Protein AF-0000000083550996 (afdb_homodimer)

pLDDT: mean 91.79, std 8.31, range [41.84, 98.69]

Solvent-accessible surface area (backbone atoms only — not comparable to full-atom values): 37589 Å² total; per-residue (Å²): 113,71,64,60,50,50,50,51,51,51,53,50,39,55,71,69,55,68,52,68,67,57,49,48,56,50,52,52,52,30,59,72,67,60,43,72,68,34,52,50,53,40,48,49,52,24,62,52,56,48,90,68,44,89,67,39,62,72,51,22,46,58,30,53,54,53,29,31,43,56,29,66,62,22,51,52,47,52,52,48,43,26,71,75,46,70,42,68,66,44,41,23,45,48,49,43,49,23,17,18,30,38,53,52,46,60,85,55,56,68,84,57,88,82,40,56,65,58,52,50,50,22,49,74,60,36,33,50,34,70,66,33,15,52,49,23,44,53,50,39,31,51,52,56,61,63,51,83,49,64,57,57,50,34,41,31,47,16,55,30,29,45,52,30,41,74,20,94,70,23,58,54,20,48,50,46,43,50,52,28,50,42,27,53,71,20,48,51,11,55,52,50,52,50,49,52,52,50,43,52,72,75,44,24,79,44,43,68,60,53,52,54,49,41,67,77,42,51,44,63,81,35,54,42,44,46,35,33,27,62,45,31,26,57,75,64,88,41,57,52,52,28,41,34,35,31,74,88,50,48,33,36,38,34,31,71,58,30,46,68,44,62,46,52,37,98,89,48,40,73,21,73,63,45,52,51,43,49,49,50,41,51,49,50,53,51,49,43,66,74,38,43,75,66,41,31,74,76,37,73,68,63,56,91,52,34,31,39,33,36,36,2,45,58,86,76,47,52,74,68,32,48,51,38,52,51,50,53,37,67,72,40,80,57,40,41,77,40,19,54,54,50,45,50,52,50,49,53,42,32,39,44,37,32,52,35,86,70,59,42,73,44,83,56,71,48,119,112,71,63,62,50,49,50,51,49,50,52,52,38,55,71,68,55,68,52,69,65,58,48,47,54,50,51,50,52,30,58,70,66,61,45,73,66,34,54,50,52,40,47,50,53,25,62,51,58,46,90,68,45,88,67,38,62,71,52,22,47,56,29,52,54,54,30,32,42,56,28,66,63,21,50,52,47,54,52,48,42,26,71,76,46,69,42,67,68,44,41,22,47,49,48,43,50,23,16,18,31,38,54,54,46,59,85,56,57,67,82,58,86,80,39,57,65,58,51,49,50,23,48,73,60,34,34,51,34,72,67,31,13,53,48,22,43,52,50,39,30,50,54,55,61,63,51,83,48,64,58,56,49,35,40,31,48,15,54,31,28,46,51,29,41,74,22,93,69,22,57,54,21,48,50,46,44,50,51,29,50,41,28,53,69,19,48,52,12,55,53,50,51,50,51,49,52,48,43,52,72,74,43,25,78,42,42,69,60,54,52,52,48,40,66,75,40,51,44,63,80,35,54,43,43,46,34,33,26,62,46,32,29,58,73,74,86,40,59,51,51,29,40,33,34,31,74,87,50,48,34,35,37,34,31,73,57,29,43,67,44,62,46,52,36,96,89,48,39,72,21,72,64,43,53,51,43,50,50,50,42,50,50,50,52,51,50,44,64,74,38,43,76,67,42,32,74,78,36,72,70,64,56,88,51,36,32,38,34,35,37,3,44,57,87,78,48,52,74,67,31,47,50,38,50,50,51,53,37,67,72,39,82,58,40,42,76,41,19,52,55,48,44,51,51,49,49,51,40,33,40,45,36,32,52,34,85,70,58,41,73,43,82,52,69,48,120

Structure (mmCIF, N/CA/C/O backbone):
data_AF-0000000083550996-model_v1
#
loop_
_entity.id
_entity.type
_entity.pdbx_description
1 polymer 'DUF4263 domain-containing protein'
#
loop_
_atom_site.group_PDB
_atom_site.id
_atom_site.type_symbol
_atom_site.label_atom_id
_atom_site.label_alt_id
_atom_site.label_comp_id
_atom_site.label_asym_id
_atom_site.label_entity_id
_atom_site.label_seq_id
_atom_site.pdbx_PDB_ins_code
_atom_site.Cartn_x
_atom_site.Cartn_y
_atom_site.Cartn_z
_atom_site.occupancy
_atom_site.B_iso_or_equiv
_atom_site.auth_seq_id
_atom_site.auth_comp_id
_atom_site.auth_asym_id
_atom_site.auth_atom_id
_atom_site.pdbx_PDB_model_num
ATOM 1 N N . MET A 1 1 ? 39.781 31.312 -6.371 1 46.5 1 MET A N 1
ATOM 2 C CA . MET A 1 1 ? 39.5 32.656 -5.848 1 46.5 1 MET A CA 1
ATOM 3 C C . MET A 1 1 ? 38 32.844 -5.664 1 46.5 1 MET A C 1
ATOM 5 O O . MET A 1 1 ? 37.562 33.344 -4.629 1 46.5 1 MET A O 1
ATOM 9 N N . ASP A 1 2 ? 37.25 32.219 -6.699 1 65 2 ASP A N 1
ATOM 10 C CA . ASP A 1 2 ? 35.781 32.438 -6.789 1 65 2 ASP A CA 1
ATOM 11 C C . ASP A 1 2 ? 35.062 31.562 -5.766 1 65 2 ASP A C 1
ATOM 13 O O . ASP A 1 2 ? 34.125 32.031 -5.121 1 65 2 ASP A O 1
ATOM 17 N N . ASN A 1 3 ? 35.75 30.531 -5.316 1 73.38 3 ASN A N 1
ATOM 18 C CA . ASN A 1 3 ? 35.094 29.641 -4.352 1 73.38 3 ASN A CA 1
ATOM 19 C C . ASN A 1 3 ? 35.25 30.172 -2.926 1 73.38 3 ASN A C 1
ATOM 21 O O . ASN A 1 3 ? 34.344 30.047 -2.113 1 73.38 3 ASN A O 1
ATOM 25 N N . ARG A 1 4 ? 36.406 30.75 -2.631 1 77 4 ARG A N 1
ATOM 26 C CA . ARG A 1 4 ? 36.625 31.312 -1.301 1 77 4 ARG A CA 1
ATOM 27 C C . ARG A 1 4 ? 35.719 32.531 -1.069 1 77 4 ARG A C 1
ATOM 29 O O . ARG A 1 4 ? 35.219 32.719 0.036 1 77 4 ARG A O 1
ATOM 36 N N . MET A 1 5 ? 35.562 33.25 -2.096 1 86.75 5 MET A N 1
ATOM 37 C CA . MET A 1 5 ? 34.656 34.406 -1.987 1 86.75 5 MET A CA 1
ATOM 38 C C . MET A 1 5 ? 33.219 34 -1.751 1 86.75 5 MET A C 1
ATOM 40 O O . MET A 1 5 ? 32.531 34.562 -0.908 1 86.75 5 MET A O 1
ATOM 44 N N . LEU A 1 6 ? 32.844 33 -2.467 1 91 6 LEU A N 1
ATOM 45 C CA . LEU A 1 6 ? 31.5 32.5 -2.309 1 91 6 LEU A CA 1
ATOM 46 C C . LEU A 1 6 ? 31.266 31.984 -0.895 1 91 6 LEU A C 1
ATOM 48 O O . LEU A 1 6 ? 30.203 32.156 -0.318 1 91 6 LEU A O 1
ATOM 52 N N . GLU A 1 7 ? 32.312 31.312 -0.392 1 92.38 7 GLU A N 1
ATOM 53 C CA . GLU A 1 7 ? 32.25 30.797 0.971 1 92.38 7 GLU A CA 1
ATOM 54 C C . GLU A 1 7 ? 32.031 31.922 1.979 1 92.38 7 GLU A C 1
ATOM 56 O O . GLU A 1 7 ? 31.219 31.797 2.895 1 92.38 7 GLU A O 1
ATOM 61 N N . LEU A 1 8 ? 32.812 32.938 1.787 1 92.19 8 LEU A N 1
ATOM 62 C CA . LEU A 1 8 ? 32.688 34.094 2.684 1 92.19 8 LEU A CA 1
ATOM 63 C C . LEU A 1 8 ? 31.312 34.719 2.57 1 92.19 8 LEU A C 1
ATOM 65 O O . LEU A 1 8 ? 30.75 35.156 3.572 1 92.19 8 LEU A O 1
ATOM 69 N N . GLU A 1 9 ? 30.797 34.875 1.428 1 92.12 9 GLU A N 1
ATOM 70 C CA . GLU A 1 9 ? 29.484 35.469 1.202 1 92.12 9 GLU A CA 1
ATOM 71 C C . GLU A 1 9 ? 28.375 34.625 1.847 1 92.12 9 GLU A C 1
ATOM 73 O O . GLU A 1 9 ? 27.438 35.188 2.414 1 92.12 9 GLU A O 1
ATOM 78 N N . VAL A 1 10 ? 28.484 33.312 1.697 1 94.62 10 VAL A N 1
ATOM 79 C CA . VAL A 1 10 ? 27.5 32.438 2.303 1 94.62 10 VAL A CA 1
ATOM 80 C C . VAL A 1 10 ? 27.547 32.562 3.822 1 94.62 10 VAL A C 1
ATOM 82 O O . VAL A 1 10 ? 26.5 32.688 4.469 1 94.62 10 VAL A O 1
ATOM 85 N N . ARG A 1 11 ? 28.75 32.594 4.387 1 92.94 11 ARG A N 1
ATOM 86 C CA . ARG A 1 11 ? 28.906 32.75 5.828 1 92.94 11 ARG A CA 1
ATOM 87 C C . ARG A 1 11 ? 28.312 34.062 6.305 1 92.94 11 ARG A C 1
ATOM 89 O O . ARG A 1 11 ? 27.672 34.125 7.352 1 92.94 11 ARG A O 1
ATOM 96 N N . GLU A 1 12 ? 28.609 35.094 5.582 1 91.62 12 GLU A N 1
ATOM 97 C CA . GLU A 1 12 ? 28.078 36.406 5.926 1 91.62 12 GLU A CA 1
ATOM 98 C C . GLU A 1 12 ? 26.562 36.438 5.84 1 91.62 12 GLU A C 1
ATOM 100 O O . GLU A 1 12 ? 25.891 37.031 6.676 1 91.62 12 GLU A O 1
ATOM 105 N N . PHE A 1 13 ? 26.047 35.812 4.805 1 93.69 13 PHE A N 1
ATOM 106 C CA . PHE A 1 13 ? 24.594 35.75 4.637 1 93.69 13 PHE A CA 1
ATOM 107 C C . PHE A 1 13 ? 23.938 35.031 5.801 1 93.69 13 PHE A C 1
ATOM 109 O O . PHE A 1 13 ? 22.922 35.469 6.316 1 93.69 13 PHE A O 1
ATOM 116 N N . LEU A 1 14 ? 24.5 33.906 6.27 1 92.31 14 LEU A N 1
ATOM 117 C CA . LEU A 1 14 ? 23.953 33.094 7.359 1 92.31 14 LEU A CA 1
ATOM 118 C C . LEU A 1 14 ? 24.031 33.875 8.68 1 92.31 14 LEU A C 1
ATOM 120 O O . LEU A 1 14 ? 23.141 33.719 9.523 1 92.31 14 LEU A O 1
ATOM 124 N N . ALA A 1 15 ? 25.031 34.656 8.789 1 88.38 15 ALA A N 1
ATOM 125 C CA . ALA A 1 15 ? 25.266 35.375 10.039 1 88.38 15 ALA A CA 1
ATOM 126 C C . ALA A 1 15 ? 24.328 36.562 10.156 1 88.38 15 ALA A C 1
ATOM 128 O O . ALA A 1 15 ? 23.859 36.906 11.25 1 88.38 15 ALA A O 1
ATOM 129 N N . ASN A 1 16 ? 24 37.188 9.172 1 80.06 16 ASN A N 1
ATOM 130 C CA . ASN A 1 16 ? 23.297 38.469 9.258 1 80.06 16 ASN A CA 1
ATOM 131 C C . ASN A 1 16 ? 21.844 38.344 8.812 1 80.06 16 ASN A C 1
ATOM 133 O O . ASN A 1 16 ? 21.062 39.281 8.969 1 80.06 16 ASN A O 1
ATOM 137 N N . GLY A 1 17 ? 21.375 37.188 8.289 1 65.31 17 GLY A N 1
ATOM 138 C CA . GLY A 1 17 ? 19.984 36.906 7.973 1 65.31 17 GLY A CA 1
ATOM 139 C C . GLY A 1 17 ? 19.469 37.75 6.812 1 65.31 17 GLY A C 1
ATOM 140 O O . GLY A 1 17 ? 18.406 38.375 6.91 1 65.31 17 GLY A O 1
ATOM 141 N N . ALA A 1 18 ? 19.984 37.594 5.609 1 73.31 18 ALA A N 1
ATOM 142 C CA . ALA A 1 18 ? 19.781 38.531 4.512 1 73.31 18 ALA A CA 1
ATOM 143 C C . ALA A 1 18 ? 18.391 38.375 3.887 1 73.31 18 ALA A C 1
ATOM 145 O O . ALA A 1 18 ? 17.578 37.594 4.387 1 73.31 18 ALA A O 1
ATOM 146 N N . SER A 1 19 ? 18.031 39.188 2.877 1 85 19 SER A N 1
ATOM 147 C CA . SER A 1 19 ? 16.781 39.375 2.139 1 85 19 SER A CA 1
ATOM 148 C C . SER A 1 19 ? 16.656 38.312 1.032 1 85 19 SER A C 1
ATOM 150 O O . SER A 1 19 ? 17.656 37.75 0.593 1 85 19 SER A O 1
ATOM 152 N N . PRO A 1 20 ? 15.469 37.969 0.622 1 89.06 20 PRO A N 1
ATOM 153 C CA . PRO A 1 20 ? 15.234 37.062 -0.501 1 89.06 20 PRO A CA 1
ATOM 154 C C . PRO A 1 20 ? 16.016 37.469 -1.752 1 89.06 20 PRO A C 1
ATOM 156 O O . PRO A 1 20 ? 16.484 36.594 -2.488 1 89.06 20 PRO A O 1
ATOM 159 N N . GLN A 1 21 ? 16.156 38.75 -1.957 1 89.44 21 GLN A N 1
ATOM 160 C CA . GLN A 1 21 ? 16.906 39.219 -3.119 1 89.44 21 GLN A CA 1
ATOM 161 C C . GLN A 1 21 ? 18.391 38.844 -3.014 1 89.44 21 GLN A C 1
ATOM 163 O O . GLN A 1 21 ? 19 38.406 -3.996 1 89.44 21 GLN A O 1
ATOM 168 N N . GLY A 1 22 ? 18.891 39.125 -1.841 1 91.44 22 GLY A N 1
ATOM 169 C CA . GLY A 1 22 ? 20.266 38.719 -1.606 1 91.44 22 GLY A CA 1
ATOM 170 C C . GLY A 1 22 ? 20.5 37.25 -1.756 1 91.44 22 GLY A C 1
ATOM 171 O O . GLY A 1 22 ? 21.531 36.812 -2.291 1 91.44 22 GLY A O 1
ATOM 172 N N . LEU A 1 23 ? 19.594 36.5 -1.281 1 94 23 LEU A N 1
ATOM 173 C CA . LEU A 1 23 ? 19.688 35.031 -1.414 1 94 23 LEU A CA 1
ATOM 174 C C . LEU A 1 23 ? 19.672 34.625 -2.881 1 94 23 LEU A C 1
ATOM 176 O O . LEU A 1 23 ? 20.453 33.781 -3.305 1 94 23 LEU A O 1
ATOM 180 N N . ASN A 1 24 ? 18.719 35.188 -3.67 1 94.62 24 ASN A N 1
ATOM 181 C CA . ASN A 1 24 ? 18.609 34.844 -5.082 1 94.62 24 ASN A CA 1
ATOM 182 C C . ASN A 1 24 ? 19.922 35.094 -5.824 1 94.62 24 ASN A C 1
ATOM 184 O O . ASN A 1 24 ? 20.359 34.281 -6.617 1 94.62 24 ASN A O 1
ATOM 188 N N . SER A 1 25 ? 20.484 36.25 -5.598 1 93.56 25 SER A N 1
ATOM 189 C CA . SER A 1 25 ? 21.766 36.594 -6.211 1 93.56 25 SER A CA 1
ATOM 190 C C . SER A 1 25 ? 22.844 35.562 -5.836 1 93.56 25 SER A C 1
ATOM 192 O O . SER A 1 25 ? 23.672 35.188 -6.672 1 93.56 25 SER A O 1
ATOM 194 N N . LEU A 1 26 ? 22.859 35.25 -4.582 1 94.5 26 LEU A N 1
ATOM 195 C CA . LEU A 1 26 ? 23.844 34.281 -4.078 1 94.5 26 LEU A CA 1
ATOM 196 C C . LEU A 1 26 ? 23.625 32.906 -4.711 1 94.5 26 LEU A C 1
ATOM 198 O O . LEU A 1 26 ? 24.594 32.25 -5.098 1 94.5 26 LEU A O 1
ATOM 202 N N . LEU A 1 27 ? 22.438 32.438 -4.793 1 96.5 27 LEU A N 1
ATOM 203 C CA . LEU A 1 27 ? 22.125 31.156 -5.406 1 96.5 27 LEU A CA 1
ATOM 204 C C . LEU A 1 27 ? 22.531 31.141 -6.875 1 96.5 27 LEU A C 1
ATOM 206 O O . LEU A 1 27 ? 23.078 30.141 -7.359 1 96.5 27 LEU A O 1
ATOM 210 N N . GLN A 1 28 ? 22.234 32.312 -7.602 1 95.69 28 GLN A N 1
ATOM 211 C CA . GLN A 1 28 ? 22.625 32.406 -9 1 95.69 28 GLN A CA 1
ATOM 212 C C . GLN A 1 28 ? 24.141 32.25 -9.148 1 95.69 28 GLN A C 1
ATOM 214 O O . GLN A 1 28 ? 24.609 31.562 -10.047 1 95.69 28 GLN A O 1
ATOM 219 N N . ARG A 1 29 ? 24.844 32.844 -8.328 1 95.31 29 ARG A N 1
ATOM 220 C CA . ARG A 1 29 ? 26.312 32.75 -8.383 1 95.31 29 ARG A CA 1
ATOM 221 C C . ARG A 1 29 ? 26.781 31.344 -8.07 1 95.31 29 ARG A C 1
ATOM 223 O O . ARG A 1 29 ? 27.734 30.859 -8.688 1 95.31 29 ARG A O 1
ATOM 230 N N . CYS A 1 30 ? 26.172 30.734 -7.098 1 96.5 30 CYS A N 1
ATOM 231 C CA . CYS A 1 30 ? 26.516 29.344 -6.805 1 96.5 30 CYS A CA 1
ATOM 232 C C . CYS A 1 30 ? 26.266 28.453 -8.016 1 96.5 30 CYS A C 1
ATOM 234 O O . CYS A 1 30 ? 27.109 27.625 -8.367 1 96.5 30 CYS A O 1
ATOM 236 N N . MET A 1 31 ? 25.172 28.609 -8.656 1 96.25 31 MET A N 1
ATOM 237 C CA . MET A 1 31 ? 24.828 27.797 -9.812 1 96.25 31 MET A CA 1
ATOM 238 C C . MET A 1 31 ? 25.75 28.078 -10.992 1 96.25 31 MET A C 1
ATOM 240 O O . MET A 1 31 ? 26.047 27.188 -11.781 1 96.25 31 MET A O 1
ATOM 244 N N . ASN A 1 32 ? 26.172 29.359 -11.133 1 95.31 32 ASN A N 1
ATOM 245 C CA . ASN A 1 32 ? 27.172 29.688 -12.148 1 95.31 32 ASN A CA 1
ATOM 246 C C . ASN A 1 32 ? 28.469 28.906 -11.93 1 95.31 32 ASN A C 1
ATOM 248 O O . ASN A 1 32 ? 29.094 28.469 -12.891 1 95.31 32 ASN A O 1
ATOM 252 N N . ASP A 1 33 ? 28.875 28.797 -10.656 1 93.19 33 ASP A N 1
ATOM 253 C CA . ASP A 1 33 ? 30.047 28 -10.328 1 93.19 33 ASP A CA 1
ATOM 254 C C . ASP A 1 33 ? 29.812 26.531 -10.633 1 93.19 33 ASP A C 1
ATOM 256 O O . ASP A 1 33 ? 30.641 25.875 -11.273 1 93.19 33 ASP A O 1
ATOM 260 N N . GLY A 1 34 ? 28.703 25.953 -10.18 1 92.12 34 GLY A N 1
ATOM 261 C CA . GLY A 1 34 ? 28.172 24.656 -10.586 1 92.12 34 GLY A CA 1
ATOM 262 C C . GLY A 1 34 ? 28.922 23.5 -9.961 1 92.12 34 GLY A C 1
ATOM 263 O O . GLY A 1 34 ? 28.484 22.344 -10.047 1 92.12 34 GLY A O 1
ATOM 264 N N . GLY A 1 35 ? 30.016 23.734 -9.273 1 92.69 35 GLY A N 1
ATOM 265 C CA . GLY A 1 35 ? 30.859 22.656 -8.758 1 92.69 35 GLY A CA 1
ATOM 266 C C . GLY A 1 35 ? 30.359 22.109 -7.438 1 92.69 35 GLY A C 1
ATOM 267 O O . GLY A 1 35 ? 29.312 22.5 -6.941 1 92.69 35 GLY A O 1
ATOM 268 N N . ALA A 1 36 ? 31.062 21.156 -6.855 1 94.69 36 ALA A N 1
ATOM 269 C CA . ALA A 1 36 ? 30.703 20.453 -5.621 1 94.69 36 ALA A CA 1
ATOM 270 C C . ALA A 1 36 ? 30.703 21.406 -4.43 1 94.69 36 ALA A C 1
ATOM 272 O O . ALA A 1 36 ? 29.906 21.266 -3.51 1 94.69 36 ALA A O 1
ATOM 273 N N . GLU A 1 37 ? 31.656 22.312 -4.465 1 94.75 37 GLU A N 1
ATOM 274 C CA . GLU A 1 37 ? 31.719 23.281 -3.369 1 94.75 37 GLU A CA 1
ATOM 275 C C . GLU A 1 37 ? 30.5 24.203 -3.363 1 94.75 37 GLU A C 1
ATOM 277 O O . GLU A 1 37 ? 29.969 24.531 -2.299 1 94.75 37 GLU A O 1
ATOM 282 N N . ALA A 1 38 ? 30.078 24.672 -4.547 1 96.38 38 ALA A N 1
ATOM 283 C CA . ALA A 1 38 ? 28.875 25.484 -4.664 1 96.38 38 ALA A CA 1
ATOM 284 C C . ALA A 1 38 ? 27.656 24.734 -4.16 1 96.38 38 ALA A C 1
ATOM 286 O O . ALA A 1 38 ? 26.812 25.312 -3.467 1 96.38 38 ALA A O 1
ATOM 287 N N . LEU A 1 39 ? 27.562 23.484 -4.523 1 97.31 39 LEU A N 1
ATOM 288 C CA . LEU A 1 39 ? 26.5 22.625 -4.039 1 97.31 39 LEU A CA 1
ATOM 289 C C . LEU A 1 39 ? 26.469 22.594 -2.514 1 97.31 39 LEU A C 1
ATOM 291 O O . LEU A 1 39 ? 25.406 22.672 -1.899 1 97.31 39 LEU A O 1
ATOM 295 N N . ARG A 1 40 ? 27.625 22.5 -1.907 1 96.12 40 ARG A N 1
ATOM 296 C CA . ARG A 1 40 ? 27.734 22.469 -0.452 1 96.12 40 ARG A CA 1
ATOM 297 C C . ARG A 1 40 ? 27.281 23.797 0.155 1 96.12 40 ARG A C 1
ATOM 299 O O . ARG A 1 40 ? 26.641 23.812 1.215 1 96.12 40 ARG A O 1
ATOM 306 N N . HIS A 1 41 ? 27.625 24.875 -0.49 1 96.56 41 HIS A N 1
ATOM 307 C CA . HIS A 1 41 ? 27.219 26.188 -0.006 1 96.56 41 HIS A CA 1
ATOM 308 C C . HIS A 1 41 ? 25.703 26.312 -0.009 1 96.56 41 HIS A C 1
ATOM 310 O O . HIS A 1 41 ? 25.109 26.812 0.954 1 96.56 41 HIS A O 1
ATOM 316 N N . VAL A 1 42 ? 25.094 25.891 -1.082 1 97.44 42 VAL A N 1
ATOM 317 C CA . VAL A 1 42 ? 23.641 25.953 -1.186 1 97.44 42 VAL A CA 1
ATOM 318 C C . VAL A 1 42 ? 23 25.062 -0.128 1 97.44 42 VAL A C 1
ATOM 320 O O . VAL A 1 42 ? 21.984 25.422 0.474 1 97.44 42 VAL A O 1
ATOM 323 N N . SER A 1 43 ? 23.594 23.891 0.165 1 97.38 43 SER A N 1
ATOM 324 C CA . SER A 1 43 ? 23.125 23 1.21 1 97.38 43 SER A CA 1
ATOM 325 C C . SER A 1 43 ? 23.156 23.672 2.576 1 97.38 43 SER A C 1
ATOM 327 O O . SER A 1 43 ? 22.25 23.484 3.389 1 97.38 43 SER A O 1
ATOM 329 N N . CYS A 1 44 ? 24.172 24.438 2.779 1 96.19 44 CYS A N 1
ATOM 330 C CA . CYS A 1 44 ? 24.297 25.141 4.047 1 96.19 44 CYS A CA 1
ATOM 331 C C . CYS A 1 44 ? 23.188 26.188 4.191 1 96.19 44 CYS A C 1
ATOM 333 O O . CYS A 1 44 ? 22.641 26.359 5.281 1 96.19 44 CYS A O 1
ATOM 335 N N . LEU A 1 45 ? 22.875 26.828 3.098 1 95.81 45 LEU A N 1
ATOM 336 C CA . LEU A 1 45 ? 21.828 27.844 3.102 1 95.81 45 LEU A CA 1
ATOM 337 C C . LEU A 1 45 ? 20.469 27.203 3.389 1 95.81 45 LEU A C 1
ATOM 339 O O . LEU A 1 45 ? 19.609 27.812 4.027 1 95.81 45 LEU A O 1
ATOM 343 N N . PHE A 1 46 ? 20.266 26.016 2.969 1 97.25 46 PHE A N 1
ATOM 344 C CA . PHE A 1 46 ? 19.031 25.281 3.232 1 97.25 46 PHE A CA 1
ATOM 345 C C . PHE A 1 46 ? 18.984 24.812 4.68 1 97.25 46 PHE A C 1
ATOM 347 O O . PHE A 1 46 ? 17.969 25 5.367 1 97.25 46 PHE A O 1
ATOM 354 N N . GLU A 1 47 ? 20.016 24.234 5.113 1 96.19 47 GLU A N 1
ATOM 355 C CA . GLU A 1 47 ? 20.031 23.516 6.391 1 96.19 47 GLU A CA 1
ATOM 356 C C . GLU A 1 47 ? 20.016 24.5 7.562 1 96.19 47 GLU A C 1
ATOM 358 O O . GLU A 1 47 ? 19.5 24.172 8.633 1 96.19 47 GLU A O 1
ATOM 363 N N . ASP A 1 48 ? 20.5 25.672 7.426 1 93.12 48 ASP A N 1
ATOM 364 C CA . ASP A 1 48 ? 20.656 26.641 8.5 1 93.12 48 ASP A CA 1
ATOM 365 C C . ASP A 1 48 ? 19.297 27.094 9.039 1 93.12 48 ASP A C 1
ATOM 367 O O . ASP A 1 48 ? 18.312 27.109 8.305 1 93.12 48 ASP A O 1
ATOM 371 N N . ASP A 1 49 ? 19.328 27.531 10.312 1 91.62 49 ASP A N 1
ATOM 372 C CA . ASP A 1 49 ? 18.094 27.953 10.961 1 91.62 49 ASP A CA 1
ATOM 373 C C . ASP A 1 49 ? 17.984 29.469 11.031 1 91.62 49 ASP A C 1
ATOM 375 O O . ASP A 1 49 ? 17.016 30.016 11.57 1 91.62 49 ASP A O 1
ATOM 379 N N . TYR A 1 50 ? 19.047 30.125 10.492 1 91.06 50 TYR A N 1
ATOM 380 C CA . TYR A 1 50 ? 19.094 31.578 10.414 1 91.06 50 TYR A CA 1
ATOM 381 C C . TYR A 1 50 ? 18.812 32.219 11.773 1 91.06 50 TYR A C 1
ATOM 383 O O . TYR A 1 50 ? 17.953 33.094 11.891 1 91.06 50 TYR A O 1
ATOM 391 N N . ASN A 1 51 ? 19.375 31.656 12.82 1 86.81 51 ASN A N 1
ATOM 392 C CA . ASN A 1 51 ? 19.281 32.125 14.195 1 86.81 51 ASN A CA 1
ATOM 393 C C . ASN A 1 51 ? 17.828 32.125 14.68 1 86.81 51 ASN A C 1
ATOM 395 O O . ASN A 1 51 ? 17.438 32.969 15.5 1 86.81 51 ASN A O 1
ATOM 399 N N . GLY A 1 52 ? 16.969 31.328 14.07 1 83.88 52 GLY A N 1
ATOM 400 C CA . GLY A 1 52 ? 15.594 31.125 14.523 1 83.88 52 GLY A CA 1
ATOM 401 C C . GLY A 1 52 ? 14.648 32.219 14.102 1 83.88 52 GLY A C 1
ATOM 402 O O . GLY A 1 52 ? 13.57 32.375 14.688 1 83.88 52 GLY A O 1
ATOM 403 N N . MET A 1 53 ? 15.016 32.938 13.078 1 84.38 53 MET A N 1
ATOM 404 C CA . MET A 1 53 ? 14.148 34.031 12.641 1 84.38 53 MET A CA 1
ATOM 405 C C . MET A 1 53 ? 12.812 33.5 12.125 1 84.38 53 MET A C 1
ATOM 407 O O . MET A 1 53 ? 12.758 32.406 11.562 1 84.38 53 MET A O 1
ATOM 411 N N . THR A 1 54 ? 11.773 34.25 12.242 1 81.88 54 THR A N 1
ATOM 412 C CA . THR A 1 54 ? 10.398 33.844 11.984 1 81.88 54 THR A CA 1
ATOM 413 C C . THR A 1 54 ? 10.195 33.531 10.5 1 81.88 54 THR A C 1
ATOM 415 O O . THR A 1 54 ? 9.43 32.625 10.148 1 81.88 54 THR A O 1
ATOM 418 N N . TYR A 1 55 ? 10.836 34.281 9.547 1 85 55 TYR A N 1
ATOM 419 C CA . TYR A 1 55 ? 10.594 34.094 8.117 1 85 55 TYR A CA 1
ATOM 420 C C . TYR A 1 55 ? 11.641 33.156 7.508 1 85 55 TYR A C 1
ATOM 422 O O . TYR A 1 55 ? 11.891 33.219 6.301 1 85 55 TYR A O 1
ATOM 430 N N . LYS A 1 56 ? 12.273 32.375 8.328 1 87.38 56 LYS A N 1
ATOM 431 C CA . LYS A 1 56 ? 13.352 31.5 7.871 1 87.38 56 LYS A CA 1
ATOM 432 C C . LYS A 1 56 ? 12.875 30.562 6.766 1 87.38 56 LYS A C 1
ATOM 434 O O . LYS A 1 56 ? 13.656 30.156 5.906 1 87.38 56 LYS A O 1
ATOM 439 N N . TRP A 1 57 ? 11.664 30.203 6.723 1 88.25 57 TRP A N 1
ATOM 440 C CA . TRP A 1 57 ? 11.125 29.281 5.719 1 88.25 57 TRP A CA 1
ATOM 441 C C . TRP A 1 57 ? 11.25 29.875 4.32 1 88.25 57 TRP A C 1
ATOM 443 O O . TRP A 1 57 ? 11.484 29.156 3.35 1 88.25 57 TRP A O 1
ATOM 453 N N . GLU A 1 58 ? 11.117 31.172 4.195 1 88.69 58 GLU A N 1
ATOM 454 C CA . GLU A 1 58 ? 11.195 31.875 2.92 1 88.69 58 GLU A CA 1
ATOM 455 C C . GLU A 1 58 ? 12.617 31.875 2.379 1 88.69 58 GLU A C 1
ATOM 457 O O . GLU A 1 58 ? 12.836 32.125 1.192 1 88.69 58 GLU A O 1
ATOM 462 N N . LEU A 1 59 ? 13.523 31.641 3.312 1 92.25 59 LEU A N 1
ATOM 463 C CA . LEU A 1 59 ? 14.914 31.578 2.885 1 92.25 59 LEU A CA 1
ATOM 464 C C . LEU A 1 59 ? 15.344 30.141 2.623 1 92.25 59 LEU A C 1
ATOM 466 O O . LEU A 1 59 ? 16.094 29.875 1.687 1 92.25 59 LEU A O 1
ATOM 470 N N . LYS A 1 60 ? 14.836 29.219 3.398 1 94.69 60 LYS A N 1
ATOM 471 C CA . LYS A 1 60 ? 15.203 27.812 3.295 1 94.69 60 LYS A CA 1
ATOM 472 C C . LYS A 1 60 ? 14.633 27.188 2.027 1 94.69 60 LYS A C 1
ATOM 474 O O . LYS A 1 60 ? 15.312 26.422 1.344 1 94.69 60 LYS A O 1
ATOM 479 N N . GLU A 1 61 ? 13.414 27.5 1.686 1 94.75 61 GLU A N 1
ATOM 480 C CA . GLU A 1 61 ? 12.719 26.844 0.575 1 94.75 61 GLU A CA 1
ATOM 481 C C . GLU A 1 61 ? 13.43 27.109 -0.749 1 94.75 61 GLU A C 1
ATOM 483 O O . GLU A 1 61 ? 13.688 26.188 -1.516 1 94.75 61 GLU A O 1
ATOM 488 N N . PRO A 1 62 ? 13.766 28.422 -1.087 1 95.12 62 PRO A N 1
ATOM 489 C CA . PRO A 1 62 ? 14.469 28.641 -2.348 1 95.12 62 PRO A CA 1
ATOM 490 C C . PRO A 1 62 ? 15.828 27.953 -2.393 1 95.12 62 PRO A C 1
ATOM 492 O O . PRO A 1 62 ? 16.266 27.5 -3.457 1 95.12 62 PRO A O 1
ATOM 495 N N . ALA A 1 63 ? 16.484 27.906 -1.254 1 96.38 63 ALA A N 1
ATOM 496 C CA . ALA A 1 63 ? 17.766 27.219 -1.213 1 96.38 63 ALA A CA 1
ATOM 497 C C . ALA A 1 63 ? 17.594 25.719 -1.484 1 96.38 63 ALA A C 1
ATOM 499 O O . ALA A 1 63 ? 18.344 25.125 -2.256 1 96.38 63 ALA A O 1
ATOM 500 N N . ALA A 1 64 ? 16.641 25.094 -0.865 1 97.19 64 ALA A N 1
ATOM 501 C CA . ALA A 1 64 ? 16.328 23.688 -1.105 1 97.19 64 ALA A CA 1
ATOM 502 C C . ALA A 1 64 ? 15.961 23.453 -2.568 1 97.19 64 ALA A C 1
ATOM 504 O O . ALA A 1 64 ? 16.406 22.469 -3.172 1 97.19 64 ALA A O 1
ATOM 505 N N . PHE A 1 65 ? 15.148 24.344 -3.082 1 96.62 65 PHE A N 1
ATOM 506 C CA . PHE A 1 65 ? 14.727 24.266 -4.477 1 96.62 65 PHE A CA 1
ATOM 507 C C . PHE A 1 65 ? 15.922 24.344 -5.41 1 96.62 65 PHE A C 1
ATOM 509 O O . PHE A 1 65 ? 16 23.609 -6.398 1 96.62 65 PHE A O 1
ATOM 516 N N . ALA A 1 66 ? 16.828 25.203 -5.121 1 97.19 66 ALA A N 1
ATOM 517 C CA . ALA A 1 66 ? 18 25.422 -5.965 1 97.19 66 ALA A CA 1
ATOM 518 C C . ALA A 1 66 ? 18.859 24.172 -6.07 1 97.19 66 ALA A C 1
ATOM 520 O O . ALA A 1 66 ? 19.562 23.969 -7.059 1 97.19 66 ALA A O 1
ATOM 521 N N . LEU A 1 67 ? 18.781 23.312 -5.09 1 97.62 67 LEU A N 1
ATOM 522 C CA . LEU A 1 67 ? 19.547 22.078 -5.113 1 97.62 67 LEU A CA 1
ATOM 523 C C . LEU A 1 67 ? 19.141 21.203 -6.293 1 97.62 67 LEU A C 1
ATOM 525 O O . LEU A 1 67 ? 19.922 20.391 -6.773 1 97.62 67 LEU A O 1
ATOM 529 N N . LEU A 1 68 ? 17.938 21.391 -6.797 1 96.5 68 LEU A N 1
ATOM 530 C CA . LEU A 1 68 ? 17.453 20.625 -7.938 1 96.5 68 LEU A CA 1
ATOM 531 C C . LEU A 1 68 ? 18.266 20.922 -9.195 1 96.5 68 LEU A C 1
ATOM 533 O O . LEU A 1 68 ? 18.234 20.172 -10.156 1 96.5 68 LEU A O 1
ATOM 537 N N . TYR A 1 69 ? 18.922 22.109 -9.164 1 97.06 69 TYR A N 1
ATOM 538 C CA . TYR A 1 69 ? 19.797 22.469 -10.273 1 97.06 69 TYR A CA 1
ATOM 539 C C . TYR A 1 69 ? 20.828 21.375 -10.539 1 97.06 69 TYR A C 1
ATOM 541 O O . TYR A 1 69 ? 21.188 21.125 -11.688 1 97.06 69 TYR A O 1
ATOM 549 N N . TRP A 1 70 ? 21.297 20.688 -9.516 1 97.38 70 TRP A N 1
ATOM 550 C CA . TRP A 1 70 ? 22.312 19.656 -9.633 1 97.38 70 TRP A CA 1
ATOM 551 C C . TRP A 1 70 ? 21.672 18.266 -9.742 1 97.38 70 TRP A C 1
ATOM 553 O O . TRP A 1 70 ? 22.344 17.25 -9.562 1 97.38 70 TRP A O 1
ATOM 563 N N . GLN A 1 71 ? 20.328 18.156 -9.891 1 96.31 71 GLN A N 1
ATOM 564 C CA . GLN A 1 71 ? 19.578 16.938 -10.164 1 96.31 71 GLN A CA 1
ATOM 565 C C . GLN A 1 71 ? 19.875 15.867 -9.109 1 96.31 71 GLN A C 1
ATOM 567 O O . GLN A 1 71 ? 19.75 16.125 -7.914 1 96.31 71 GLN A O 1
ATOM 572 N N . LYS A 1 72 ? 20.391 14.773 -9.477 1 96.62 72 LYS A N 1
ATOM 573 C CA . LYS A 1 72 ? 20.594 13.648 -8.562 1 96.62 72 LYS A CA 1
ATOM 574 C C . LYS A 1 72 ? 21.453 14.062 -7.375 1 96.62 72 LYS A C 1
ATOM 576 O O . LYS A 1 72 ? 21.125 13.773 -6.227 1 96.62 72 LYS A O 1
ATOM 581 N N . ALA A 1 73 ? 22.547 14.75 -7.641 1 97.19 73 ALA A N 1
ATOM 582 C CA . ALA A 1 73 ? 23.453 15.164 -6.574 1 97.19 73 ALA A CA 1
ATOM 583 C C . ALA A 1 73 ? 22.766 16.125 -5.609 1 97.19 73 ALA A C 1
ATOM 585 O O . ALA A 1 73 ? 23 16.078 -4.402 1 97.19 73 ALA A O 1
ATOM 586 N N . GLY A 1 74 ? 22.016 17.031 -6.164 1 97.75 74 GLY A N 1
ATOM 587 C CA . GLY A 1 74 ? 21.266 17.953 -5.336 1 97.75 74 GLY A CA 1
ATOM 588 C C . GLY A 1 74 ? 20.25 17.266 -4.438 1 97.75 74 GLY A C 1
ATOM 589 O O . GLY A 1 74 ? 20.109 17.625 -3.266 1 97.75 74 GLY A O 1
ATOM 590 N N . LEU A 1 75 ? 19.562 16.25 -5.004 1 97.62 75 LEU A N 1
ATOM 591 C CA . LEU A 1 75 ? 18.562 15.5 -4.25 1 97.62 75 LEU A CA 1
ATOM 592 C C . LEU A 1 75 ? 19.219 14.703 -3.125 1 97.62 75 LEU A C 1
ATOM 594 O O . LEU A 1 75 ? 18.672 14.617 -2.021 1 97.62 75 LEU A O 1
ATOM 598 N N . GLU A 1 76 ? 20.312 14.18 -3.385 1 96.56 76 GLU A N 1
ATOM 599 C CA . GLU A 1 76 ? 21.047 13.453 -2.363 1 96.56 76 GLU A CA 1
ATOM 600 C C . GLU A 1 76 ? 21.469 14.375 -1.226 1 96.56 76 GLU A C 1
ATOM 602 O O . GLU A 1 76 ? 21.422 13.992 -0.055 1 96.56 76 GLU A O 1
ATOM 607 N N . GLN A 1 77 ? 21.922 15.547 -1.606 1 96.56 77 GLN A N 1
ATOM 608 C CA . GLN A 1 77 ? 22.328 16.516 -0.597 1 96.56 77 GLN A CA 1
ATOM 609 C C . GLN A 1 77 ? 21.125 16.953 0.245 1 96.56 77 GLN A C 1
ATOM 611 O O . GLN A 1 77 ? 21.266 17.188 1.448 1 96.56 77 GLN A O 1
ATOM 616 N N . LEU A 1 78 ? 20.031 17.172 -0.405 1 96.94 78 LEU A N 1
ATOM 617 C CA . LEU A 1 78 ? 18.797 17.5 0.309 1 96.94 78 LEU A CA 1
ATOM 618 C C . LEU A 1 78 ? 18.5 16.469 1.392 1 96.94 78 LEU A C 1
ATOM 620 O O . LEU A 1 78 ? 18.234 16.828 2.541 1 96.94 78 LEU A O 1
ATOM 624 N N . ALA A 1 79 ? 18.562 15.203 1.046 1 96.5 79 ALA A N 1
ATOM 625 C CA . ALA A 1 79 ? 18.312 14.117 1.984 1 96.5 79 ALA A CA 1
ATOM 626 C C . ALA A 1 79 ? 19.344 14.102 3.102 1 96.5 79 ALA A C 1
ATOM 628 O O . ALA A 1 79 ? 19.016 13.859 4.266 1 96.5 79 ALA A O 1
ATOM 629 N N . ARG A 1 80 ? 20.547 14.383 2.775 1 96.38 80 ARG A N 1
ATOM 630 C CA . ARG A 1 80 ? 21.609 14.398 3.766 1 96.38 80 ARG A CA 1
ATOM 631 C C . ARG A 1 80 ? 21.406 15.508 4.785 1 96.38 80 ARG A C 1
ATOM 633 O O . ARG A 1 80 ? 21.656 15.32 5.98 1 96.38 80 ARG A O 1
ATOM 640 N N . CYS A 1 81 ? 21.047 16.641 4.301 1 97 81 CYS A N 1
ATOM 641 C CA . CYS A 1 81 ? 20.781 17.766 5.191 1 97 81 CYS A CA 1
ATOM 642 C C . CYS A 1 81 ? 19.703 17.406 6.207 1 97 81 CYS A C 1
ATOM 644 O O . CYS A 1 81 ? 19.844 17.703 7.398 1 97 81 CYS A O 1
ATOM 646 N N . VAL A 1 82 ? 18.609 16.766 5.723 1 96.75 82 VAL A N 1
ATOM 647 C CA . VAL A 1 82 ? 17.5 16.406 6.598 1 96.75 82 VAL A CA 1
ATOM 648 C C . VAL A 1 82 ? 17.953 15.359 7.602 1 96.75 82 VAL A C 1
ATOM 650 O O . VAL A 1 82 ? 17.578 15.398 8.773 1 96.75 82 VAL A O 1
ATOM 653 N N . ALA A 1 83 ? 18.734 14.422 7.164 1 95.12 83 ALA A N 1
ATOM 654 C CA . ALA A 1 83 ? 19.25 13.391 8.055 1 95.12 83 ALA A CA 1
ATOM 655 C C . ALA A 1 83 ? 20.141 13.992 9.148 1 95.12 83 ALA A C 1
ATOM 657 O O . ALA A 1 83 ? 20.109 13.547 10.297 1 95.12 83 ALA A O 1
ATOM 658 N N . HIS A 1 84 ? 20.922 14.93 8.781 1 94.81 84 HIS A N 1
ATOM 659 C CA . HIS A 1 84 ? 21.844 15.578 9.711 1 94.81 84 HIS A CA 1
ATOM 660 C C . HIS A 1 84 ? 21.094 16.469 10.703 1 94.81 84 HIS A C 1
ATOM 662 O O . HIS A 1 84 ? 21.469 16.547 11.875 1 94.81 84 HIS A O 1
ATOM 668 N N . ASN A 1 85 ? 20.125 17.188 10.203 1 93.94 85 ASN A N 1
ATOM 669 C CA . ASN A 1 85 ? 19.328 18.109 11.016 1 93.94 85 ASN A CA 1
ATOM 670 C C . ASN A 1 85 ? 17.844 18 10.695 1 93.94 85 ASN A C 1
ATOM 672 O O . ASN A 1 85 ? 17.281 18.859 10.023 1 93.94 85 ASN A O 1
ATOM 676 N N . PRO A 1 86 ? 17.203 17.016 11.383 1 92.38 86 PRO A N 1
ATOM 677 C CA . PRO A 1 86 ? 15.797 16.75 11.031 1 92.38 86 PRO A CA 1
ATOM 678 C C . PRO A 1 86 ? 14.828 17.703 11.734 1 92.38 86 PRO A C 1
ATOM 680 O O . PRO A 1 86 ? 13.828 17.266 12.297 1 92.38 86 PRO A O 1
ATOM 683 N N . ARG A 1 87 ? 15.117 18.984 11.625 1 92.38 87 ARG A N 1
ATOM 684 C CA . ARG A 1 87 ? 14.156 19.969 12.102 1 92.38 87 ARG A CA 1
ATOM 685 C C . ARG A 1 87 ? 12.891 19.969 11.25 1 92.38 87 ARG A C 1
ATOM 687 O O . ARG A 1 87 ? 12.93 19.609 10.07 1 92.38 87 ARG A O 1
ATOM 694 N N . SER A 1 88 ? 11.797 20.375 11.812 1 92.31 88 SER A N 1
ATOM 695 C CA . SER A 1 88 ? 10.516 20.344 11.117 1 92.31 88 SER A CA 1
ATOM 696 C C . SER A 1 88 ? 10.555 21.156 9.836 1 92.31 88 SER A C 1
ATOM 698 O O . SER A 1 88 ? 9.953 20.766 8.828 1 92.31 88 SER A O 1
ATOM 700 N N . SER A 1 89 ? 11.273 22.297 9.93 1 94.12 89 SER A N 1
ATOM 701 C CA . SER A 1 89 ? 11.367 23.141 8.734 1 94.12 89 SER A CA 1
ATOM 702 C C . SER A 1 89 ? 12.125 22.422 7.621 1 94.12 89 SER A C 1
ATOM 704 O O . SER A 1 89 ? 11.656 22.359 6.484 1 94.12 89 SER A O 1
ATOM 706 N N . ASN A 1 90 ? 13.32 21.812 7.941 1 96.62 90 ASN A N 1
ATOM 707 C CA . ASN A 1 90 ? 14.117 21.109 6.945 1 96.62 90 ASN A CA 1
ATOM 708 C C . ASN A 1 90 ? 13.367 19.922 6.352 1 96.62 90 ASN A C 1
ATOM 710 O O . ASN A 1 90 ? 13.336 19.75 5.133 1 96.62 90 ASN A O 1
ATOM 714 N N . SER A 1 91 ? 12.727 19.156 7.227 1 97.06 91 SER A N 1
ATOM 715 C CA . SER A 1 91 ? 12.055 17.938 6.801 1 97.06 91 SER A CA 1
ATOM 716 C C . SER A 1 91 ? 10.828 18.25 5.949 1 97.06 91 SER A C 1
ATOM 718 O O . SER A 1 91 ? 10.625 17.641 4.895 1 97.06 91 SER A O 1
ATOM 720 N N . SER A 1 92 ? 9.992 19.188 6.387 1 96 92 SER A N 1
ATOM 721 C CA . SER A 1 92 ? 8.773 19.516 5.648 1 96 92 SER A CA 1
ATOM 722 C C . SER A 1 92 ? 9.094 20.156 4.305 1 96 92 SER A C 1
ATOM 724 O O . SER A 1 92 ? 8.445 19.844 3.299 1 96 92 SER A O 1
ATOM 726 N N . ILE A 1 93 ? 10.094 21.031 4.246 1 95.94 93 ILE A N 1
ATOM 727 C CA . ILE A 1 93 ? 10.469 21.672 2.996 1 95.94 93 ILE A CA 1
ATOM 728 C C . ILE A 1 93 ? 11.023 20.641 2.021 1 95.94 93 ILE A C 1
ATOM 730 O O . ILE A 1 93 ? 10.688 20.656 0.833 1 95.94 93 ILE A O 1
ATOM 734 N N . ALA A 1 94 ? 11.852 19.75 2.578 1 97.69 94 ALA A N 1
ATOM 735 C CA . ALA A 1 94 ? 12.406 18.703 1.725 1 97.69 94 ALA A CA 1
ATOM 736 C C . ALA A 1 94 ? 11.305 17.828 1.142 1 97.69 94 ALA A C 1
ATOM 738 O O . ALA A 1 94 ? 11.32 17.516 -0.05 1 97.69 94 ALA A O 1
ATOM 739 N N . LEU A 1 95 ? 10.359 17.406 1.96 1 97.19 95 LEU A N 1
ATOM 740 C CA . LEU A 1 95 ? 9.25 16.578 1.498 1 97.19 95 LEU A CA 1
ATOM 741 C C . LEU A 1 95 ? 8.422 17.312 0.443 1 97.19 95 LEU A C 1
ATOM 743 O O . LEU A 1 95 ? 7.965 16.703 -0.522 1 97.19 95 LEU A O 1
ATOM 747 N N . ASP A 1 96 ? 8.227 18.594 0.654 1 95.25 96 ASP A N 1
ATOM 748 C CA . ASP A 1 96 ? 7.48 19.422 -0.294 1 95.25 96 ASP A CA 1
ATOM 749 C C . ASP A 1 96 ? 8.195 19.484 -1.644 1 95.25 96 ASP A C 1
ATOM 751 O O . ASP A 1 96 ? 7.578 19.25 -2.688 1 95.25 96 ASP A O 1
ATOM 755 N N . ILE A 1 97 ? 9.516 19.734 -1.625 1 95.44 97 ILE A N 1
ATOM 756 C CA . ILE A 1 97 ? 10.32 19.859 -2.836 1 95.44 97 ILE A CA 1
ATOM 757 C C . ILE A 1 97 ? 10.352 18.516 -3.561 1 95.44 97 ILE A C 1
ATOM 759 O O . ILE A 1 97 ? 10.156 18.453 -4.777 1 95.44 97 ILE A O 1
ATOM 763 N N . LEU A 1 98 ? 10.57 17.484 -2.783 1 96.5 98 LEU A N 1
ATOM 764 C CA . LEU A 1 98 ? 10.719 16.156 -3.371 1 96.5 98 LEU A CA 1
ATOM 765 C C . LEU A 1 98 ? 9.406 15.68 -3.984 1 96.5 98 LEU A C 1
ATOM 767 O O . LEU A 1 98 ? 9.398 15.117 -5.082 1 96.5 98 LEU A O 1
ATOM 771 N N . SER A 1 99 ? 8.273 15.836 -3.291 1 95.88 99 SER A N 1
ATOM 772 C CA . SER A 1 99 ? 6.98 15.406 -3.82 1 95.88 99 SER A CA 1
ATOM 773 C C . SER A 1 99 ? 6.617 16.172 -5.086 1 95.88 99 SER A C 1
ATOM 775 O O . SER A 1 99 ? 6.055 15.609 -6.023 1 95.88 99 SER A O 1
ATOM 777 N N . SER A 1 100 ? 6.957 17.484 -5.156 1 93.38 100 SER A N 1
ATOM 778 C CA . SER A 1 100 ? 6.711 18.297 -6.344 1 93.38 100 SER A CA 1
ATOM 779 C C . SER A 1 100 ? 7.609 17.875 -7.5 1 93.38 100 SER A C 1
ATOM 781 O O . SER A 1 100 ? 7.137 17.719 -8.633 1 93.38 100 SER A O 1
ATOM 783 N N . ALA A 1 101 ? 8.906 17.703 -7.176 1 94.25 101 ALA A N 1
ATOM 784 C CA . ALA A 1 101 ? 9.836 17.281 -8.211 1 94.25 101 ALA A CA 1
ATOM 785 C C . ALA A 1 101 ? 9.43 15.922 -8.781 1 94.25 101 ALA A C 1
ATOM 787 O O . ALA A 1 101 ? 9.547 15.688 -9.984 1 94.25 101 ALA A O 1
ATOM 788 N N . ALA A 1 102 ? 8.977 15.062 -7.941 1 94.06 102 ALA A N 1
ATOM 789 C CA . ALA A 1 102 ? 8.547 13.727 -8.359 1 94.06 102 ALA A CA 1
ATOM 790 C C . ALA A 1 102 ? 7.355 13.805 -9.312 1 94.06 102 ALA A C 1
ATOM 792 O O . ALA A 1 102 ? 7.16 12.922 -10.148 1 94.06 102 ALA A O 1
ATOM 793 N N . SER A 1 103 ? 6.574 14.883 -9.219 1 91.69 103 SER A N 1
ATOM 794 C CA . SER A 1 103 ? 5.383 15.039 -10.039 1 91.69 103 SER A CA 1
ATOM 795 C C . SER A 1 103 ? 5.715 15.719 -11.367 1 91.69 103 SER A C 1
ATOM 797 O O . SER A 1 103 ? 4.863 15.805 -12.258 1 91.69 103 SER A O 1
ATOM 799 N N . GLY A 1 104 ? 6.898 16.219 -11.484 1 89.31 104 GLY A N 1
ATOM 800 C CA . GLY A 1 104 ? 7.316 16.906 -12.695 1 89.31 104 GLY A CA 1
ATOM 801 C C . GLY A 1 104 ? 6.766 18.312 -12.805 1 89.31 104 GLY A C 1
ATOM 802 O O . GLY A 1 104 ? 6.641 18.859 -13.906 1 89.31 104 GLY A O 1
ATOM 803 N N . GLU A 1 105 ? 6.297 18.797 -11.711 1 86.06 105 GLU A N 1
ATOM 804 C CA . GLU A 1 105 ? 5.758 20.156 -11.703 1 86.06 105 GLU A CA 1
ATOM 805 C C . GLU A 1 105 ? 6.156 20.906 -10.438 1 86.06 105 GLU A C 1
ATOM 807 O O . GLU A 1 105 ? 6.184 20.328 -9.352 1 86.06 105 GLU A O 1
ATOM 812 N N . PHE A 1 106 ? 6.656 22.062 -10.602 1 80.5 106 PHE A N 1
ATOM 813 C CA . PHE A 1 106 ? 6.855 22.859 -9.398 1 80.5 106 PHE A CA 1
ATOM 814 C C . PHE A 1 106 ? 6.367 24.281 -9.602 1 80.5 106 PHE A C 1
ATOM 816 O O . PHE A 1 106 ? 6.93 25.234 -9.039 1 80.5 106 PHE A O 1
ATOM 823 N N . SER A 1 107 ? 5.348 24.406 -10.422 1 65.56 107 SER A N 1
ATOM 824 C CA . SER A 1 107 ? 4.793 25.703 -10.758 1 65.56 107 SER A CA 1
ATOM 825 C C . SER A 1 107 ? 4.398 26.484 -9.5 1 65.56 107 SER A C 1
ATOM 827 O O . SER A 1 107 ? 4.473 27.703 -9.469 1 65.56 107 SER A O 1
ATOM 829 N N . THR A 1 108 ? 4.113 25.734 -8.555 1 64.25 108 THR A N 1
ATOM 830 C CA . THR A 1 108 ? 3.547 26.438 -7.398 1 64.25 108 THR A CA 1
ATOM 831 C C . THR A 1 108 ? 4.605 26.641 -6.32 1 64.25 108 THR A C 1
ATOM 833 O O . THR A 1 108 ? 4.336 27.266 -5.293 1 64.25 108 THR A O 1
ATOM 836 N N . LEU A 1 109 ? 5.746 26.109 -6.551 1 76.44 109 LEU A N 1
ATOM 837 C CA . LEU A 1 109 ? 6.793 26.359 -5.566 1 76.44 109 LEU A CA 1
ATOM 838 C C . LEU A 1 109 ? 7.402 27.75 -5.758 1 76.44 109 LEU A C 1
ATOM 840 O O . LEU A 1 109 ? 7.5 28.234 -6.883 1 76.44 109 LEU A O 1
ATOM 844 N N . LEU A 1 110 ? 7.863 28.344 -4.559 1 83 110 LEU A N 1
ATOM 845 C CA . LEU A 1 110 ? 8.539 29.641 -4.59 1 83 110 LEU A CA 1
ATOM 846 C C . LEU A 1 110 ? 7.598 30.734 -5.082 1 83 110 LEU A C 1
ATOM 848 O O . LEU A 1 110 ? 7.84 31.344 -6.125 1 83 110 LEU A O 1
ATOM 852 N N . SER A 1 111 ? 6.621 30.906 -4.145 1 72.56 111 SER A N 1
ATOM 853 C CA . SER A 1 111 ? 5.645 31.938 -4.465 1 72.56 111 SER A CA 1
ATOM 854 C C . SER A 1 111 ? 6.254 33.344 -4.34 1 72.56 111 SER A C 1
ATOM 856 O O . SER A 1 111 ? 7.148 33.562 -3.52 1 72.56 111 SER A O 1
ATOM 858 N N . GLY A 1 112 ? 6.324 34.094 -5.445 1 73.38 112 GLY A N 1
ATOM 859 C CA . GLY A 1 112 ? 6.809 35.469 -5.367 1 73.38 112 GLY A CA 1
ATOM 860 C C . GLY A 1 112 ? 7.516 35.938 -6.625 1 73.38 112 GLY A C 1
ATOM 861 O O . GLY A 1 112 ? 7.953 35.125 -7.434 1 73.38 112 GLY A O 1
ATOM 862 N N . PRO A 1 113 ? 7.633 37.125 -6.621 1 77.25 113 PRO A N 1
ATOM 863 C CA . PRO A 1 113 ? 8.141 37.719 -7.863 1 77.25 113 PRO A CA 1
ATOM 864 C C . PRO A 1 113 ? 9.648 37.531 -8.023 1 77.25 113 PRO A C 1
ATOM 866 O O . PRO A 1 113 ? 10.172 37.625 -9.133 1 77.25 113 PRO A O 1
ATOM 869 N N . TYR A 1 114 ? 10.406 37.156 -6.992 1 81.31 114 TYR A N 1
ATOM 870 C CA . TYR A 1 114 ? 11.859 37.156 -7.016 1 81.31 114 TYR A CA 1
ATOM 871 C C . TYR A 1 114 ? 12.391 35.844 -7.551 1 81.31 114 TYR A C 1
ATOM 873 O O . TYR A 1 114 ? 13.586 35.719 -7.832 1 81.31 114 TYR A O 1
ATOM 881 N N . TRP A 1 115 ? 11.547 34.875 -7.719 1 91.5 115 TRP A N 1
ATOM 882 C CA . TRP A 1 115 ? 12.094 33.531 -7.879 1 91.5 115 TRP A CA 1
ATOM 883 C C . TRP A 1 115 ? 11.891 33.031 -9.305 1 91.5 115 TRP A C 1
ATOM 885 O O . TRP A 1 115 ? 12.172 31.875 -9.602 1 91.5 115 TRP A O 1
ATOM 895 N N . GLY A 1 116 ? 11.359 33.906 -10.18 1 89.12 116 GLY A N 1
ATOM 896 C CA . GLY A 1 116 ? 11.109 33.469 -11.547 1 89.12 116 GLY A CA 1
ATOM 897 C C . GLY A 1 116 ? 12.344 32.969 -12.258 1 89.12 116 GLY A C 1
ATOM 898 O O . GLY A 1 116 ? 12.305 31.922 -12.914 1 89.12 116 GLY A O 1
ATOM 899 N N . ASP A 1 117 ? 13.438 33.688 -12.109 1 92 117 ASP A N 1
ATOM 900 C CA . ASP A 1 117 ? 14.68 33.312 -12.773 1 92 117 ASP A CA 1
ATOM 901 C C . ASP A 1 117 ? 15.234 32 -12.195 1 92 117 ASP A C 1
ATOM 903 O O . ASP A 1 117 ? 15.812 31.203 -12.93 1 92 117 ASP A O 1
ATOM 907 N N . LEU A 1 118 ? 15.125 31.875 -10.898 1 94.88 118 LEU A N 1
ATOM 908 C CA . LEU A 1 118 ? 15.594 30.656 -10.258 1 94.88 118 LEU A CA 1
ATOM 909 C C . LEU A 1 118 ? 14.852 29.438 -10.805 1 94.88 118 LEU A C 1
ATOM 911 O O . LEU A 1 118 ? 15.469 28.422 -11.117 1 94.88 118 LEU A O 1
ATOM 915 N N . LYS A 1 119 ? 13.562 29.516 -10.984 1 93.19 119 LYS A N 1
ATOM 916 C CA . LYS A 1 119 ? 12.742 28.438 -11.523 1 93.19 119 LYS A CA 1
ATOM 917 C C . LYS A 1 119 ? 13.156 28.094 -12.953 1 93.19 119 LYS A C 1
ATOM 919 O O . LYS A 1 119 ? 13.258 26.922 -13.312 1 93.19 119 LYS A O 1
ATOM 924 N N . GLU A 1 120 ? 13.328 29.125 -13.648 1 92.81 120 GLU A N 1
ATOM 925 C CA . GLU A 1 120 ? 13.711 28.938 -15.039 1 92.81 120 GLU A CA 1
ATOM 926 C C . GLU A 1 120 ? 15.055 28.219 -15.148 1 92.81 120 GLU A C 1
ATOM 928 O O . GLU A 1 120 ? 15.211 27.297 -15.953 1 92.81 120 GLU A O 1
ATOM 933 N N . ARG A 1 121 ? 15.938 28.594 -14.383 1 95 121 ARG A N 1
ATOM 934 C CA . ARG A 1 121 ? 17.281 28.016 -14.43 1 95 121 ARG A CA 1
ATOM 935 C C . ARG A 1 121 ? 17.25 26.547 -14.016 1 95 121 ARG A C 1
ATOM 937 O O . ARG A 1 121 ? 17.906 25.703 -14.633 1 95 121 ARG A O 1
ATOM 944 N N . VAL A 1 122 ? 16.578 26.297 -12.938 1 95.88 122 VAL A N 1
ATOM 945 C CA . VAL A 1 122 ? 16.469 24.922 -12.469 1 95.88 122 VAL A CA 1
ATOM 946 C C . VAL A 1 122 ? 15.773 24.078 -13.523 1 95.88 122 VAL A C 1
ATOM 948 O O . VAL A 1 122 ? 16.188 22.953 -13.797 1 95.88 122 VAL A O 1
ATOM 951 N N . THR A 1 123 ? 14.734 24.594 -14.133 1 93.81 123 THR A N 1
ATOM 952 C CA . THR A 1 123 ? 14 23.891 -15.18 1 93.81 123 THR A CA 1
ATOM 953 C C . THR A 1 123 ? 14.914 23.609 -16.375 1 93.81 123 THR A C 1
ATOM 955 O O . THR A 1 123 ? 14.938 22.484 -16.891 1 93.81 123 THR A O 1
ATOM 958 N N . ASN A 1 124 ? 15.656 24.625 -16.766 1 94.88 124 ASN A N 1
ATOM 959 C CA . ASN A 1 124 ? 16.531 24.484 -17.906 1 94.88 124 ASN A CA 1
ATOM 960 C C . ASN A 1 124 ? 17.672 23.5 -17.641 1 94.88 124 ASN A C 1
ATOM 962 O O . ASN A 1 124 ? 18.172 22.859 -18.578 1 94.88 124 ASN A O 1
ATOM 966 N N . ALA A 1 125 ? 18.047 23.328 -16.406 1 95.56 125 ALA A N 1
ATOM 967 C CA . ALA A 1 125 ? 19.141 22.438 -16.047 1 95.56 125 ALA A CA 1
ATOM 968 C C . ALA A 1 125 ? 18.656 20.984 -15.969 1 95.56 125 ALA A C 1
ATOM 970 O O . ALA A 1 125 ? 19.469 20.078 -15.82 1 95.56 125 ALA A O 1
ATOM 971 N N . GLY A 1 126 ? 17.312 20.781 -16.016 1 94 126 GLY A N 1
ATOM 972 C CA . GLY A 1 126 ? 16.781 19.422 -15.969 1 94 126 GLY A CA 1
ATOM 973 C C . GLY A 1 126 ? 16.094 19.094 -14.656 1 94 126 GLY A C 1
ATOM 974 O O . GLY A 1 126 ? 15.938 17.922 -14.297 1 94 126 GLY A O 1
ATOM 975 N N . GLY A 1 127 ? 15.742 20.141 -13.945 1 92.81 127 GLY A N 1
ATOM 976 C CA . GLY A 1 127 ? 15.07 19.953 -12.672 1 92.81 127 GLY A CA 1
ATOM 977 C C . GLY A 1 127 ? 13.75 19.219 -12.797 1 92.81 127 GLY A C 1
ATOM 978 O O . GLY A 1 127 ? 13.25 18.656 -11.82 1 92.81 127 GLY A O 1
ATOM 979 N N . LEU A 1 128 ? 13.203 19.094 -14.023 1 91.31 128 LEU A N 1
ATOM 980 C CA . LEU A 1 128 ? 11.922 18.438 -14.25 1 91.31 128 LEU A CA 1
ATOM 981 C C . LEU A 1 128 ? 12.086 17.234 -15.18 1 91.31 128 LEU A C 1
ATOM 983 O O . LEU A 1 128 ? 11.094 16.672 -15.641 1 91.31 128 LEU A O 1
ATOM 987 N N . ALA A 1 129 ? 13.297 16.891 -15.438 1 94.5 129 ALA A N 1
ATOM 988 C CA . ALA A 1 129 ? 13.547 15.75 -16.312 1 94.5 129 ALA A CA 1
ATOM 989 C C . ALA A 1 129 ? 13.023 14.453 -15.688 1 94.5 129 ALA A C 1
ATOM 991 O O . ALA A 1 129 ? 12.898 14.359 -14.461 1 94.5 129 ALA A O 1
ATOM 992 N N . ALA A 1 130 ? 12.688 13.453 -16.5 1 92.62 130 ALA A N 1
ATOM 993 C CA . ALA A 1 130 ? 12.148 12.164 -16.047 1 92.62 130 ALA A CA 1
ATOM 994 C C . ALA A 1 130 ? 13.086 11.5 -15.047 1 92.62 130 ALA A C 1
ATOM 996 O O . ALA A 1 130 ? 12.633 10.891 -14.07 1 92.62 130 ALA A O 1
ATOM 997 N N . GLU A 1 131 ? 14.32 11.617 -15.32 1 94.56 131 GLU A N 1
ATOM 998 C CA . GLU A 1 131 ? 15.305 11.016 -14.422 1 94.56 131 GLU A CA 1
ATOM 999 C C . GLU A 1 131 ? 15.266 11.68 -13.047 1 94.56 131 GLU A C 1
ATOM 1001 O O . GLU A 1 131 ? 15.383 11 -12.023 1 94.56 131 GLU A O 1
ATOM 1006 N N . THR A 1 132 ? 15.188 12.992 -13.062 1 96.12 132 THR A N 1
ATOM 1007 C CA . THR A 1 132 ? 15.109 13.727 -11.797 1 96.12 132 THR A CA 1
ATOM 1008 C C . THR A 1 132 ? 13.828 13.359 -11.047 1 96.12 132 THR A C 1
ATOM 1010 O O . THR A 1 132 ? 13.844 13.234 -9.82 1 96.12 132 THR A O 1
ATOM 1013 N N . GLN A 1 133 ? 12.742 13.203 -11.789 1 95.31 133 GLN A N 1
ATOM 1014 C CA . GLN A 1 133 ? 11.492 12.781 -11.164 1 95.31 133 GLN A CA 1
ATOM 1015 C C . GLN A 1 133 ? 11.648 11.438 -10.461 1 95.31 133 GLN A C 1
ATOM 1017 O O . GLN A 1 133 ? 11.203 11.273 -9.328 1 95.31 133 GLN A O 1
ATOM 1022 N N . HIS A 1 134 ? 12.289 10.586 -11.117 1 93.31 134 HIS A N 1
ATOM 1023 C CA . HIS A 1 134 ? 12.5 9.242 -10.578 1 93.31 134 HIS A CA 1
ATOM 1024 C C . HIS A 1 134 ? 13.352 9.281 -9.312 1 93.31 134 HIS A C 1
ATOM 1026 O O . HIS A 1 134 ? 13.008 8.648 -8.312 1 93.31 134 HIS A O 1
ATOM 1032 N N . TYR A 1 135 ? 14.414 10.023 -9.352 1 96 135 TYR A N 1
ATOM 1033 C CA . TYR A 1 135 ? 15.289 10.125 -8.188 1 96 135 TYR A CA 1
ATOM 1034 C C . TY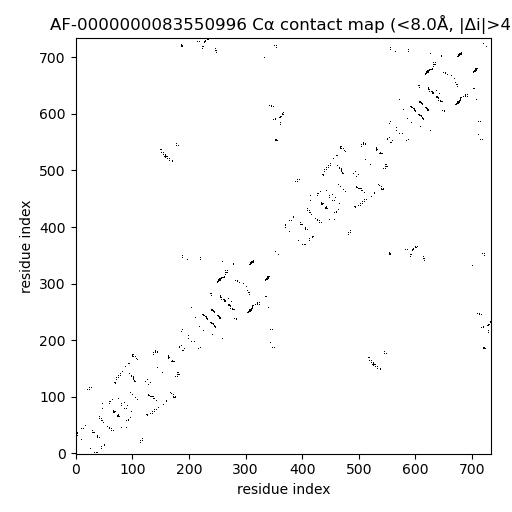R A 1 135 ? 14.594 10.836 -7.039 1 96 135 TYR A C 1
ATOM 1036 O O . TYR A 1 135 ? 14.82 10.516 -5.871 1 96 135 TYR A O 1
ATOM 1044 N N . ALA A 1 136 ? 13.797 11.836 -7.418 1 97.25 136 ALA A N 1
ATOM 1045 C CA . ALA A 1 136 ? 13.039 12.547 -6.395 1 97.25 136 ALA A CA 1
ATOM 1046 C C . ALA A 1 136 ? 12.078 11.609 -5.668 1 97.25 136 ALA A C 1
ATOM 1048 O O . ALA A 1 136 ? 11.945 11.68 -4.445 1 97.25 136 ALA A O 1
ATOM 1049 N N . ARG A 1 137 ? 11.461 10.742 -6.395 1 94.94 137 ARG A N 1
ATOM 1050 C CA . ARG A 1 137 ? 10.555 9.781 -5.789 1 94.94 137 ARG A CA 1
ATOM 1051 C C . ARG A 1 137 ? 11.289 8.859 -4.824 1 94.94 137 ARG A C 1
ATOM 1053 O O . ARG A 1 137 ? 10.812 8.594 -3.719 1 94.94 137 ARG A O 1
ATOM 1060 N N . ARG A 1 138 ? 12.359 8.414 -5.297 1 94.19 138 ARG A N 1
ATOM 1061 C CA . ARG A 1 138 ? 13.148 7.508 -4.465 1 94.19 138 ARG A CA 1
ATOM 1062 C C . ARG A 1 138 ? 13.609 8.203 -3.188 1 94.19 138 ARG A C 1
ATOM 1064 O O . ARG A 1 138 ? 13.523 7.629 -2.1 1 94.19 138 ARG A O 1
ATOM 1071 N N . THR A 1 139 ? 14.109 9.391 -3.32 1 97.31 139 THR A N 1
ATOM 1072 C CA . THR A 1 139 ? 14.602 10.148 -2.176 1 97.31 139 THR A CA 1
ATOM 1073 C C . THR A 1 139 ? 13.453 10.477 -1.22 1 97.31 139 THR A C 1
ATOM 1075 O O . THR A 1 139 ? 13.641 10.5 -0.001 1 97.31 139 THR A O 1
ATOM 1078 N N . LEU A 1 140 ? 12.305 10.789 -1.795 1 97.19 140 LEU A N 1
ATOM 1079 C CA . LEU A 1 140 ? 11.109 11.047 -1.003 1 97.19 140 LEU A CA 1
ATOM 1080 C C . LEU A 1 140 ? 10.781 9.852 -0.108 1 97.19 140 LEU A C 1
ATOM 1082 O O . LEU A 1 140 ? 10.547 10.016 1.092 1 97.19 140 LEU A O 1
ATOM 1086 N N . VAL A 1 141 ? 10.789 8.695 -0.654 1 95.62 141 VAL A N 1
ATOM 1087 C CA . VAL A 1 141 ? 10.5 7.473 0.084 1 95.62 141 VAL A CA 1
ATOM 1088 C C . VAL A 1 141 ? 11.562 7.258 1.163 1 95.62 141 VAL A C 1
ATOM 1090 O O . VAL A 1 141 ? 11.234 6.914 2.301 1 95.62 141 VAL A O 1
ATOM 1093 N N . GLU A 1 142 ? 12.766 7.492 0.787 1 95.19 142 GLU A N 1
ATOM 1094 C CA . GLU A 1 142 ? 13.859 7.332 1.738 1 95.19 142 GLU A CA 1
ATOM 1095 C C . GLU A 1 142 ? 13.672 8.234 2.953 1 95.19 142 GLU A C 1
ATOM 1097 O O . GLU A 1 142 ? 13.891 7.812 4.09 1 95.19 142 GLU A O 1
ATOM 1102 N N . LEU A 1 143 ? 13.336 9.422 2.734 1 96.56 143 LEU A N 1
ATOM 1103 C CA . LEU A 1 143 ? 13.156 10.367 3.826 1 96.56 143 LEU A CA 1
ATOM 1104 C C . LEU A 1 143 ? 11.992 9.961 4.719 1 96.56 143 LEU A C 1
ATOM 1106 O O . LEU A 1 143 ? 12.07 10.062 5.941 1 96.56 143 LEU A O 1
ATOM 1110 N N . VAL A 1 144 ? 10.938 9.57 4.125 1 96.5 144 VAL A N 1
ATOM 1111 C CA . VAL A 1 144 ? 9.758 9.141 4.879 1 96.5 144 VAL A CA 1
ATOM 1112 C C . VAL A 1 144 ? 10.117 7.941 5.75 1 96.5 144 VAL A C 1
ATOM 1114 O O . VAL A 1 144 ? 9.727 7.879 6.922 1 96.5 144 VAL A O 1
ATOM 1117 N N . LEU A 1 145 ? 10.875 7.031 5.211 1 94.62 145 LEU A N 1
ATOM 1118 C CA . LEU A 1 145 ? 11.273 5.832 5.938 1 94.62 145 LEU A CA 1
ATOM 1119 C C . LEU A 1 145 ? 12.234 6.176 7.074 1 94.62 145 LEU A C 1
ATOM 1121 O O . LEU A 1 145 ? 12.234 5.508 8.109 1 94.62 145 LEU A O 1
ATOM 1125 N N . ALA A 1 146 ? 12.969 7.203 6.906 1 93.75 146 ALA A N 1
ATOM 1126 C CA . ALA A 1 146 ? 14.016 7.559 7.852 1 93.75 146 ALA A CA 1
ATOM 1127 C C . ALA A 1 146 ? 13.445 8.289 9.062 1 93.75 146 ALA A C 1
ATOM 1129 O O . ALA A 1 146 ? 14.109 8.422 10.094 1 93.75 146 ALA A O 1
ATOM 1130 N N . ALA A 1 147 ? 12.234 8.758 8.961 1 93.25 147 ALA A N 1
ATOM 1131 C CA . ALA A 1 147 ? 11.625 9.453 10.094 1 93.25 147 ALA A CA 1
ATOM 1132 C C . ALA A 1 147 ? 11.578 8.555 11.328 1 93.25 147 ALA A C 1
ATOM 1134 O O . ALA A 1 147 ? 10.984 7.477 11.297 1 93.25 147 ALA A O 1
ATOM 1135 N N . LYS A 1 148 ? 12.133 8.891 12.391 1 89.56 148 LYS A N 1
ATOM 1136 C CA . LYS A 1 148 ? 12.234 8.07 13.594 1 89.56 148 LYS A CA 1
ATOM 1137 C C . LYS A 1 148 ? 10.945 8.125 14.406 1 89.56 148 LYS A C 1
ATOM 1139 O O . LYS A 1 148 ? 10.469 7.094 14.891 1 89.56 148 LYS A O 1
ATOM 1144 N N . ASP A 1 149 ? 10.414 9.32 14.539 1 91 149 ASP A N 1
ATOM 1145 C CA . ASP A 1 149 ? 9.211 9.547 15.336 1 91 149 ASP A CA 1
ATOM 1146 C C . ASP A 1 149 ? 7.984 9.695 14.438 1 91 149 ASP A C 1
ATOM 1148 O O . ASP A 1 149 ? 7.93 10.586 13.594 1 91 149 ASP A O 1
ATOM 1152 N N . GLU A 1 150 ? 6.988 8.898 14.727 1 90.94 150 GLU A N 1
ATOM 1153 C CA . GLU A 1 150 ? 5.758 8.93 13.938 1 90.94 150 GLU A CA 1
ATOM 1154 C C . GLU A 1 150 ? 5.043 10.273 14.086 1 90.94 150 GLU A C 1
ATOM 1156 O O . GLU A 1 150 ? 4.418 10.758 13.141 1 90.94 150 GLU A O 1
ATOM 1161 N N . ASP A 1 151 ? 5.09 10.836 15.227 1 90.38 151 ASP A N 1
ATOM 1162 C CA . ASP A 1 151 ? 4.434 12.117 15.461 1 90.38 151 ASP A CA 1
ATOM 1163 C C . ASP A 1 151 ? 5.07 13.219 14.617 1 90.38 151 ASP A C 1
ATOM 1165 O O . ASP A 1 151 ? 4.375 14.102 14.109 1 90.38 151 ASP A O 1
ATOM 1169 N N . ASP A 1 152 ? 6.379 13.148 14.484 1 92.44 152 ASP A N 1
ATOM 1170 C CA . ASP A 1 152 ? 7.07 14.125 13.648 1 92.44 152 ASP A CA 1
ATOM 1171 C C . ASP A 1 152 ? 6.645 13.992 12.188 1 92.44 152 ASP A C 1
ATOM 1173 O O . ASP A 1 152 ? 6.414 14.992 11.508 1 92.44 152 ASP A O 1
ATOM 1177 N N . LEU A 1 153 ? 6.598 12.75 11.75 1 94.56 153 LEU A N 1
ATOM 1178 C CA . LEU A 1 153 ? 6.188 12.523 10.367 1 94.56 153 LEU A CA 1
ATOM 1179 C C . LEU A 1 153 ? 4.789 13.078 10.117 1 94.56 153 LEU A C 1
ATOM 1181 O O . LEU A 1 153 ? 4.543 13.703 9.086 1 94.56 153 LEU A O 1
ATOM 1185 N N . ILE A 1 154 ? 3.896 12.859 11.047 1 95 154 ILE A N 1
ATOM 1186 C CA . ILE A 1 154 ? 2.521 13.328 10.922 1 95 154 ILE A CA 1
ATOM 1187 C C . ILE A 1 154 ? 2.508 14.859 10.852 1 95 154 ILE A C 1
ATOM 1189 O O . ILE A 1 154 ? 1.771 15.438 10.055 1 95 154 ILE A O 1
ATOM 1193 N N . LEU A 1 155 ? 3.291 15.469 11.695 1 94.19 155 LEU A N 1
ATOM 1194 C CA . LEU A 1 155 ? 3.41 16.922 11.656 1 94.19 155 LEU A CA 1
ATOM 1195 C C . LEU A 1 155 ? 3.898 17.391 10.289 1 94.19 155 LEU A C 1
ATOM 1197 O O . LEU A 1 155 ? 3.361 18.359 9.727 1 94.19 155 LEU A O 1
ATOM 1201 N N . TRP A 1 156 ? 4.965 16.75 9.812 1 95.69 156 TRP A N 1
ATOM 1202 C CA . TRP A 1 156 ? 5.504 17.125 8.516 1 95.69 156 TRP A CA 1
ATOM 1203 C C . TRP A 1 156 ? 4.441 17 7.426 1 95.69 156 TRP A C 1
ATOM 1205 O O . TRP A 1 156 ? 4.336 17.859 6.547 1 95.69 156 TRP A O 1
ATOM 1215 N N . LEU A 1 157 ? 3.703 15.93 7.496 1 95.62 157 LEU A N 1
ATOM 1216 C CA . LEU A 1 157 ? 2.656 15.711 6.504 1 95.62 157 LEU A CA 1
ATOM 1217 C C . LEU A 1 157 ? 1.625 16.828 6.551 1 95.62 157 LEU A C 1
ATOM 1219 O O . LEU A 1 157 ? 1.205 17.344 5.508 1 95.62 157 LEU A O 1
ATOM 1223 N N . ALA A 1 158 ? 1.207 17.219 7.742 1 95 158 ALA A N 1
ATOM 1224 C CA . ALA A 1 158 ? 0.256 18.312 7.895 1 95 158 ALA A CA 1
ATOM 1225 C C . ALA A 1 158 ? 0.779 19.594 7.234 1 95 158 ALA A C 1
ATOM 1227 O O . ALA A 1 158 ? 0.046 20.266 6.512 1 95 158 ALA A O 1
ATOM 1228 N N . LEU A 1 159 ? 2.02 19.875 7.434 1 94 159 LEU A N 1
ATOM 1229 C CA . LEU A 1 159 ? 2.637 21.078 6.902 1 94 159 LEU A CA 1
ATOM 1230 C C . LEU A 1 159 ? 2.732 21.016 5.379 1 94 159 LEU A C 1
ATOM 1232 O O . LEU A 1 159 ? 2.447 22 4.695 1 94 159 LEU A O 1
ATOM 1236 N N . VAL A 1 160 ? 3.094 19.906 4.871 1 95.44 160 VAL A N 1
ATOM 1237 C CA . VAL A 1 160 ? 3.307 19.75 3.436 1 95.44 160 VAL A CA 1
ATOM 1238 C C . VAL A 1 160 ? 1.967 19.812 2.707 1 95.44 160 VAL A C 1
ATOM 1240 O O . VAL A 1 160 ? 1.851 20.453 1.659 1 95.44 160 VAL A O 1
ATOM 1243 N N . PHE A 1 161 ? 0.972 19.172 3.229 1 94.81 161 PHE A N 1
ATOM 1244 C CA . PHE A 1 161 ? -0.338 19.219 2.592 1 94.81 161 PHE A CA 1
ATOM 1245 C C . PHE A 1 161 ? -0.876 20.641 2.586 1 94.81 161 PHE A C 1
ATOM 1247 O O . PHE A 1 161 ? -1.554 21.062 1.641 1 94.81 161 PHE A O 1
ATOM 1254 N N . GLN A 1 162 ? -0.652 21.359 3.633 1 91.62 162 GLN A N 1
ATOM 1255 C CA . GLN A 1 162 ? -1.052 22.766 3.66 1 91.62 162 GLN A CA 1
ATOM 1256 C C . GLN A 1 162 ? -0.384 23.547 2.533 1 91.62 162 GLN A C 1
ATOM 1258 O O . GLN A 1 162 ? -1.021 24.391 1.889 1 91.62 162 GLN A O 1
ATOM 1263 N N . ARG A 1 163 ? 0.791 23.219 2.344 1 89.19 163 ARG A N 1
ATOM 1264 C CA . ARG A 1 163 ? 1.525 23.906 1.279 1 89.19 163 ARG A CA 1
ATOM 1265 C C . ARG A 1 163 ? 1.004 23.484 -0.093 1 89.19 163 ARG A C 1
ATOM 1267 O O . ARG A 1 163 ? 0.924 24.312 -1.007 1 89.19 163 ARG A O 1
ATOM 1274 N N . HIS A 1 164 ? 0.756 22.219 -0.227 1 89.44 164 HIS A N 1
ATOM 1275 C CA . HIS A 1 164 ? 0.208 21.734 -1.486 1 89.44 164 HIS A CA 1
ATOM 1276 C C . HIS A 1 164 ? -1.135 22.391 -1.794 1 89.44 164 HIS A C 1
ATOM 1278 O O . HIS A 1 164 ? -1.447 22.656 -2.957 1 89.44 164 HIS A O 1
ATOM 1284 N N . TYR A 1 165 ? -1.925 22.562 -0.791 1 87.12 165 TYR A N 1
ATOM 1285 C CA . TYR A 1 165 ? -3.215 23.219 -0.967 1 87.12 165 TYR A CA 1
ATOM 1286 C C . TYR A 1 165 ? -3.035 24.641 -1.458 1 87.12 165 TYR A C 1
ATOM 1288 O O . TYR A 1 165 ? -3.797 25.125 -2.305 1 87.12 165 TYR A O 1
ATOM 1296 N N . ALA A 1 166 ? -2.072 25.25 -0.984 1 80.94 166 ALA A N 1
ATOM 1297 C CA . ALA A 1 166 ? -1.835 26.656 -1.327 1 80.94 166 ALA A CA 1
ATOM 1298 C C . ALA A 1 166 ? -1.337 26.781 -2.764 1 80.94 166 ALA A C 1
ATOM 1300 O O . ALA A 1 166 ? -1.403 27.875 -3.35 1 80.94 166 ALA A O 1
ATOM 1301 N N . LYS A 1 167 ? -1.094 25.641 -3.303 1 76.44 167 LYS A N 1
ATOM 1302 C CA . LYS A 1 167 ? -0.56 25.656 -4.66 1 76.44 167 LYS A CA 1
ATOM 1303 C C . LYS A 1 167 ? -1.646 25.312 -5.68 1 76.44 167 LYS A C 1
ATOM 1305 O O . LYS A 1 167 ? -2.576 24.562 -5.379 1 76.44 167 LYS A O 1
ATOM 1310 N N . ARG A 1 168 ? -1.797 25.875 -6.891 1 67.19 168 ARG A N 1
ATOM 1311 C CA . ARG A 1 168 ? -2.816 25.641 -7.91 1 67.19 168 ARG A CA 1
ATOM 1312 C C . ARG A 1 168 ? -2.766 24.203 -8.422 1 67.19 168 ARG A C 1
ATOM 1314 O O . ARG A 1 168 ? -3.805 23.609 -8.688 1 67.19 168 ARG A O 1
ATOM 1321 N N . ASP A 1 169 ? -1.883 23.453 -8.312 1 74.62 169 ASP A N 1
ATOM 1322 C CA . ASP A 1 169 ? -1.747 22.109 -8.836 1 74.62 169 ASP A CA 1
ATOM 1323 C C . ASP A 1 169 ? -0.967 21.219 -7.875 1 74.62 169 ASP A C 1
ATOM 1325 O O . ASP A 1 169 ? -0.079 20.469 -8.289 1 74.62 169 ASP A O 1
ATOM 1329 N N . GLY A 1 170 ? -1.49 21.266 -6.73 1 86.06 170 GLY A N 1
ATOM 1330 C CA . GLY A 1 170 ? -0.756 20.547 -5.707 1 86.06 170 GLY A CA 1
ATOM 1331 C C . GLY A 1 170 ? -1.164 19.078 -5.602 1 86.06 170 GLY A C 1
ATOM 1332 O O . GLY A 1 170 ? -0.548 18.312 -4.863 1 86.06 170 GLY A O 1
ATOM 1333 N N . ALA A 1 171 ? -2.154 18.672 -6.457 1 87.38 171 ALA A N 1
ATOM 1334 C CA . ALA A 1 171 ? -2.723 17.328 -6.328 1 87.38 171 ALA A CA 1
ATOM 1335 C C . ALA A 1 171 ? -1.703 16.266 -6.715 1 87.38 171 ALA A C 1
ATOM 1337 O O . ALA A 1 171 ? -1.62 15.219 -6.074 1 87.38 171 ALA A O 1
ATOM 1338 N N . ASN A 1 172 ? -0.977 16.516 -7.762 1 89.81 172 ASN A N 1
ATOM 1339 C CA . ASN A 1 172 ? -0.004 15.523 -8.195 1 89.81 172 ASN A CA 1
ATOM 1340 C C . ASN A 1 172 ? 1.121 15.352 -7.18 1 89.81 172 ASN A C 1
ATOM 1342 O O . ASN A 1 172 ? 1.585 14.234 -6.941 1 89.81 172 ASN A O 1
ATOM 1346 N N . ALA A 1 173 ? 1.592 16.469 -6.66 1 93.31 173 ALA A N 1
ATOM 1347 C CA . ALA A 1 173 ? 2.6 16.391 -5.605 1 93.31 173 ALA A CA 1
ATOM 1348 C C . ALA A 1 173 ? 2.062 15.641 -4.387 1 93.31 173 ALA A C 1
ATOM 1350 O O . ALA A 1 173 ? 2.773 14.836 -3.781 1 93.31 173 ALA A O 1
ATOM 1351 N N . ALA A 1 174 ? 0.81 15.945 -4.082 1 94.69 174 ALA A N 1
ATOM 1352 C CA . ALA A 1 174 ? 0.175 15.281 -2.949 1 94.69 174 ALA A CA 1
ATOM 1353 C C . ALA A 1 174 ? 0.096 13.773 -3.17 1 94.69 174 ALA A C 1
ATOM 1355 O O . ALA A 1 174 ? 0.294 12.992 -2.236 1 94.69 174 ALA A O 1
ATOM 1356 N N . LYS A 1 175 ? -0.208 13.398 -4.359 1 92.75 175 LYS A N 1
ATOM 1357 C CA . LYS A 1 175 ? -0.276 11.984 -4.699 1 92.75 175 LYS A CA 1
ATOM 1358 C C . LYS A 1 175 ? 1.067 11.297 -4.465 1 92.75 175 LYS A C 1
ATOM 1360 O O . LYS A 1 175 ? 1.12 10.188 -3.93 1 92.75 175 LYS A O 1
ATOM 1365 N N . ASN A 1 176 ? 2.117 11.93 -4.891 1 94.5 176 ASN A N 1
ATOM 1366 C CA . ASN A 1 176 ? 3.447 11.367 -4.68 1 94.5 176 ASN A CA 1
ATOM 1367 C C . ASN A 1 176 ? 3.781 11.266 -3.195 1 94.5 176 ASN A C 1
ATOM 1369 O O . ASN A 1 176 ? 4.445 10.32 -2.77 1 94.5 176 ASN A O 1
ATOM 1373 N N . LEU A 1 177 ? 3.404 12.242 -2.439 1 96.56 177 LEU A N 1
ATOM 1374 C CA . LEU A 1 177 ? 3.639 12.211 -1 1 96.56 177 LEU A CA 1
ATOM 1375 C C . LEU A 1 177 ? 2.889 11.055 -0.352 1 96.56 177 LEU A C 1
ATOM 1377 O O . LEU A 1 177 ? 3.449 10.328 0.474 1 96.56 177 LEU A O 1
ATOM 1381 N N . VAL A 1 178 ? 1.629 10.883 -0.725 1 96.19 178 VAL A N 1
ATOM 1382 C CA . VAL A 1 178 ? 0.817 9.797 -0.184 1 96.19 178 VAL A CA 1
ATOM 1383 C C . VAL A 1 178 ? 1.438 8.453 -0.554 1 96.19 178 VAL A C 1
ATOM 1385 O O . VAL A 1 178 ? 1.482 7.535 0.268 1 96.19 178 VAL A O 1
ATOM 1388 N N . GLN A 1 179 ? 1.89 8.352 -1.755 1 94.12 179 GLN A N 1
ATOM 1389 C CA . GLN A 1 179 ? 2.529 7.113 -2.18 1 94.12 179 GLN A CA 1
ATOM 1390 C C . GLN A 1 179 ? 3.752 6.805 -1.321 1 94.12 179 GLN A C 1
ATOM 1392 O O . GLN A 1 179 ? 3.977 5.652 -0.944 1 94.12 179 GLN A O 1
ATOM 1397 N N . ALA A 1 180 ? 4.539 7.812 -1.084 1 95.75 180 ALA A N 1
ATOM 1398 C CA . ALA A 1 180 ? 5.734 7.609 -0.269 1 95.75 180 ALA A CA 1
ATOM 1399 C C . ALA A 1 180 ? 5.367 7.184 1.149 1 95.75 180 ALA A C 1
ATOM 1401 O O . ALA A 1 180 ? 5.984 6.277 1.711 1 95.75 180 ALA A O 1
ATOM 1402 N N . VAL A 1 181 ? 4.406 7.828 1.714 1 96.31 181 VAL A N 1
ATOM 1403 C CA . VAL A 1 181 ? 3.982 7.52 3.076 1 96.31 181 VAL A CA 1
ATOM 1404 C C . VAL A 1 181 ? 3.365 6.125 3.123 1 96.31 181 VAL A C 1
ATOM 1406 O O . VAL A 1 181 ? 3.582 5.375 4.078 1 96.31 181 VAL A O 1
ATOM 1409 N N . ALA A 1 182 ? 2.592 5.793 2.121 1 93.75 182 ALA A N 1
ATOM 1410 C CA . ALA A 1 182 ? 2.021 4.453 2.016 1 93.75 182 ALA A CA 1
ATOM 1411 C C . ALA A 1 182 ? 3.115 3.389 2.004 1 93.75 182 ALA A C 1
ATOM 1413 O O . ALA A 1 182 ? 2.953 2.314 2.588 1 93.75 182 ALA A O 1
ATOM 1414 N N . SER A 1 183 ? 4.176 3.656 1.336 1 91.75 183 SER A N 1
ATOM 1415 C CA . SER A 1 183 ? 5.289 2.715 1.264 1 91.75 183 SER A CA 1
ATOM 1416 C C . SER A 1 183 ? 5.828 2.389 2.652 1 91.75 183 SER A C 1
ATOM 1418 O O . SER A 1 183 ? 6.359 1.301 2.877 1 91.75 183 SER A O 1
ATOM 1420 N N . ARG A 1 184 ? 5.738 3.287 3.553 1 93.56 184 ARG A N 1
ATOM 1421 C CA . ARG A 1 184 ? 6.184 3.086 4.93 1 93.56 184 ARG A CA 1
ATOM 1422 C C . ARG A 1 184 ? 5.172 2.27 5.723 1 93.56 184 ARG A C 1
ATOM 1424 O O . ARG A 1 184 ? 5.547 1.396 6.504 1 93.56 184 ARG A O 1
ATOM 1431 N N . TRP A 1 185 ? 3.93 2.508 5.512 1 94.06 185 TRP A N 1
ATOM 1432 C CA . TRP A 1 185 ? 2.908 2.057 6.449 1 94.06 185 TRP A CA 1
ATOM 1433 C C . TRP A 1 185 ? 2.199 0.812 5.926 1 94.06 185 TRP A C 1
ATOM 1435 O O . TRP A 1 185 ? 1.583 0.071 6.695 1 94.06 185 TRP A O 1
ATOM 1445 N N . PHE A 1 186 ? 2.191 0.461 4.672 1 94.56 186 PHE A N 1
ATOM 1446 C CA . PHE A 1 186 ? 1.427 -0.636 4.086 1 94.56 186 PHE A CA 1
ATOM 1447 C C . PHE A 1 186 ? 2.113 -1.972 4.348 1 94.56 186 PHE A C 1
ATOM 1449 O O . PHE A 1 186 ? 3.318 -2.016 4.602 1 94.56 186 PHE A O 1
ATOM 1456 N N . ALA A 1 187 ? 1.301 -2.998 4.281 1 94.81 187 ALA A N 1
ATOM 1457 C CA . ALA A 1 187 ? 1.78 -4.348 4.57 1 94.81 187 ALA A CA 1
ATOM 1458 C C . ALA A 1 187 ? 2.885 -4.758 3.604 1 94.81 187 ALA A C 1
ATOM 1460 O O . ALA A 1 187 ? 3.906 -5.312 4.016 1 94.81 187 ALA A O 1
ATOM 1461 N N . ILE A 1 188 ? 2.639 -4.57 2.34 1 95.31 188 ILE A N 1
ATOM 1462 C CA . ILE A 1 188 ? 3.691 -4.754 1.348 1 95.31 188 ILE A CA 1
ATOM 1463 C C . ILE A 1 188 ? 4.254 -3.395 0.933 1 95.31 188 ILE A C 1
ATOM 1465 O O . ILE A 1 188 ? 4.035 -2.943 -0.194 1 95.31 188 ILE A O 1
ATOM 1469 N N . GLY A 1 189 ? 4.953 -2.777 1.818 1 94 189 GLY A N 1
ATOM 1470 C CA . GLY A 1 189 ? 5.645 -1.514 1.616 1 94 189 GLY A CA 1
ATOM 1471 C C . GLY A 1 189 ? 7.152 -1.641 1.698 1 94 189 GLY A C 1
ATOM 1472 O O . GLY A 1 189 ? 7.676 -2.721 1.98 1 94 189 GLY A O 1
ATOM 1473 N N . ASP A 1 190 ? 7.828 -0.542 1.479 1 93.69 190 ASP A N 1
ATOM 1474 C CA . ASP A 1 190 ? 9.289 -0.54 1.423 1 93.69 190 ASP A CA 1
ATOM 1475 C C . ASP A 1 190 ? 9.891 -0.958 2.764 1 93.69 190 ASP A C 1
ATOM 1477 O O . ASP A 1 190 ? 10.945 -1.587 2.805 1 93.69 190 ASP A O 1
ATOM 1481 N N . ARG A 1 191 ? 9.242 -0.617 3.824 1 92.88 191 ARG A N 1
ATOM 1482 C CA . ARG A 1 191 ? 9.758 -1.04 5.121 1 92.88 191 ARG A CA 1
ATOM 1483 C C . ARG A 1 191 ? 9.797 -2.561 5.227 1 92.88 191 ARG A C 1
ATOM 1485 O O . ARG A 1 191 ? 10.789 -3.135 5.668 1 92.88 191 ARG A O 1
ATOM 1492 N N . THR A 1 192 ? 8.688 -3.223 4.895 1 95.75 192 THR A N 1
ATOM 1493 C CA . THR A 1 192 ? 8.602 -4.68 4.922 1 95.75 192 THR A CA 1
ATOM 1494 C C . THR A 1 192 ? 9.586 -5.301 3.936 1 95.75 192 THR A C 1
ATOM 1496 O O . THR A 1 192 ? 10.281 -6.262 4.266 1 95.75 192 THR A O 1
ATOM 1499 N N . LEU A 1 193 ? 9.695 -4.75 2.756 1 97.19 193 LEU A N 1
ATOM 1500 C CA . LEU A 1 193 ? 10.531 -5.316 1.703 1 97.19 193 LEU A CA 1
ATOM 1501 C C . LEU A 1 193 ? 12.008 -5.148 2.031 1 97.19 193 LEU A C 1
ATOM 1503 O O . LEU A 1 193 ? 12.82 -6.027 1.733 1 97.19 193 LEU A O 1
ATOM 1507 N N . GLN A 1 194 ? 12.359 -3.98 2.633 1 96 194 GLN A N 1
ATOM 1508 C CA . GLN A 1 194 ? 13.742 -3.773 3.072 1 96 194 GLN A CA 1
ATOM 1509 C C . GLN A 1 194 ? 14.109 -4.73 4.199 1 96 194 GLN A C 1
ATOM 1511 O O . GLN A 1 194 ? 15.234 -5.234 4.254 1 96 194 GLN A O 1
ATOM 1516 N N . ALA A 1 195 ? 13.164 -4.949 5.098 1 96.38 195 ALA A N 1
ATOM 1517 C CA . ALA A 1 195 ? 13.406 -5.922 6.16 1 96.38 195 ALA A CA 1
ATOM 1518 C C . ALA A 1 195 ? 13.633 -7.316 5.59 1 96.38 195 ALA A C 1
ATOM 1520 O O . ALA A 1 195 ? 14.508 -8.047 6.059 1 96.38 195 ALA A O 1
ATOM 1521 N N . TYR A 1 196 ? 12.82 -7.691 4.68 1 98.12 196 TYR A N 1
ATOM 1522 C CA . TYR A 1 196 ? 12.969 -8.984 4.027 1 98.12 196 TYR A CA 1
ATOM 1523 C C . TYR A 1 196 ? 14.32 -9.094 3.332 1 98.12 196 TYR A C 1
ATOM 1525 O O . TYR A 1 196 ? 15.016 -10.102 3.467 1 98.12 196 TYR A O 1
ATOM 1533 N N . GLN A 1 197 ? 14.68 -8.094 2.529 1 97.88 197 GLN A N 1
ATOM 1534 C CA . GLN A 1 197 ? 15.977 -8.062 1.865 1 97.88 197 GLN A CA 1
ATOM 1535 C C . GLN A 1 197 ? 17.125 -8.172 2.875 1 97.88 197 GLN A C 1
ATOM 1537 O O . GLN A 1 197 ? 18.094 -8.898 2.65 1 97.88 197 GLN A O 1
ATOM 1542 N N . GLY A 1 198 ? 17 -7.367 3.965 1 97.88 198 GLY A N 1
ATOM 1543 C CA . GLY A 1 198 ? 17.984 -7.453 5.023 1 97.88 198 GLY A CA 1
ATOM 1544 C C . GLY A 1 198 ? 18.109 -8.844 5.617 1 97.88 198 GLY A C 1
ATOM 1545 O O . GLY A 1 198 ? 19.219 -9.297 5.926 1 97.88 198 GLY A O 1
ATOM 1546 N N . LEU A 1 199 ? 16.969 -9.539 5.785 1 98.06 199 LEU A N 1
ATOM 1547 C CA . LEU A 1 199 ? 16.953 -10.898 6.297 1 98.06 199 LEU A CA 1
ATOM 1548 C C . LEU A 1 199 ? 17.719 -11.836 5.367 1 98.06 199 LEU A C 1
ATOM 1550 O O . LEU A 1 199 ? 18.5 -12.672 5.824 1 98.06 199 LEU A O 1
ATOM 1554 N N . ILE A 1 200 ? 17.5 -11.703 4.047 1 98.19 200 ILE A N 1
ATOM 1555 C CA . ILE A 1 200 ? 18.156 -12.516 3.037 1 98.19 200 ILE A CA 1
ATOM 1556 C C . ILE A 1 200 ? 19.656 -12.312 3.105 1 98.19 200 ILE A C 1
ATOM 1558 O O . ILE A 1 200 ? 20.438 -13.273 3.023 1 98.19 200 ILE A O 1
ATOM 1562 N N . GLU A 1 201 ? 20.094 -11.156 3.305 1 97.62 201 GLU A N 1
ATOM 1563 C CA . GLU A 1 201 ? 21.516 -10.797 3.26 1 97.62 201 GLU A CA 1
ATOM 1564 C C . GLU A 1 201 ? 22.219 -11.195 4.551 1 97.62 201 GLU A C 1
ATOM 1566 O O . GLU A 1 201 ? 23.359 -11.688 4.52 1 97.62 201 GLU A O 1
ATOM 1571 N N . ALA A 1 202 ? 21.578 -11.062 5.664 1 97.81 202 ALA A N 1
ATOM 1572 C CA . ALA A 1 202 ? 22.25 -11.203 6.953 1 97.81 202 ALA A CA 1
ATOM 1573 C C . ALA A 1 202 ? 22.047 -12.602 7.527 1 97.81 202 ALA A C 1
ATOM 1575 O O . ALA A 1 202 ? 22.875 -13.086 8.305 1 97.81 202 ALA A O 1
ATOM 1576 N N . PHE A 1 203 ? 20.984 -13.273 7.168 1 97.88 203 PHE A N 1
ATOM 1577 C CA . PHE A 1 203 ? 20.625 -14.516 7.84 1 97.88 203 PHE A CA 1
ATOM 1578 C C . PHE A 1 203 ? 20.281 -15.602 6.828 1 97.88 203 PHE A C 1
ATOM 1580 O O . PHE A 1 203 ? 19.297 -16.328 6.992 1 97.88 203 PHE A O 1
ATOM 1587 N N . ALA A 1 204 ? 21.031 -15.75 5.832 1 97.25 204 ALA A N 1
ATOM 1588 C CA . ALA A 1 204 ? 20.734 -16.578 4.664 1 97.25 204 ALA A CA 1
ATOM 1589 C C . ALA A 1 204 ? 20.609 -18.047 5.055 1 97.25 204 ALA A C 1
ATOM 1591 O O . ALA A 1 204 ? 19.984 -18.828 4.332 1 97.25 204 ALA A O 1
ATOM 1592 N N . ASP A 1 205 ? 21.094 -18.5 6.23 1 96.94 205 ASP A N 1
ATOM 1593 C CA . ASP A 1 205 ? 21.062 -19.906 6.609 1 96.94 205 ASP A CA 1
ATOM 1594 C C . ASP A 1 205 ? 20.062 -20.156 7.734 1 96.94 205 ASP A C 1
ATOM 1596 O O . ASP A 1 205 ? 19.953 -21.281 8.234 1 96.94 205 ASP A O 1
ATOM 1600 N N . ASP A 1 206 ? 19.359 -19.188 8.133 1 97.12 206 ASP A N 1
ATOM 1601 C CA . ASP A 1 206 ? 18.484 -19.281 9.297 1 97.12 206 ASP A CA 1
ATOM 1602 C C . ASP A 1 206 ? 17.031 -19.547 8.875 1 97.12 206 ASP A C 1
ATOM 1604 O O . ASP A 1 206 ? 16.219 -18.625 8.867 1 97.12 206 ASP A O 1
ATOM 1608 N N . GLU A 1 207 ? 16.703 -20.719 8.633 1 95.31 207 GLU A N 1
ATOM 1609 C CA . GLU A 1 207 ?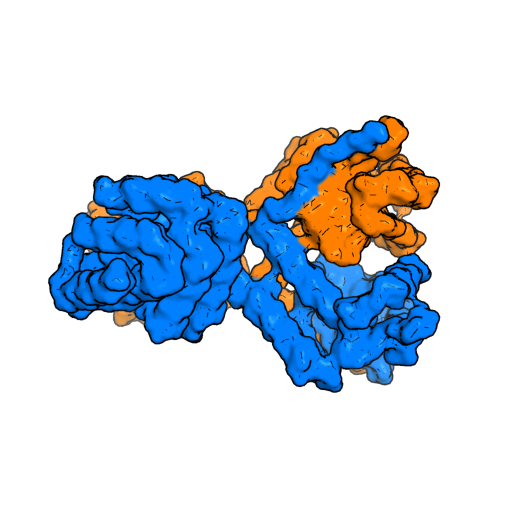 15.383 -21.078 8.133 1 95.31 207 GLU A CA 1
ATOM 1610 C C . GLU A 1 207 ? 14.289 -20.672 9.117 1 95.31 207 GLU A C 1
ATOM 1612 O O . GLU A 1 207 ? 13.266 -20.109 8.719 1 95.31 207 GLU A O 1
ATOM 1617 N N . PRO A 1 208 ? 14.453 -20.844 10.445 1 95.94 208 PRO A N 1
ATOM 1618 C CA . PRO A 1 208 ? 13.422 -20.438 11.398 1 95.94 208 PRO A CA 1
ATOM 1619 C C . PRO A 1 208 ? 13.117 -18.953 11.344 1 95.94 208 PRO A C 1
ATOM 1621 O O . PRO A 1 208 ? 11.969 -18.531 11.555 1 95.94 208 PRO A O 1
ATOM 1624 N N . ARG A 1 209 ? 14.109 -18.172 11.094 1 97.19 209 ARG A N 1
ATOM 1625 C CA . ARG A 1 209 ? 13.898 -16.734 11.008 1 97.19 209 ARG A CA 1
ATOM 1626 C C . ARG A 1 209 ? 13.008 -16.375 9.82 1 97.19 209 ARG A C 1
ATOM 1628 O O . ARG A 1 209 ? 12.18 -15.477 9.906 1 97.19 209 ARG A O 1
ATOM 1635 N N . PHE A 1 210 ? 13.227 -17.078 8.719 1 97.81 210 PHE A N 1
ATOM 1636 C CA . PHE A 1 210 ? 12.383 -16.859 7.551 1 97.81 210 PHE A CA 1
ATOM 1637 C C . PHE A 1 210 ? 10.969 -17.359 7.805 1 97.81 210 PHE A C 1
ATOM 1639 O O . PHE A 1 210 ? 10 -16.734 7.367 1 97.81 210 PHE A O 1
ATOM 1646 N N . GLN A 1 211 ? 10.828 -18.469 8.492 1 96.06 211 GLN A N 1
ATOM 1647 C CA . GLN A 1 211 ? 9.516 -18.969 8.883 1 96.06 211 GLN A CA 1
ATOM 1648 C C . GLN A 1 211 ? 8.734 -17.922 9.672 1 96.06 211 GLN A C 1
ATOM 1650 O O . GLN A 1 211 ? 7.574 -17.641 9.359 1 96.06 211 GLN A O 1
ATOM 1655 N N . ARG A 1 212 ? 9.352 -17.344 10.672 1 96.62 212 ARG A N 1
ATOM 1656 C CA . ARG A 1 212 ? 8.719 -16.328 11.516 1 96.62 212 ARG A CA 1
ATOM 1657 C C . ARG A 1 212 ? 8.367 -15.086 10.703 1 96.62 212 ARG A C 1
ATOM 1659 O O . ARG A 1 212 ? 7.316 -14.477 10.922 1 96.62 212 ARG A O 1
ATOM 1666 N N . PHE A 1 213 ? 9.234 -14.727 9.82 1 97.56 213 PHE A N 1
ATOM 1667 C CA . PHE A 1 213 ? 9.008 -13.547 9.008 1 97.56 213 PHE A CA 1
ATOM 1668 C C . PHE A 1 213 ? 7.762 -13.711 8.141 1 97.56 213 PHE A C 1
ATOM 1670 O O . PHE A 1 213 ? 6.938 -12.805 8.047 1 97.56 213 PHE A O 1
ATOM 1677 N N . PHE A 1 214 ? 7.613 -14.93 7.492 1 97.31 214 PHE A N 1
ATOM 1678 C CA . PHE A 1 214 ? 6.469 -15.188 6.625 1 97.31 214 PHE A CA 1
ATOM 1679 C C . PHE A 1 214 ? 5.191 -15.32 7.445 1 97.31 214 PHE A C 1
ATOM 1681 O O . PHE A 1 214 ? 4.105 -14.977 6.969 1 97.31 214 PHE A O 1
ATOM 1688 N N . GLU A 1 215 ? 5.316 -15.75 8.688 1 96.06 215 GLU A N 1
ATOM 1689 C CA . GLU A 1 215 ? 4.16 -15.781 9.578 1 96.06 215 GLU A CA 1
ATOM 1690 C C . GLU A 1 215 ? 3.666 -14.367 9.891 1 96.06 215 GLU A C 1
ATOM 1692 O O . GLU A 1 215 ? 2.459 -14.141 9.984 1 96.06 215 GLU A O 1
ATOM 1697 N N . ALA A 1 216 ? 4.586 -13.492 10.023 1 95.5 216 ALA A N 1
ATOM 1698 C CA . ALA A 1 216 ? 4.25 -12.102 10.336 1 95.5 216 ALA A CA 1
ATOM 1699 C C . ALA A 1 216 ? 3.814 -11.352 9.086 1 95.5 216 ALA A C 1
ATOM 1701 O O . ALA A 1 216 ? 3.109 -10.344 9.172 1 95.5 216 ALA A O 1
ATOM 1702 N N . ASN A 1 217 ? 4.273 -11.805 7.879 1 96.62 217 ASN A N 1
ATOM 1703 C CA . ASN A 1 217 ? 3.963 -11.172 6.602 1 96.62 217 ASN A CA 1
ATOM 1704 C C . ASN A 1 217 ? 3.473 -12.195 5.578 1 96.62 217 ASN A C 1
ATOM 1706 O O . ASN A 1 217 ? 4.062 -12.336 4.508 1 96.62 217 ASN A O 1
ATOM 1710 N N . PRO A 1 218 ? 2.307 -12.852 5.859 1 96.5 218 PRO A N 1
ATOM 1711 C CA . PRO A 1 218 ? 1.864 -13.977 5.043 1 96.5 218 PRO A CA 1
ATOM 1712 C C . PRO A 1 218 ? 1.506 -13.57 3.613 1 96.5 218 PRO A C 1
ATOM 1714 O O . PRO A 1 218 ? 1.55 -14.406 2.701 1 96.5 218 PRO A O 1
ATOM 1717 N N . GLN A 1 219 ? 1.199 -12.305 3.398 1 95.62 219 GLN A N 1
ATOM 1718 C CA . GLN A 1 219 ? 0.823 -11.828 2.072 1 95.62 219 GLN A CA 1
ATOM 1719 C C . GLN A 1 219 ? 2.004 -11.906 1.106 1 95.62 219 GLN A C 1
ATOM 1721 O O . GLN A 1 219 ? 1.822 -11.82 -0.11 1 95.62 219 GLN A O 1
ATOM 1726 N N . LEU A 1 220 ? 3.201 -12.039 1.604 1 96.94 220 LEU A N 1
ATOM 1727 C CA . LEU A 1 220 ? 4.371 -12.188 0.748 1 96.94 220 LEU A CA 1
ATOM 1728 C C . LEU A 1 220 ? 4.395 -13.562 0.094 1 96.94 220 LEU A C 1
ATOM 1730 O O . LEU A 1 220 ? 4.969 -13.734 -0.985 1 96.94 220 LEU A O 1
ATOM 1734 N N . LEU A 1 221 ? 3.783 -14.562 0.805 1 96.88 221 LEU A N 1
ATOM 1735 C CA . LEU A 1 221 ? 3.723 -15.906 0.246 1 96.88 221 LEU A CA 1
ATOM 1736 C C . LEU A 1 221 ? 2.801 -15.945 -0.967 1 96.88 221 LEU A C 1
ATOM 1738 O O . LEU A 1 221 ? 3.109 -16.609 -1.963 1 96.88 221 LEU A O 1
ATOM 1742 N N . ASP A 1 222 ? 1.722 -15.273 -0.83 1 95.94 222 ASP A N 1
ATOM 1743 C CA . ASP A 1 222 ? 0.757 -15.148 -1.919 1 95.94 222 ASP A CA 1
ATOM 1744 C C . ASP A 1 222 ? -0.072 -13.875 -1.774 1 95.94 222 ASP A C 1
ATOM 1746 O O . ASP A 1 222 ? -0.757 -13.688 -0.767 1 95.94 222 ASP A O 1
ATOM 1750 N N . PRO A 1 223 ? -0.058 -13.023 -2.805 1 93.69 223 PRO A N 1
ATOM 1751 C CA . PRO A 1 223 ? -0.757 -11.742 -2.697 1 93.69 223 PRO A CA 1
ATOM 1752 C C . PRO A 1 223 ? -2.271 -11.906 -2.596 1 93.69 223 PRO A C 1
ATOM 1754 O O . PRO A 1 223 ? -2.977 -10.953 -2.254 1 93.69 223 PRO A O 1
ATOM 1757 N N . MET A 1 224 ? -2.861 -13.086 -2.828 1 94.62 224 MET A N 1
ATOM 1758 C CA . MET A 1 224 ? -4.301 -13.328 -2.756 1 94.62 224 MET A CA 1
ATOM 1759 C C . MET A 1 224 ? -4.66 -14.086 -1.48 1 94.62 224 MET A C 1
ATOM 1761 O O . MET A 1 224 ? -5.797 -14.539 -1.322 1 94.62 224 MET A O 1
ATOM 1765 N N . ALA A 1 225 ? -3.754 -14.211 -0.597 1 96.44 225 ALA A N 1
ATOM 1766 C CA . ALA A 1 225 ? -3.973 -14.984 0.622 1 96.44 225 ALA A CA 1
ATOM 1767 C C . ALA A 1 225 ? -5.094 -14.375 1.463 1 96.44 225 ALA A C 1
ATOM 1769 O O . ALA A 1 225 ? -5.168 -13.156 1.62 1 96.44 225 ALA A O 1
ATOM 1770 N N . VAL A 1 226 ? -5.973 -15.203 1.9 1 95.06 226 VAL A N 1
ATOM 1771 C CA . VAL A 1 226 ? -7.004 -14.797 2.844 1 95.06 226 VAL A CA 1
ATOM 1772 C C . VAL A 1 226 ? -6.711 -15.383 4.223 1 95.06 226 VAL A C 1
ATOM 1774 O O . VAL A 1 226 ? -6.977 -14.75 5.246 1 95.06 226 VAL A O 1
ATOM 1777 N N . GLU A 1 227 ? -6.195 -16.562 4.207 1 94.94 227 GLU A N 1
ATOM 1778 C CA . GLU A 1 227 ? -5.844 -17.281 5.43 1 94.94 227 GLU A CA 1
ATOM 1779 C C . GLU A 1 227 ? -4.613 -18.156 5.219 1 94.94 227 GLU A C 1
ATOM 1781 O O . GLU A 1 227 ? -4.438 -18.734 4.145 1 94.94 227 GLU A O 1
ATOM 1786 N N . VAL A 1 228 ? -3.771 -18.219 6.199 1 96 228 VAL A N 1
ATOM 1787 C CA . VAL A 1 228 ? -2.539 -19 6.125 1 96 228 VAL A CA 1
ATOM 1788 C C . VAL A 1 228 ? -2.383 -19.844 7.387 1 96 228 VAL A C 1
ATOM 1790 O O . VAL A 1 228 ? -2.658 -19.359 8.492 1 96 228 VAL A O 1
ATOM 1793 N N . TRP A 1 229 ? -2.035 -21.047 7.23 1 94.56 229 TRP A N 1
ATOM 1794 C CA . TRP A 1 229 ? -1.713 -21.953 8.328 1 94.56 229 TRP A CA 1
ATOM 1795 C C . TRP A 1 229 ? -0.222 -22.281 8.352 1 94.56 229 TRP A C 1
ATOM 1797 O O . TRP A 1 229 ? 0.27 -23.031 7.512 1 94.56 229 TRP A O 1
ATOM 1807 N N . PRO A 1 230 ? 0.46 -21.703 9.328 1 94.38 230 PRO A N 1
ATOM 1808 C CA . PRO A 1 230 ? 1.865 -22.094 9.477 1 94.38 230 PRO A CA 1
ATOM 1809 C C . PRO A 1 230 ? 2.035 -23.453 10.156 1 94.38 230 PRO A C 1
ATOM 1811 O O . PRO A 1 230 ? 1.512 -23.672 11.25 1 94.38 230 PRO A O 1
ATOM 1814 N N . GLN A 1 231 ? 2.672 -24.375 9.438 1 91 231 GLN A N 1
ATOM 1815 C CA . GLN A 1 231 ? 3.023 -25.688 9.953 1 91 231 GLN A CA 1
ATOM 1816 C C . GLN A 1 231 ? 1.802 -26.391 10.531 1 91 231 GLN A C 1
ATOM 1818 O O . GLN A 1 231 ? 1.828 -26.859 11.672 1 91 231 GLN A O 1
ATOM 1823 N N . PRO A 1 232 ? 0.801 -26.438 9.695 1 88.12 232 PRO A N 1
ATOM 1824 C CA . PRO A 1 232 ? -0.367 -27.172 10.195 1 88.12 232 PRO A CA 1
ATOM 1825 C C . PRO A 1 232 ? -0.086 -28.656 10.43 1 88.12 232 PRO A C 1
ATOM 1827 O O . PRO A 1 232 ? 0.696 -29.266 9.688 1 88.12 232 PRO A O 1
ATOM 1830 N N . ASN A 1 233 ? -0.484 -29.203 11.484 1 79.69 233 ASN A N 1
ATOM 1831 C CA . ASN A 1 233 ? -0.359 -30.625 11.727 1 79.69 233 ASN A CA 1
ATOM 1832 C C . ASN A 1 233 ? -1.342 -31.438 10.883 1 79.69 233 ASN A C 1
ATOM 1834 O O . ASN A 1 233 ? -2.547 -31.422 11.141 1 79.69 233 ASN A O 1
ATOM 1838 N N . LEU A 1 234 ? -0.897 -31.969 9.82 1 79.38 234 LEU A N 1
ATOM 1839 C CA . LEU A 1 234 ? -1.705 -32.844 8.977 1 79.38 234 LEU A CA 1
ATOM 1840 C C . LEU A 1 234 ? -1.664 -34.281 9.492 1 79.38 234 LEU A C 1
ATOM 1842 O O . LEU A 1 234 ? -0.968 -35.125 8.93 1 79.38 234 LEU A O 1
ATOM 1846 N N . PHE A 1 235 ? -2.537 -34.562 10.484 1 64.56 235 PHE A N 1
ATOM 1847 C CA . PHE A 1 235 ? -2.777 -35.875 11.086 1 64.56 235 PHE A CA 1
ATOM 1848 C C . PHE A 1 235 ? -1.471 -36.5 11.539 1 64.56 235 PHE A C 1
ATOM 1850 O O . PHE A 1 235 ? -1.229 -37.688 11.289 1 64.56 235 PHE A O 1
ATOM 1857 N N . GLY A 1 236 ? -0.585 -35.844 12.094 1 63.75 236 GLY A N 1
ATOM 1858 C CA . GLY A 1 236 ? 0.596 -36.406 12.719 1 63.75 236 GLY A CA 1
ATOM 1859 C C . GLY A 1 236 ? 1.893 -35.812 12.195 1 63.75 236 GLY A C 1
ATOM 1860 O O . GLY A 1 236 ? 2.213 -34.656 12.477 1 63.75 236 GLY A O 1
ATOM 1861 N N . SER A 1 237 ? 2.465 -36.562 11.234 1 59.75 237 SER A N 1
ATOM 1862 C CA . SER A 1 237 ? 3.885 -36.375 10.953 1 59.75 237 SER A CA 1
ATOM 1863 C C . SER A 1 237 ? 4.09 -35.438 9.766 1 59.75 237 SER A C 1
ATOM 1865 O O . SER A 1 237 ? 5.223 -35.062 9.461 1 59.75 237 SER A O 1
ATOM 1867 N N . ARG A 1 238 ? 3.068 -34.938 9.266 1 67.81 238 ARG A N 1
ATOM 1868 C CA . ARG A 1 238 ? 3.307 -34.094 8.086 1 67.81 238 ARG A CA 1
ATOM 1869 C C . ARG A 1 238 ? 2.938 -32.656 8.352 1 67.81 238 ARG A C 1
ATOM 1871 O O . ARG A 1 238 ? 1.793 -32.344 8.695 1 67.81 238 ARG A O 1
ATOM 1878 N N . LYS A 1 239 ? 4.051 -31.891 8.195 1 84.69 239 LYS A N 1
ATOM 1879 C CA . LYS A 1 239 ? 3.875 -30.484 8.547 1 84.69 239 LYS A CA 1
ATOM 1880 C C . LYS A 1 239 ? 4.453 -29.578 7.461 1 84.69 239 LYS A C 1
ATOM 1882 O O . LYS A 1 239 ? 5.594 -29.125 7.566 1 84.69 239 LYS A O 1
ATOM 1887 N N . PRO A 1 240 ? 3.549 -29.422 6.438 1 91.94 240 PRO A N 1
ATOM 1888 C CA . PRO A 1 240 ? 4.051 -28.406 5.516 1 91.94 240 PRO A CA 1
ATOM 1889 C C . PRO A 1 240 ? 4.383 -27.078 6.219 1 91.94 240 PRO A C 1
ATOM 1891 O O . PRO A 1 240 ? 3.812 -26.781 7.27 1 91.94 240 PRO A O 1
ATOM 1894 N N . ASP A 1 241 ? 5.289 -26.359 5.648 1 95.44 241 ASP A N 1
ATOM 1895 C CA . ASP A 1 241 ? 5.664 -25.094 6.27 1 95.44 241 ASP A CA 1
ATOM 1896 C C . ASP A 1 241 ? 4.488 -24.125 6.293 1 95.44 241 ASP A C 1
ATOM 1898 O O . ASP A 1 241 ? 4.238 -23.469 7.305 1 95.44 241 ASP A O 1
ATOM 1902 N N . PHE A 1 242 ? 3.732 -24.047 5.148 1 96.44 242 PHE A N 1
ATOM 1903 C CA . PHE A 1 242 ? 2.537 -23.203 5.109 1 96.44 242 PHE A CA 1
ATOM 1904 C C . PHE A 1 242 ? 1.469 -23.828 4.223 1 96.44 242 PHE A C 1
ATOM 1906 O O . PHE A 1 242 ? 1.783 -24.438 3.197 1 96.44 242 PHE A O 1
ATOM 1913 N N . VAL A 1 243 ? 0.29 -23.703 4.578 1 95.19 243 VAL A N 1
ATOM 1914 C CA . VAL A 1 243 ? -0.865 -23.859 3.701 1 95.19 243 VAL A CA 1
ATOM 1915 C C . VAL A 1 243 ? -1.588 -22.516 3.562 1 95.19 243 VAL A C 1
ATOM 1917 O O . VAL A 1 243 ? -1.88 -21.859 4.559 1 95.19 243 VAL A O 1
ATOM 1920 N N . VAL A 1 244 ? -1.818 -22.094 2.344 1 96.69 244 VAL A N 1
ATOM 1921 C CA . VAL A 1 244 ? -2.402 -20.797 2.062 1 96.69 244 VAL A CA 1
ATOM 1922 C C . VAL A 1 244 ? -3.756 -20.969 1.379 1 96.69 244 VAL A C 1
ATOM 1924 O O . VAL A 1 244 ? -3.871 -21.703 0.395 1 96.69 244 VAL A O 1
ATOM 1927 N N . LYS A 1 245 ? -4.77 -20.375 1.878 1 95.81 245 LYS A N 1
ATOM 1928 C CA . LYS A 1 245 ? -6.047 -20.234 1.182 1 95.81 245 LYS A CA 1
ATOM 1929 C C . LYS A 1 245 ? -6.129 -18.906 0.441 1 95.81 245 LYS A C 1
ATOM 1931 O O . LYS A 1 245 ? -5.898 -17.844 1.029 1 95.81 245 LYS A O 1
ATOM 1936 N N . ARG A 1 246 ? -6.414 -18.969 -0.837 1 95.12 246 ARG A N 1
ATOM 1937 C CA . ARG A 1 246 ? -6.531 -17.781 -1.662 1 95.12 246 ARG A CA 1
ATOM 1938 C C . ARG A 1 246 ? -7.969 -17.281 -1.701 1 95.12 246 ARG A C 1
ATOM 1940 O O . ARG A 1 246 ? -8.891 -18 -1.326 1 95.12 246 ARG A O 1
ATOM 1947 N N . SER A 1 247 ? -8.141 -16.078 -2.16 1 91.94 247 SER A N 1
ATOM 1948 C CA . SER A 1 247 ? -9.445 -15.422 -2.172 1 91.94 247 SER A CA 1
ATOM 1949 C C . SER A 1 247 ? -10.406 -16.125 -3.125 1 91.94 247 SER A C 1
ATOM 1951 O O . SER A 1 247 ? -11.625 -16.047 -2.957 1 91.94 247 SER A O 1
ATOM 1953 N N . ASP A 1 248 ? -9.875 -16.828 -4.148 1 88.25 248 ASP A N 1
ATOM 1954 C CA . ASP A 1 248 ? -10.758 -17.516 -5.082 1 88.25 248 ASP A CA 1
ATOM 1955 C C . ASP A 1 248 ? -11.086 -18.922 -4.586 1 88.25 248 ASP A C 1
ATOM 1957 O O . ASP A 1 248 ? -11.719 -19.719 -5.301 1 88.25 248 ASP A O 1
ATOM 1961 N N . GLY A 1 249 ? -10.609 -19.234 -3.412 1 89.31 249 GLY A N 1
ATOM 1962 C CA . GLY A 1 249 ? -10.938 -20.5 -2.795 1 89.31 249 GLY A CA 1
ATOM 1963 C C . GLY A 1 249 ? -9.891 -21.578 -3.037 1 89.31 249 GLY A C 1
ATOM 1964 O O . GLY A 1 249 ? -9.906 -22.625 -2.396 1 89.31 249 GLY A O 1
ATOM 1965 N N . SER A 1 250 ? -8.953 -21.328 -3.939 1 91.62 250 SER A N 1
ATOM 1966 C CA . SER A 1 250 ? -7.898 -22.297 -4.195 1 91.62 250 SER A CA 1
ATOM 1967 C C . SER A 1 250 ? -6.871 -22.297 -3.068 1 91.62 250 SER A C 1
ATOM 1969 O O . SER A 1 250 ? -6.859 -21.406 -2.225 1 91.62 250 SER A O 1
ATOM 1971 N N . TYR A 1 251 ? -6.039 -23.344 -3.023 1 94.19 251 TYR A N 1
ATOM 1972 C CA . TYR A 1 251 ? -5.074 -23.516 -1.943 1 94.19 251 TYR A CA 1
ATOM 1973 C C . TYR A 1 251 ? -3.656 -23.641 -2.492 1 94.19 251 TYR A C 1
ATOM 1975 O O . TYR A 1 251 ? -3.463 -24 -3.656 1 94.19 251 TYR A O 1
ATOM 1983 N N . LEU A 1 252 ? -2.707 -23.297 -1.704 1 96.56 252 LEU A N 1
ATOM 1984 C CA . LEU A 1 252 ? -1.278 -23.375 -1.996 1 96.56 252 LEU A CA 1
ATOM 1985 C C . LEU A 1 252 ? -0.516 -23.984 -0.829 1 96.56 252 LEU A C 1
ATOM 1987 O O . LEU A 1 252 ? -0.658 -23.547 0.314 1 96.56 252 LEU A O 1
ATOM 1991 N N . VAL A 1 253 ? 0.188 -25.062 -1.131 1 96.25 253 VAL A N 1
ATOM 1992 C CA . VAL A 1 253 ? 1.108 -25.641 -0.16 1 96.25 253 VAL A CA 1
ATOM 1993 C C . VAL A 1 253 ? 2.518 -25.094 -0.396 1 96.25 253 VAL A C 1
ATOM 1995 O O . VAL A 1 253 ? 3.039 -25.172 -1.512 1 96.25 253 VAL A O 1
ATOM 1998 N N . VAL A 1 254 ? 3.15 -24.562 0.675 1 97.44 254 VAL A N 1
ATOM 1999 C CA . VAL A 1 254 ? 4.445 -23.906 0.519 1 97.44 254 VAL A CA 1
ATOM 2000 C C . VAL A 1 254 ? 5.496 -24.656 1.347 1 97.44 254 VAL A C 1
ATOM 2002 O O . VAL A 1 254 ? 5.281 -24.938 2.527 1 97.44 254 VAL A O 1
ATOM 2005 N N . GLU A 1 255 ? 6.559 -25 0.721 1 97.44 255 GLU A N 1
ATOM 2006 C CA . GLU A 1 255 ? 7.758 -25.5 1.383 1 97.44 255 GLU A CA 1
ATOM 2007 C C . GLU A 1 255 ? 8.914 -24.516 1.243 1 97.44 255 GLU A C 1
ATOM 2009 O O . GLU A 1 255 ? 9.172 -24 0.153 1 97.44 255 GLU A O 1
ATOM 2014 N N . ILE A 1 256 ? 9.539 -24.188 2.361 1 97.38 256 ILE A N 1
ATOM 2015 C CA . ILE A 1 256 ? 10.641 -23.234 2.293 1 97.38 256 ILE A CA 1
ATOM 2016 C C . ILE A 1 256 ? 11.922 -23.891 2.795 1 97.38 256 ILE A C 1
ATOM 2018 O O . ILE A 1 256 ? 11.891 -24.703 3.711 1 97.38 256 ILE A O 1
ATOM 2022 N N . GLU A 1 257 ? 12.992 -23.562 2.156 1 97.06 257 GLU A N 1
ATOM 2023 C CA . GLU A 1 257 ? 14.344 -23.844 2.621 1 97.06 257 GLU A CA 1
ATOM 2024 C C . GLU A 1 257 ? 15.062 -22.562 3.053 1 97.06 257 GLU A C 1
ATOM 2026 O O . GLU A 1 257 ? 14.477 -21.719 3.74 1 97.06 257 GLU A O 1
ATOM 2031 N N . CYS A 1 258 ? 16.312 -22.344 2.582 1 97.19 258 CYS A N 1
ATOM 2032 C CA . CYS A 1 258 ? 17.062 -21.156 2.938 1 97.19 258 CYS A CA 1
ATOM 2033 C C . CYS A 1 258 ? 17.641 -20.484 1.696 1 97.19 258 CYS A C 1
ATOM 2035 O O . CYS A 1 258 ? 17.891 -21.156 0.688 1 97.19 258 CYS A O 1
ATOM 2037 N N . PRO A 1 259 ? 17.875 -19.141 1.832 1 98 259 PRO A N 1
ATOM 2038 C CA . PRO A 1 259 ? 18.469 -18.422 0.708 1 98 259 PRO A CA 1
ATOM 2039 C C . PRO A 1 259 ? 19.875 -18.922 0.361 1 98 259 PRO A C 1
ATOM 2041 O O . PRO A 1 259 ? 20.312 -18.797 -0.787 1 98 259 PRO A O 1
ATOM 2044 N N . SER A 1 260 ? 20.547 -19.594 1.218 1 97.69 260 SER A N 1
ATOM 2045 C CA . SER A 1 260 ? 21.938 -19.984 1.012 1 97.69 260 SER A CA 1
ATOM 2046 C C . SER A 1 260 ? 22.031 -21.25 0.173 1 97.69 260 SER A C 1
ATOM 2048 O O . SER A 1 260 ? 23.109 -21.594 -0.318 1 97.69 260 SER A O 1
ATOM 2050 N N . LYS A 1 261 ? 20.969 -21.969 0.045 1 97.94 261 LYS A N 1
ATOM 2051 C CA . LYS A 1 261 ? 20.969 -23.234 -0.681 1 97.94 261 LYS A CA 1
ATOM 2052 C C . LYS A 1 261 ? 21.078 -23 -2.186 1 97.94 261 LYS A C 1
ATOM 2054 O O . LYS A 1 261 ? 20.75 -21.922 -2.68 1 97.94 261 LYS A O 1
ATOM 2059 N N . VAL A 1 262 ? 21.547 -24 -2.836 1 97.44 262 VAL A N 1
ATOM 2060 C CA . VAL A 1 262 ? 21.688 -23.969 -4.289 1 97.44 262 VAL A CA 1
ATOM 2061 C C . VAL A 1 262 ? 20.391 -24.438 -4.941 1 97.44 262 VAL A C 1
ATOM 2063 O O . VAL A 1 262 ? 19.781 -25.422 -4.504 1 97.44 262 VAL A O 1
ATOM 2066 N N . ILE A 1 263 ? 19.984 -23.75 -5.965 1 98.38 263 ILE A N 1
ATOM 2067 C CA . ILE A 1 263 ? 18.766 -24.125 -6.672 1 98.38 263 ILE A CA 1
ATOM 2068 C C . ILE A 1 263 ? 19.109 -25.141 -7.766 1 98.38 263 ILE A C 1
ATOM 2070 O O . ILE A 1 263 ? 18.641 -26.281 -7.723 1 98.38 263 ILE A O 1
ATOM 2074 N N . ILE A 1 264 ? 19.953 -24.734 -8.711 1 98.5 264 ILE A N 1
ATOM 2075 C CA . ILE A 1 264 ? 20.391 -25.531 -9.844 1 98.5 264 ILE A CA 1
ATOM 2076 C C . ILE A 1 264 ? 21.906 -25.734 -9.773 1 98.5 264 ILE A C 1
ATOM 2078 O O . ILE A 1 264 ? 22.672 -24.781 -9.625 1 98.5 264 ILE A O 1
ATOM 2082 N N . THR A 1 265 ? 22.297 -26.969 -9.898 1 98.06 265 THR A N 1
ATOM 2083 C CA . THR A 1 265 ? 23.719 -27.312 -9.844 1 98.06 265 THR A CA 1
ATOM 2084 C C . THR A 1 265 ? 24.438 -26.797 -11.078 1 98.06 265 THR A C 1
ATOM 2086 O O . THR A 1 265 ? 23.812 -26.375 -12.055 1 98.06 265 THR A O 1
ATOM 2089 N N . LYS A 1 266 ? 25.781 -26.781 -11.039 1 96.12 266 LYS A N 1
ATOM 2090 C CA . LYS A 1 266 ? 26.609 -26.359 -12.164 1 96.12 266 LYS A CA 1
ATOM 2091 C C . LYS A 1 266 ? 26.328 -27.203 -13.398 1 96.12 266 LYS A C 1
ATOM 2093 O O . LYS A 1 266 ? 26.453 -26.719 -14.531 1 96.12 266 LYS A O 1
ATOM 2098 N N . ALA A 1 267 ? 25.844 -28.453 -13.172 1 95.81 267 ALA A N 1
ATOM 2099 C CA . ALA A 1 267 ? 25.547 -29.375 -14.266 1 95.81 267 ALA A CA 1
ATOM 2100 C C . ALA A 1 267 ? 24.156 -29.125 -14.836 1 95.81 267 ALA A C 1
ATOM 2102 O O . ALA A 1 267 ? 23.734 -29.797 -15.789 1 95.81 267 ALA A O 1
ATOM 2103 N N . GLY A 1 268 ? 23.406 -28.156 -14.203 1 95.62 268 GLY A N 1
ATOM 2104 C CA . GLY A 1 268 ? 22.125 -27.766 -14.758 1 95.62 268 GLY A CA 1
ATOM 2105 C C . GLY A 1 268 ? 20.969 -28.578 -14.227 1 95.62 268 GLY A C 1
ATOM 2106 O O . GLY A 1 268 ? 19.891 -28.625 -14.844 1 95.62 268 GLY A O 1
ATOM 2107 N N . HIS A 1 269 ? 21.188 -29.281 -13.094 1 96.56 269 HIS A N 1
ATOM 2108 C CA . HIS A 1 269 ? 20.156 -30.094 -12.484 1 96.56 269 HIS A CA 1
ATOM 2109 C C . HIS A 1 269 ? 19.672 -29.484 -11.172 1 96.56 269 HIS A C 1
ATOM 2111 O O . HIS A 1 269 ? 20.406 -28.734 -10.523 1 96.56 269 HIS A O 1
ATOM 2117 N N . PRO A 1 270 ? 18.422 -29.766 -10.844 1 97.44 270 PRO A N 1
ATOM 2118 C CA . PRO A 1 270 ? 18 -29.328 -9.508 1 97.44 270 PRO A CA 1
ATOM 2119 C C . PRO A 1 270 ? 18.906 -29.875 -8.398 1 97.44 270 PRO A C 1
ATOM 2121 O O . PRO A 1 270 ? 19.359 -31.031 -8.469 1 97.44 270 PRO A O 1
ATOM 2124 N N . SER A 1 271 ? 19.188 -29.094 -7.457 1 98.06 271 SER A N 1
ATOM 2125 C CA . SER A 1 271 ? 20.016 -29.531 -6.332 1 98.06 271 SER A CA 1
ATOM 2126 C C . SER A 1 271 ? 19.281 -30.562 -5.484 1 98.06 271 SER A C 1
ATOM 2128 O O . SER A 1 271 ? 18.078 -30.781 -5.652 1 98.06 271 SER A O 1
ATOM 2130 N N . ALA A 1 272 ? 20.016 -31.203 -4.57 1 97.25 272 ALA A N 1
ATOM 2131 C CA . ALA A 1 272 ? 19.422 -32.156 -3.645 1 97.25 272 ALA A CA 1
ATOM 2132 C C . ALA A 1 272 ? 18.375 -31.5 -2.758 1 97.25 272 ALA A C 1
ATOM 2134 O O . ALA A 1 272 ? 17.359 -32.094 -2.434 1 97.25 272 ALA A O 1
ATOM 2135 N N . ASP A 1 273 ? 18.656 -30.281 -2.387 1 96.75 273 ASP A N 1
ATOM 2136 C CA . ASP A 1 273 ? 17.719 -29.547 -1.548 1 96.75 273 ASP A CA 1
ATOM 2137 C C . ASP A 1 273 ? 16.406 -29.297 -2.285 1 96.75 273 ASP A C 1
ATOM 2139 O O . ASP A 1 273 ? 15.32 -29.422 -1.701 1 96.75 273 ASP A O 1
ATOM 2143 N N . VAL A 1 274 ? 16.484 -28.875 -3.527 1 97.69 274 VAL A N 1
ATOM 2144 C CA . VAL A 1 274 ? 15.305 -28.641 -4.344 1 97.69 274 VAL A CA 1
ATOM 2145 C C . VAL A 1 274 ? 14.508 -29.938 -4.496 1 97.69 274 VAL A C 1
ATOM 2147 O O . VAL A 1 274 ? 13.289 -29.953 -4.316 1 97.69 274 VAL A O 1
ATOM 2150 N N . THR A 1 275 ? 15.211 -31 -4.824 1 97 275 THR A N 1
ATOM 2151 C CA . THR A 1 275 ? 14.562 -32.281 -5.012 1 97 275 THR A CA 1
ATOM 2152 C C . THR A 1 275 ? 13.844 -32.719 -3.74 1 97 275 THR A C 1
ATOM 2154 O O . THR A 1 275 ? 12.711 -33.219 -3.795 1 97 275 THR A O 1
ATOM 2157 N N . HIS A 1 276 ? 14.477 -32.594 -2.691 1 96.5 276 HIS A N 1
ATOM 2158 C CA . HIS A 1 276 ? 13.898 -32.938 -1.405 1 96.5 276 HIS A CA 1
ATOM 2159 C C . HIS A 1 276 ? 12.656 -32.125 -1.104 1 96.5 276 HIS A C 1
ATOM 2161 O O . HIS A 1 276 ? 11.617 -32.656 -0.713 1 96.5 276 HIS A O 1
ATOM 2167 N N . ALA A 1 277 ? 12.758 -30.812 -1.245 1 96.25 277 ALA A N 1
ATOM 2168 C CA . ALA A 1 277 ? 11.641 -29.906 -0.964 1 96.25 277 ALA A CA 1
ATOM 2169 C C . ALA A 1 277 ? 10.469 -30.188 -1.897 1 96.25 277 ALA A C 1
ATOM 2171 O O . ALA A 1 277 ? 9.305 -30.094 -1.485 1 96.25 277 ALA A O 1
ATOM 2172 N N . GLU A 1 278 ? 10.75 -30.438 -3.158 1 96.19 278 GLU A N 1
ATOM 2173 C CA . GLU A 1 278 ? 9.703 -30.797 -4.109 1 96.19 278 GLU A CA 1
ATOM 2174 C C . GLU A 1 278 ? 8.977 -32.062 -3.662 1 96.19 278 GLU A C 1
ATOM 2176 O O . GLU A 1 278 ? 7.75 -32.156 -3.754 1 96.19 278 GLU A O 1
ATOM 2181 N N . HIS A 1 279 ? 9.766 -33.031 -3.242 1 94.88 279 HIS A N 1
ATOM 2182 C CA . HIS A 1 279 ? 9.188 -34.281 -2.762 1 94.88 279 HIS A CA 1
ATOM 2183 C C . HIS A 1 279 ? 8.273 -34.062 -1.562 1 94.88 279 HIS A C 1
ATOM 2185 O O . HIS A 1 279 ? 7.18 -34.625 -1.485 1 94.88 279 HIS A O 1
ATOM 2191 N N . GLN A 1 280 ? 8.727 -33.25 -0.716 1 93.62 280 GLN A N 1
ATOM 2192 C CA . GLN A 1 280 ? 7.918 -32.938 0.457 1 93.62 280 GLN A CA 1
ATOM 2193 C C . GLN A 1 280 ? 6.609 -32.281 0.059 1 93.62 280 GLN A C 1
ATOM 2195 O O . GLN A 1 280 ? 5.531 -32.688 0.5 1 93.62 280 GLN A O 1
ATOM 2200 N N . ALA A 1 281 ? 6.707 -31.234 -0.759 1 93.75 281 ALA A N 1
ATOM 2201 C CA . ALA A 1 281 ? 5.52 -30.5 -1.182 1 93.75 281 ALA A CA 1
ATOM 2202 C C . ALA A 1 281 ? 4.527 -31.406 -1.888 1 93.75 281 ALA A C 1
ATOM 2204 O O . ALA A 1 281 ? 3.32 -31.344 -1.64 1 93.75 281 ALA A O 1
ATOM 2205 N N . THR A 1 282 ? 5.047 -32.281 -2.73 1 92.56 282 THR A N 1
ATOM 2206 C CA . THR A 1 282 ? 4.188 -33.188 -3.492 1 92.56 282 THR A CA 1
ATOM 2207 C C . THR A 1 282 ? 3.594 -34.25 -2.586 1 92.56 282 THR A C 1
ATOM 2209 O O . THR A 1 282 ? 2.455 -34.688 -2.787 1 92.56 282 THR A O 1
ATOM 2212 N N . ASP A 1 283 ? 4.367 -34.719 -1.636 1 91.56 283 ASP A N 1
ATOM 2213 C CA . ASP A 1 283 ? 3.881 -35.719 -0.672 1 91.56 283 ASP A CA 1
ATOM 2214 C C . ASP A 1 283 ? 2.736 -35.125 0.161 1 91.56 283 ASP A C 1
ATOM 2216 O O . ASP A 1 283 ? 1.743 -35.812 0.415 1 91.56 283 ASP A O 1
ATOM 2220 N N . TYR A 1 284 ? 2.92 -33.938 0.581 1 91 284 TYR A N 1
ATOM 2221 C CA . TYR A 1 284 ? 1.864 -33.281 1.35 1 91 284 TYR A CA 1
ATOM 2222 C C . TYR A 1 284 ? 0.6 -33.125 0.515 1 91 284 TYR A C 1
ATOM 2224 O O . TYR A 1 284 ? -0.506 -33.406 0.996 1 91 284 TYR A O 1
ATOM 2232 N N . ARG A 1 285 ? 0.776 -32.625 -0.693 1 90.44 285 ARG A N 1
ATOM 2233 C CA . ARG A 1 285 ? -0.352 -32.469 -1.606 1 90.44 285 ARG A CA 1
ATOM 2234 C C . ARG A 1 285 ? -1.083 -33.812 -1.785 1 90.44 285 ARG A C 1
ATOM 2236 O O . ARG A 1 285 ? -2.311 -33.844 -1.686 1 90.44 285 ARG A O 1
ATOM 2243 N N . LYS A 1 286 ? -0.359 -34.906 -2.02 1 89.25 286 LYS A N 1
ATOM 2244 C CA . LYS A 1 286 ? -0.935 -36.219 -2.205 1 89.25 286 LYS A CA 1
ATOM 2245 C C . LYS A 1 286 ? -1.681 -36.688 -0.953 1 89.25 286 LYS A C 1
ATOM 2247 O O . LYS A 1 286 ? -2.773 -37.25 -1.046 1 89.25 286 LYS A O 1
ATOM 2252 N N . TYR A 1 287 ? -1.033 -36.438 0.046 1 89.06 287 TYR A N 1
ATOM 2253 C CA . TYR A 1 287 ? -1.642 -36.844 1.314 1 89.06 287 TYR A CA 1
ATOM 2254 C C . TYR A 1 287 ? -2.971 -36.125 1.522 1 89.06 287 TYR A C 1
ATOM 2256 O O . TYR A 1 287 ? -3.971 -36.75 1.885 1 89.06 287 TYR A O 1
ATOM 2264 N N . MET A 1 288 ? -2.996 -34.875 1.372 1 89.25 288 MET A N 1
ATOM 2265 C CA . MET A 1 288 ? -4.195 -34.062 1.573 1 89.25 288 MET A CA 1
ATOM 2266 C C . MET A 1 288 ? -5.309 -34.5 0.628 1 89.25 288 MET A C 1
ATOM 2268 O O . MET A 1 288 ? -6.473 -34.562 1.027 1 89.25 288 MET A O 1
ATOM 2272 N N . LEU A 1 289 ? -4.934 -34.781 -0.625 1 87.94 289 LEU A N 1
ATOM 2273 C CA . LEU A 1 289 ? -5.918 -35.219 -1.608 1 87.94 289 LEU A CA 1
ATOM 2274 C C . LEU A 1 289 ? -6.469 -36.594 -1.254 1 87.94 289 LEU A C 1
ATOM 2276 O O . LEU A 1 289 ? -7.645 -36.875 -1.483 1 87.94 289 LEU A O 1
ATOM 2280 N N . GLY A 1 290 ? -5.625 -37.438 -0.656 1 87.44 290 GLY A N 1
ATOM 2281 C CA . GLY A 1 290 ? -6.039 -38.75 -0.237 1 87.44 290 GLY A CA 1
ATOM 2282 C C . GLY A 1 290 ? -6.934 -38.75 0.989 1 87.44 290 GLY A C 1
ATOM 2283 O O . GLY A 1 290 ? -7.625 -39.719 1.266 1 87.44 290 GLY A O 1
ATOM 2284 N N . HIS A 1 291 ? -6.871 -37.688 1.709 1 86.94 291 HIS A N 1
ATOM 2285 C CA . HIS A 1 291 ? -7.664 -37.531 2.924 1 86.94 291 HIS A CA 1
ATOM 2286 C C . HIS A 1 291 ? -8.57 -36.312 2.855 1 86.94 291 HIS A C 1
ATOM 2288 O O . HIS A 1 291 ? -8.664 -35.531 3.82 1 86.94 291 HIS A O 1
ATOM 2294 N N . ILE A 1 292 ? -9.148 -36.094 1.746 1 85.12 292 ILE A N 1
ATOM 2295 C CA . ILE A 1 292 ? -9.82 -34.844 1.406 1 85.12 292 ILE A CA 1
ATOM 2296 C C . ILE A 1 292 ? -10.961 -34.562 2.393 1 85.12 292 ILE A C 1
ATOM 2298 O O . ILE A 1 292 ? -11.211 -33.438 2.777 1 85.12 292 ILE A O 1
ATOM 2302 N N . ALA A 1 293 ? -11.719 -35.562 2.795 1 83.94 293 ALA A N 1
ATOM 2303 C CA . ALA A 1 293 ? -12.836 -35.375 3.721 1 83.94 293 ALA A CA 1
ATOM 2304 C C . ALA A 1 293 ? -12.359 -34.781 5.047 1 83.94 293 ALA A C 1
ATOM 2306 O O . ALA A 1 293 ? -12.938 -33.844 5.555 1 83.94 293 ALA A O 1
ATOM 2307 N N . ASN A 1 294 ? -11.273 -35.344 5.59 1 83.62 294 ASN A N 1
ATOM 2308 C CA . ASN A 1 294 ? -10.703 -34.875 6.844 1 83.62 294 ASN A CA 1
ATOM 2309 C C . ASN A 1 294 ? -10.062 -33.5 6.672 1 83.62 294 ASN A C 1
ATOM 2311 O O . ASN A 1 294 ? -10.086 -32.656 7.594 1 83.62 294 ASN A O 1
ATOM 2315 N N . VAL A 1 295 ? -9.43 -33.281 5.562 1 86.06 295 VAL A N 1
ATOM 2316 C CA . VAL A 1 295 ? -8.711 -32.062 5.281 1 86.06 295 VAL A CA 1
ATOM 2317 C C . VAL A 1 295 ? -9.695 -30.875 5.211 1 86.06 295 VAL A C 1
ATOM 2319 O O . VAL A 1 295 ? -9.391 -29.781 5.668 1 86.06 295 VAL A O 1
ATOM 2322 N N . LYS A 1 296 ? -10.898 -31.141 4.738 1 86.06 296 LYS A N 1
ATOM 2323 C CA . LYS A 1 296 ? -11.906 -30.094 4.57 1 86.06 296 LYS A CA 1
ATOM 2324 C C . LYS A 1 296 ? -12.422 -29.609 5.922 1 86.06 296 LYS A C 1
ATOM 2326 O O . LYS A 1 296 ? -12.953 -28.5 6.027 1 86.06 296 LYS A O 1
ATOM 2331 N N . ASP A 1 297 ? -12.273 -30.391 6.922 1 84.06 297 ASP A N 1
ATOM 2332 C CA . ASP A 1 297 ? -12.648 -29.969 8.273 1 84.06 297 ASP A CA 1
ATOM 2333 C C . ASP A 1 297 ? -11.742 -28.859 8.781 1 84.06 297 ASP A C 1
ATOM 2335 O O . ASP A 1 297 ? -12.172 -28 9.562 1 84.06 297 ASP A O 1
ATOM 2339 N N . VAL A 1 298 ? -10.531 -28.906 8.312 1 82.5 298 VAL A N 1
ATOM 2340 C CA . VAL A 1 298 ? -9.547 -27.938 8.75 1 82.5 298 VAL A CA 1
ATOM 2341 C C . VAL A 1 298 ? -9.438 -26.812 7.711 1 82.5 298 VAL A C 1
ATOM 2343 O O . VAL A 1 298 ? -9.297 -25.641 8.062 1 82.5 298 VAL A O 1
ATOM 2346 N N . PHE A 1 299 ? -9.477 -27.281 6.484 1 88.06 299 PHE A N 1
ATOM 2347 C CA . PHE A 1 299 ? -9.359 -26.359 5.363 1 88.06 299 PHE A CA 1
ATOM 2348 C C . PHE A 1 299 ? -10.656 -26.297 4.57 1 88.06 299 PHE A C 1
ATOM 2350 O O . PHE A 1 299 ? -10.797 -26.969 3.545 1 88.06 299 PHE A O 1
ATOM 2357 N N . PRO A 1 300 ? -11.484 -25.406 4.965 1 84.06 300 PRO A N 1
ATOM 2358 C CA . PRO A 1 300 ? -12.789 -25.344 4.309 1 84.06 300 PRO A CA 1
ATOM 2359 C C . PRO A 1 300 ? -12.688 -25.109 2.803 1 84.06 300 PRO A C 1
ATOM 2361 O O . PRO A 1 300 ? -11.961 -24.203 2.365 1 84.06 300 PRO A O 1
ATOM 2364 N N . GLY A 1 301 ? -13.359 -25.953 2.062 1 84.88 301 GLY A N 1
ATOM 2365 C CA . GLY A 1 301 ? -13.414 -25.797 0.619 1 84.88 301 GLY A CA 1
ATOM 2366 C C . GLY A 1 301 ? -12.156 -26.266 -0.083 1 84.88 301 GLY A C 1
ATOM 2367 O O . GLY A 1 301 ? -11.938 -25.938 -1.252 1 84.88 301 GLY A O 1
ATOM 2368 N N . PHE A 1 302 ? -11.453 -27.031 0.64 1 86.88 302 PHE A N 1
ATOM 2369 C CA . PHE A 1 302 ? -10.18 -27.484 0.102 1 86.88 302 PHE A CA 1
ATOM 2370 C C . PHE A 1 302 ? -10.375 -28.219 -1.214 1 86.88 302 PHE A C 1
ATOM 2372 O O . PHE A 1 302 ? -11.328 -29 -1.359 1 86.88 302 PHE A O 1
ATOM 2379 N N . SER A 1 303 ? -9.648 -27.875 -2.162 1 83.62 303 SER A N 1
ATOM 2380 C CA . SER A 1 303 ? -9.523 -28.547 -3.447 1 83.62 303 SER A CA 1
ATOM 2381 C C . SER A 1 303 ? -8.055 -28.766 -3.812 1 83.62 303 SER A C 1
ATOM 2383 O O . SER A 1 303 ? -7.16 -28.453 -3.021 1 83.62 303 SER A O 1
ATOM 2385 N N . GLU A 1 304 ? -7.781 -29.312 -4.984 1 86.12 304 GLU A N 1
ATOM 2386 C CA . GLU A 1 304 ? -6.414 -29.609 -5.395 1 86.12 304 GLU A CA 1
ATOM 2387 C C . GLU A 1 304 ? -5.523 -28.375 -5.32 1 86.12 304 GLU A C 1
ATOM 2389 O O . GLU A 1 304 ? -5.707 -27.422 -6.086 1 86.12 304 GLU A O 1
ATOM 2394 N N . PRO A 1 305 ? -4.535 -28.438 -4.43 1 92.69 305 PRO A N 1
ATOM 2395 C CA . PRO A 1 305 ? -3.723 -27.25 -4.195 1 92.69 305 PRO A CA 1
ATOM 2396 C C . PRO A 1 305 ? -2.545 -27.125 -5.156 1 92.69 305 PRO A C 1
ATOM 2398 O O . PRO A 1 305 ? -2.066 -28.141 -5.676 1 92.69 305 PRO A O 1
ATOM 2401 N N . ASP A 1 306 ? -2.104 -25.906 -5.43 1 93.75 306 ASP A N 1
ATOM 2402 C CA . ASP A 1 306 ? -0.789 -25.672 -6.012 1 93.75 306 ASP A CA 1
ATOM 2403 C C . ASP A 1 306 ? 0.317 -25.859 -4.977 1 93.75 306 ASP A C 1
ATOM 2405 O O . ASP A 1 306 ? 0.046 -25.938 -3.777 1 93.75 306 ASP A O 1
ATOM 2409 N N . CYS A 1 307 ? 1.496 -26.078 -5.48 1 96.5 307 CYS A N 1
ATOM 2410 C CA . CYS A 1 307 ? 2.652 -26.203 -4.598 1 96.5 307 CYS A CA 1
ATOM 2411 C C . CYS A 1 307 ? 3.707 -25.156 -4.941 1 96.5 307 CYS A C 1
ATOM 2413 O O . CYS A 1 307 ? 3.92 -24.844 -6.117 1 96.5 307 CYS A O 1
ATOM 2415 N N . LEU A 1 308 ? 4.324 -24.594 -3.936 1 97.75 308 LEU A N 1
ATOM 2416 C CA . LEU A 1 308 ? 5.406 -23.641 -4.086 1 97.75 308 LEU A CA 1
ATOM 2417 C C . LEU A 1 308 ? 6.605 -24.016 -3.227 1 97.75 308 LEU A C 1
ATOM 2419 O O . LEU A 1 308 ? 6.469 -24.234 -2.02 1 97.75 308 LEU A O 1
ATOM 2423 N N . VAL A 1 309 ? 7.719 -24.172 -3.875 1 98.25 309 VAL A N 1
ATOM 2424 C CA . VAL A 1 309 ? 8.977 -24.422 -3.182 1 98.25 309 VAL A CA 1
ATOM 2425 C C . VAL A 1 309 ? 9.867 -23.188 -3.26 1 98.25 309 VAL A C 1
ATOM 2427 O O . VAL A 1 309 ? 10.164 -22.703 -4.352 1 98.25 309 VAL A O 1
ATOM 2430 N N . VAL A 1 310 ? 10.227 -22.656 -2.109 1 98.5 310 VAL A N 1
ATOM 2431 C CA . VAL A 1 310 ? 11.094 -21.484 -2.037 1 98.5 310 VAL A CA 1
ATOM 2432 C C . VAL A 1 310 ? 12.484 -21.906 -1.557 1 98.5 310 VAL A C 1
ATOM 2434 O O . VAL A 1 310 ? 12.641 -22.391 -0.436 1 98.5 310 VAL A O 1
ATOM 2437 N N . VAL A 1 311 ? 13.492 -21.734 -2.434 1 98.44 311 VAL A N 1
ATOM 2438 C CA . VAL A 1 311 ? 14.828 -22.219 -2.121 1 98.44 311 VAL A CA 1
ATOM 2439 C C . VAL A 1 311 ? 15.875 -21.375 -2.834 1 98.44 311 VAL A C 1
ATOM 2441 O O . VAL A 1 311 ? 15.711 -21.031 -4.008 1 98.44 311 VAL A O 1
ATOM 2444 N N . GLY A 1 312 ? 16.891 -20.922 -2.078 1 98.44 312 GLY A N 1
ATOM 2445 C CA . GLY A 1 312 ? 18.031 -20.25 -2.674 1 98.44 312 GLY A CA 1
ATOM 2446 C C . GLY A 1 312 ? 17.688 -18.875 -3.229 1 98.44 312 GLY A C 1
ATOM 2447 O O . GLY A 1 312 ? 16.719 -18.25 -2.787 1 98.44 312 GLY A O 1
ATOM 2448 N N . LEU A 1 313 ? 18.641 -18.359 -4.133 1 98.38 313 LEU A N 1
ATOM 2449 C CA . LEU A 1 313 ? 18.5 -17.062 -4.793 1 98.38 313 LEU A CA 1
ATOM 2450 C C . LEU A 1 313 ? 18.656 -17.203 -6.305 1 98.38 313 LEU A C 1
ATOM 2452 O O . LEU A 1 313 ? 19.688 -17.688 -6.785 1 98.38 313 LEU A O 1
ATOM 2456 N N . GLU A 1 314 ? 17.672 -16.766 -7.023 1 97.62 314 GLU A N 1
ATOM 2457 C CA . GLU A 1 314 ? 17.719 -16.875 -8.477 1 97.62 314 GLU A CA 1
ATOM 2458 C C . GLU A 1 314 ? 18.781 -15.945 -9.062 1 97.62 314 GLU A C 1
ATOM 2460 O O . GLU A 1 314 ? 19.344 -16.234 -10.117 1 97.62 314 GLU A O 1
ATOM 2465 N N . GLY A 1 315 ? 19.078 -14.852 -8.383 1 96.19 315 GLY A N 1
ATOM 2466 C CA . GLY A 1 315 ? 20.062 -13.883 -8.828 1 96.19 315 GLY A CA 1
ATOM 2467 C C . GLY A 1 315 ? 21.469 -14.445 -8.891 1 96.19 315 GLY A C 1
ATOM 2468 O O . GLY A 1 315 ? 22.328 -13.875 -9.555 1 96.19 315 GLY A O 1
ATOM 2469 N N . THR A 1 316 ? 21.734 -15.539 -8.258 1 96.62 316 THR A N 1
ATOM 2470 C CA . THR A 1 316 ? 23.062 -16.141 -8.234 1 96.62 316 THR A CA 1
ATOM 2471 C C . THR A 1 316 ? 23.234 -17.125 -9.398 1 96.62 316 THR A C 1
ATOM 2473 O O . THR A 1 316 ? 24.328 -17.625 -9.633 1 96.62 316 THR A O 1
ATOM 2476 N N . LEU A 1 317 ? 22.203 -17.406 -10.117 1 97.5 317 LEU A N 1
ATOM 2477 C CA . LEU A 1 317 ? 22.234 -18.391 -11.195 1 97.5 317 LEU A CA 1
ATOM 2478 C C . LEU A 1 317 ? 22.844 -17.797 -12.461 1 97.5 317 LEU A C 1
ATOM 2480 O O . LEU A 1 317 ? 22.625 -16.625 -12.773 1 97.5 317 LEU A O 1
ATOM 2484 N N . THR A 1 318 ? 23.609 -18.609 -13.164 1 96.94 318 THR A N 1
ATOM 2485 C CA . THR A 1 318 ? 24.062 -18.25 -14.5 1 96.94 318 THR A CA 1
ATOM 2486 C C . THR A 1 318 ? 22.891 -18.25 -15.492 1 96.94 318 THR A C 1
ATOM 2488 O O . THR A 1 318 ? 21.797 -18.719 -15.164 1 96.94 318 THR A O 1
ATOM 2491 N N . LYS A 1 319 ? 23.156 -17.781 -16.672 1 93.62 319 LYS A N 1
ATOM 2492 C CA . LYS A 1 319 ? 22.141 -17.766 -17.719 1 93.62 319 LYS A CA 1
ATOM 2493 C C . LYS A 1 319 ? 21.641 -19.188 -18.016 1 93.62 319 LYS A C 1
ATOM 2495 O O . LYS A 1 319 ? 20.438 -19.406 -18.156 1 93.62 319 LYS A O 1
ATOM 2500 N N . GLY A 1 320 ? 22.578 -20.094 -18.078 1 94.94 320 GLY A N 1
ATOM 2501 C CA . GLY A 1 320 ? 22.219 -21.469 -18.312 1 94.94 320 GLY A CA 1
ATOM 2502 C C . GLY A 1 320 ? 21.406 -22.094 -17.188 1 94.94 320 GLY A C 1
ATOM 2503 O O . GLY A 1 320 ? 20.453 -22.828 -17.438 1 94.94 320 GLY A O 1
ATOM 2504 N N . GLN A 1 321 ? 21.75 -21.75 -15.984 1 96.94 321 GLN A N 1
ATOM 2505 C CA . GLN A 1 321 ? 21.047 -22.266 -14.82 1 96.94 321 GLN A CA 1
ATOM 2506 C C . GLN A 1 321 ? 19.641 -21.688 -14.742 1 96.94 321 GLN A C 1
ATOM 2508 O O . GLN A 1 321 ? 18.688 -22.375 -14.344 1 96.94 321 GLN A O 1
ATOM 2513 N N . LYS A 1 322 ? 19.531 -20.453 -15.055 1 94.81 322 LYS A N 1
ATOM 2514 C CA . LYS A 1 322 ? 18.203 -19.828 -15.078 1 94.81 322 LYS A CA 1
ATOM 2515 C C . LYS A 1 322 ? 17.297 -20.5 -16.109 1 94.81 322 LYS A C 1
ATOM 2517 O O . LYS A 1 322 ? 16.109 -20.703 -15.867 1 94.81 322 LYS A O 1
ATOM 2522 N N . ALA A 1 323 ? 17.859 -20.812 -17.25 1 91.06 323 ALA A N 1
ATOM 2523 C CA . ALA A 1 323 ? 17.109 -21.516 -18.281 1 91.06 323 ALA A CA 1
ATOM 2524 C C . ALA A 1 323 ? 16.688 -22.891 -17.812 1 91.06 323 ALA A C 1
ATOM 2526 O O . ALA A 1 323 ? 15.57 -23.344 -18.109 1 91.06 323 ALA A O 1
ATOM 2527 N N . ALA A 1 324 ? 17.578 -23.594 -17.078 1 95.19 324 ALA A N 1
ATOM 2528 C CA . ALA A 1 324 ? 17.266 -24.906 -16.531 1 95.19 324 ALA A CA 1
ATOM 2529 C C . ALA A 1 324 ? 16.125 -24.812 -15.516 1 95.19 324 ALA A C 1
ATOM 2531 O O . ALA A 1 324 ? 15.234 -25.672 -15.5 1 95.19 324 ALA A O 1
ATOM 2532 N N . LEU A 1 325 ? 16.172 -23.828 -14.719 1 95.69 325 LEU A N 1
ATOM 2533 C CA . LEU A 1 325 ? 15.117 -23.625 -13.734 1 95.69 325 LEU A CA 1
ATOM 2534 C C . LEU A 1 325 ? 13.781 -23.344 -14.43 1 95.69 325 LEU A C 1
ATOM 2536 O O . LEU A 1 325 ? 12.742 -23.875 -14.023 1 95.69 325 LEU A O 1
ATOM 2540 N N . ALA A 1 326 ? 13.828 -22.453 -15.453 1 90.56 326 ALA A N 1
ATOM 2541 C CA . ALA A 1 326 ? 12.617 -22.141 -16.219 1 90.56 326 ALA A CA 1
ATOM 2542 C C . ALA A 1 326 ? 12.031 -23.406 -16.844 1 90.56 326 ALA A C 1
ATOM 2544 O O . ALA A 1 326 ? 10.812 -23.609 -16.812 1 90.56 326 ALA A O 1
ATOM 2545 N N . SER A 1 327 ? 12.875 -24.219 -17.391 1 90.12 327 SER A N 1
ATOM 2546 C CA . SER A 1 327 ? 12.453 -25.469 -18 1 90.12 327 SER A CA 1
ATOM 2547 C C . SER A 1 327 ? 11.844 -26.422 -16.969 1 90.12 327 SER A C 1
ATOM 2549 O O . SER A 1 327 ? 10.852 -27.094 -17.234 1 90.12 327 SER A O 1
ATOM 2551 N N . LEU A 1 328 ? 12.516 -26.5 -15.875 1 92.06 328 LEU A N 1
ATOM 2552 C CA . LEU A 1 328 ? 12.008 -27.312 -14.766 1 92.06 328 LEU A CA 1
ATOM 2553 C C . LEU A 1 328 ? 10.602 -26.875 -14.383 1 92.06 328 LEU A C 1
ATOM 2555 O O . LEU A 1 328 ? 9.703 -27.719 -14.25 1 92.06 328 LEU A O 1
ATOM 2559 N N . ASN A 1 329 ? 10.352 -25.625 -14.203 1 91.69 329 ASN A N 1
ATOM 2560 C CA . ASN A 1 329 ? 9.062 -25.078 -13.797 1 91.69 329 ASN A CA 1
ATOM 2561 C C . ASN A 1 329 ? 8.016 -25.25 -14.891 1 91.69 329 ASN A C 1
ATOM 2563 O O . ASN A 1 329 ? 6.836 -25.438 -14.602 1 91.69 329 ASN A O 1
ATOM 2567 N N . ASP A 1 330 ? 8.461 -25.125 -16.094 1 84.81 330 ASP A N 1
ATOM 2568 C CA . ASP A 1 330 ? 7.555 -25.312 -17.234 1 84.81 330 ASP A CA 1
ATOM 2569 C C . ASP A 1 330 ? 7.043 -26.75 -17.297 1 84.81 330 ASP A C 1
ATOM 2571 O O . ASP A 1 330 ? 5.906 -26.984 -17.719 1 84.81 330 ASP A O 1
ATOM 2575 N N . ALA A 1 331 ? 7.867 -27.672 -16.922 1 83.62 331 ALA A N 1
ATOM 2576 C CA . ALA A 1 331 ? 7.559 -29.094 -17.047 1 83.62 331 ALA A CA 1
ATOM 2577 C C . ALA A 1 331 ? 6.676 -29.562 -15.891 1 83.62 331 ALA A C 1
ATOM 2579 O O . ALA A 1 331 ? 6.047 -30.625 -15.969 1 83.62 331 ALA A O 1
ATOM 2580 N N . ARG A 1 332 ? 6.594 -28.797 -14.914 1 85.38 332 ARG A N 1
ATOM 2581 C CA . ARG A 1 332 ? 5.875 -29.219 -13.719 1 85.38 332 ARG A CA 1
ATOM 2582 C C . ARG A 1 332 ? 4.449 -28.688 -13.719 1 85.38 332 ARG A C 1
ATOM 2584 O O . ARG A 1 332 ? 4.211 -27.562 -14.148 1 85.38 332 ARG A O 1
ATOM 2591 N N . HIS A 1 333 ? 3.568 -29.625 -13.273 1 83.44 333 HIS A N 1
ATOM 2592 C CA . HIS A 1 333 ? 2.168 -29.234 -13.141 1 83.44 333 HIS A CA 1
ATOM 2593 C C . HIS A 1 333 ? 1.831 -28.891 -11.695 1 83.44 333 HIS A C 1
ATOM 2595 O O . HIS A 1 333 ? 1.982 -29.719 -10.797 1 83.44 333 HIS A O 1
ATOM 2601 N N . ARG A 1 334 ? 1.437 -27.719 -11.398 1 89.19 334 ARG A N 1
ATOM 2602 C CA . ARG A 1 334 ? 0.935 -27.234 -10.117 1 89.19 334 ARG A CA 1
ATOM 2603 C C . ARG A 1 334 ? 2.064 -27.094 -9.102 1 89.19 334 ARG A C 1
ATOM 2605 O O . ARG A 1 334 ? 1.822 -27.109 -7.891 1 89.19 334 ARG A O 1
ATOM 2612 N N . LEU A 1 335 ? 3.283 -27.172 -9.539 1 94.06 335 LEU A N 1
ATOM 2613 C CA . LEU A 1 335 ? 4.445 -27 -8.672 1 94.06 335 LEU A CA 1
ATOM 2614 C C . LEU A 1 335 ? 5.422 -25.984 -9.266 1 94.06 335 LEU A C 1
ATOM 2616 O O . LEU A 1 335 ? 5.703 -26.016 -10.469 1 94.06 335 LEU A O 1
ATOM 2620 N N . LYS A 1 336 ? 5.836 -25.062 -8.469 1 95.31 336 LYS A N 1
ATOM 2621 C CA . LYS A 1 336 ? 6.809 -24.062 -8.898 1 95.31 336 LYS A CA 1
ATOM 2622 C C . LYS A 1 336 ? 7.945 -23.938 -7.883 1 95.31 336 LYS A C 1
ATOM 2624 O O . LYS A 1 336 ? 7.703 -23.906 -6.676 1 95.31 336 LYS A O 1
ATOM 2629 N N . VAL A 1 337 ? 9.148 -23.938 -8.438 1 97.81 337 VAL A N 1
ATOM 2630 C CA . VAL A 1 337 ? 10.344 -23.688 -7.637 1 97.81 337 VAL A CA 1
ATOM 2631 C C . VAL A 1 337 ? 10.844 -22.266 -7.867 1 97.81 337 VAL A C 1
ATOM 2633 O O . VAL A 1 337 ? 11.078 -21.859 -9.008 1 97.81 337 VAL A O 1
ATOM 2636 N N . VAL A 1 338 ? 11.016 -21.547 -6.727 1 97.88 338 VAL A N 1
ATOM 2637 C CA . VAL A 1 338 ? 11.422 -20.156 -6.863 1 97.88 338 VAL A CA 1
ATOM 2638 C C . VAL A 1 338 ? 12.484 -19.828 -5.812 1 97.88 338 VAL A C 1
ATOM 2640 O O . VAL A 1 338 ? 12.672 -20.578 -4.859 1 97.88 338 VAL A O 1
ATOM 2643 N N . GLY A 1 339 ? 13.219 -18.734 -6.062 1 98.38 339 GLY A N 1
ATOM 2644 C CA . GLY A 1 339 ? 14.133 -18.203 -5.066 1 98.38 339 GLY A CA 1
ATOM 2645 C C . GLY A 1 339 ? 13.461 -17.25 -4.094 1 98.38 339 GLY A C 1
ATOM 2646 O O . GLY A 1 339 ? 12.367 -16.75 -4.355 1 98.38 339 GLY A O 1
ATOM 2647 N N . PHE A 1 340 ? 14.172 -17.016 -3.016 1 98.69 340 PHE A N 1
ATOM 2648 C CA . PHE A 1 340 ? 13.695 -16.031 -2.053 1 98.69 340 PHE A CA 1
ATOM 2649 C C . PHE A 1 340 ? 13.648 -14.648 -2.678 1 98.69 340 PHE A C 1
ATOM 2651 O O . PHE A 1 340 ? 12.781 -13.836 -2.346 1 98.69 340 PHE A O 1
ATOM 2658 N N . ASP A 1 341 ? 14.594 -14.359 -3.574 1 98.25 341 ASP A N 1
ATOM 2659 C CA . ASP A 1 341 ? 14.617 -13.062 -4.238 1 98.25 341 ASP A CA 1
ATOM 2660 C C . ASP A 1 341 ? 13.5 -12.953 -5.273 1 98.25 341 ASP A C 1
ATOM 2662 O O . ASP A 1 341 ? 13.102 -11.844 -5.645 1 98.25 341 ASP A O 1
ATOM 2666 N N . TRP A 1 342 ? 12.984 -14.047 -5.738 1 97.5 342 TRP A N 1
ATOM 2667 C CA . TRP A 1 342 ? 11.805 -14.023 -6.594 1 97.5 342 TRP A CA 1
ATOM 2668 C C . TRP A 1 342 ? 10.602 -13.469 -5.844 1 97.5 342 TRP A C 1
ATOM 2670 O O . TRP A 1 342 ? 9.82 -12.68 -6.398 1 97.5 342 TRP A O 1
ATOM 2680 N N . ILE A 1 343 ? 10.422 -13.891 -4.586 1 98 343 ILE A N 1
ATOM 2681 C CA . ILE A 1 343 ? 9.328 -13.398 -3.748 1 98 343 ILE A CA 1
ATOM 2682 C C . ILE A 1 343 ? 9.469 -11.891 -3.564 1 98 343 ILE A C 1
ATOM 2684 O O . ILE A 1 343 ? 8.477 -11.156 -3.629 1 98 343 ILE A O 1
ATOM 2688 N N . LEU A 1 344 ? 10.688 -11.422 -3.318 1 97.88 344 LEU A N 1
ATOM 2689 C CA . LEU A 1 344 ? 10.961 -10.008 -3.131 1 97.88 344 LEU A CA 1
ATOM 2690 C C . LEU A 1 344 ? 10.594 -9.211 -4.379 1 97.88 344 LEU A C 1
ATOM 2692 O O . LEU A 1 344 ? 9.906 -8.188 -4.293 1 97.88 344 LEU A O 1
ATOM 2696 N N . ASP A 1 345 ? 11.07 -9.703 -5.512 1 96.56 345 ASP A N 1
ATOM 2697 C CA . ASP A 1 345 ? 10.82 -9.008 -6.773 1 96.56 345 ASP A CA 1
ATOM 2698 C C . ASP A 1 345 ? 9.328 -8.961 -7.094 1 96.56 345 ASP A C 1
ATOM 2700 O O . ASP A 1 345 ? 8.828 -7.945 -7.586 1 96.56 345 ASP A O 1
ATOM 2704 N N . ARG A 1 346 ? 8.711 -10.055 -6.859 1 96.06 346 ARG A N 1
ATOM 2705 C CA . ARG A 1 346 ? 7.27 -10.125 -7.082 1 96.06 346 ARG A CA 1
ATOM 2706 C C . ARG A 1 346 ? 6.527 -9.125 -6.199 1 96.06 346 ARG A C 1
ATOM 2708 O O . ARG A 1 346 ? 5.648 -8.406 -6.676 1 96.06 346 ARG A O 1
ATOM 2715 N N . ALA A 1 347 ? 6.852 -9.102 -4.922 1 96.81 347 ALA A N 1
ATOM 2716 C CA . ALA A 1 347 ? 6.219 -8.188 -3.973 1 96.81 347 ALA A CA 1
ATOM 2717 C C . ALA A 1 347 ? 6.453 -6.73 -4.375 1 96.81 347 ALA A C 1
ATOM 2719 O O . ALA A 1 347 ? 5.543 -5.902 -4.297 1 96.81 347 ALA A O 1
ATOM 2720 N N . LYS A 1 348 ? 7.691 -6.418 -4.816 1 95.12 348 LYS A N 1
ATOM 2721 C CA . LYS A 1 348 ? 8.023 -5.07 -5.273 1 95.12 348 LYS A CA 1
ATOM 2722 C C . LYS A 1 348 ? 7.156 -4.656 -6.457 1 95.12 348 LYS A C 1
ATOM 2724 O O . LYS A 1 348 ? 6.602 -3.557 -6.477 1 95.12 348 LYS A O 1
ATOM 2729 N N . LYS A 1 349 ? 7.066 -5.543 -7.395 1 95.69 349 LYS A N 1
ATOM 2730 C CA . LYS A 1 349 ? 6.332 -5.211 -8.609 1 95.69 349 LYS A CA 1
ATOM 2731 C C . LYS A 1 349 ? 4.84 -5.055 -8.328 1 95.69 349 LYS A C 1
ATOM 2733 O O . LYS A 1 349 ? 4.195 -4.148 -8.852 1 95.69 349 LYS A O 1
ATOM 2738 N N . ILE A 1 350 ? 4.285 -5.949 -7.523 1 95.75 350 ILE A N 1
ATOM 2739 C CA . ILE A 1 350 ? 2.871 -5.875 -7.184 1 95.75 350 ILE A CA 1
ATOM 2740 C C . ILE A 1 350 ? 2.586 -4.562 -6.453 1 95.75 350 ILE A C 1
ATOM 2742 O O . ILE A 1 350 ? 1.612 -3.871 -6.762 1 95.75 350 ILE A O 1
ATOM 2746 N N . SER A 1 351 ? 3.426 -4.219 -5.473 1 94.69 351 SER A N 1
ATOM 2747 C CA . SER A 1 351 ? 3.279 -2.967 -4.738 1 94.69 351 SER A CA 1
ATOM 2748 C C . SER A 1 351 ? 3.311 -1.768 -5.68 1 94.69 351 SER A C 1
ATOM 2750 O O . SER A 1 351 ? 2.496 -0.851 -5.551 1 94.69 351 SER A O 1
ATOM 2752 N N . GLU A 1 352 ? 4.23 -1.802 -6.609 1 93.31 352 GLU A N 1
ATOM 2753 C CA . GLU A 1 352 ? 4.359 -0.727 -7.59 1 93.31 352 GLU A CA 1
ATOM 2754 C C . GLU A 1 352 ? 3.111 -0.625 -8.461 1 93.31 352 GLU A C 1
ATOM 2756 O O . GLU A 1 352 ? 2.609 0.473 -8.711 1 93.31 352 GLU A O 1
ATOM 2761 N N . ASN A 1 353 ? 2.641 -1.771 -8.93 1 95.31 353 ASN A N 1
ATOM 2762 C CA . ASN A 1 353 ? 1.52 -1.785 -9.867 1 95.31 353 ASN A CA 1
ATOM 2763 C C . ASN A 1 353 ? 0.209 -1.418 -9.172 1 95.31 353 ASN A C 1
ATOM 2765 O O . ASN A 1 353 ? -0.724 -0.937 -9.82 1 95.31 353 ASN A O 1
ATOM 2769 N N . VAL A 1 354 ? 0.135 -1.696 -7.895 1 95.38 354 VAL A N 1
ATOM 2770 C CA . VAL A 1 354 ? -1.038 -1.278 -7.137 1 95.38 354 VAL A CA 1
ATOM 2771 C C . VAL A 1 354 ? -1.014 0.236 -6.938 1 95.38 354 VAL A C 1
ATOM 2773 O O . VAL A 1 354 ? -2.045 0.9 -7.055 1 95.38 354 VAL A O 1
ATOM 2776 N N . ALA A 1 355 ? 0.137 0.795 -6.719 1 92.5 355 ALA A N 1
ATOM 2777 C CA . ALA A 1 355 ? 0.271 2.199 -6.336 1 92.5 355 ALA A CA 1
ATOM 2778 C C . ALA A 1 355 ? 0.341 3.096 -7.57 1 92.5 355 ALA A C 1
ATOM 2780 O O . ALA A 1 355 ? -0.185 4.211 -7.562 1 92.5 355 ALA A O 1
ATOM 2781 N N . GLU A 1 356 ? 1.025 2.57 -8.609 1 88.69 356 GLU A N 1
ATOM 2782 C CA . GLU A 1 356 ? 1.4 3.451 -9.711 1 88.69 356 GLU A CA 1
ATOM 2783 C C . GLU A 1 356 ? 0.813 2.965 -11.031 1 88.69 356 GLU A C 1
ATOM 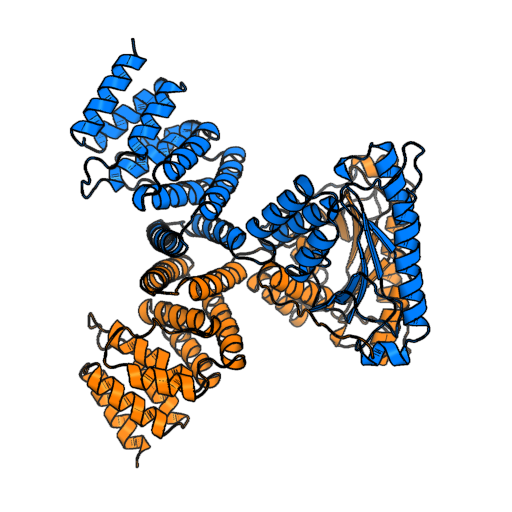2785 O O . GLU A 1 356 ? 0.51 1.779 -11.18 1 88.69 356 GLU A O 1
ATOM 2790 N N . HIS A 1 357 ? 0.655 3.879 -11.945 1 79.94 357 HIS A N 1
ATOM 2791 C CA . HIS A 1 357 ? 0.296 3.566 -13.328 1 79.94 357 HIS A CA 1
ATOM 2792 C C . HIS A 1 357 ? 1.539 3.393 -14.195 1 79.94 357 HIS A C 1
ATOM 2794 O O . HIS A 1 357 ? 1.729 4.121 -15.172 1 79.94 357 HIS A O 1
ATOM 2800 N N . GLY A 1 358 ? 2.336 2.404 -13.805 1 77.75 358 GLY A N 1
ATOM 2801 C CA . GLY A 1 358 ? 3.654 2.354 -14.422 1 77.75 358 GLY A CA 1
ATOM 2802 C C . GLY A 1 358 ? 3.791 1.245 -15.445 1 77.75 358 GLY A C 1
ATOM 2803 O O . GLY A 1 358 ? 4.848 1.095 -16.062 1 77.75 358 GLY A O 1
ATOM 2804 N N . VAL A 1 359 ? 2.684 0.478 -15.711 1 86.94 359 VAL A N 1
ATOM 2805 C CA . VAL A 1 359 ? 2.768 -0.575 -16.719 1 86.94 359 VAL A CA 1
ATOM 2806 C C . VAL A 1 359 ? 2.838 0.047 -18.109 1 86.94 359 VAL A C 1
ATOM 2808 O O . VAL A 1 359 ? 2.004 0.883 -18.469 1 86.94 359 VAL A O 1
ATOM 2811 N N . VAL A 1 360 ? 3.818 -0.344 -18.891 1 90.12 360 VAL A N 1
ATOM 2812 C CA . VAL A 1 360 ? 4 0.196 -20.234 1 90.12 360 VAL A CA 1
ATOM 2813 C C . VAL A 1 360 ? 2.996 -0.447 -21.188 1 90.12 360 VAL A C 1
ATOM 2815 O O . VAL A 1 360 ? 2.875 -1.673 -21.234 1 90.12 360 VAL A O 1
ATOM 2818 N N . VAL A 1 361 ? 2.273 0.304 -21.859 1 91.88 361 VAL A N 1
ATOM 2819 C CA . VAL A 1 361 ? 1.364 -0.171 -22.891 1 91.88 361 VAL A CA 1
ATOM 2820 C C . VAL A 1 361 ? 1.961 0.109 -24.266 1 91.88 361 VAL A C 1
ATOM 2822 O O . VAL A 1 361 ? 2.055 1.265 -24.688 1 91.88 361 VAL A O 1
ATOM 2825 N N . SER A 1 362 ? 2.375 -0.938 -24.906 1 88.38 362 SER A N 1
ATOM 2826 C CA . SER A 1 362 ? 3.08 -0.812 -26.188 1 88.38 362 SER A CA 1
ATOM 2827 C C . SER A 1 362 ? 2.16 -1.134 -27.359 1 88.38 362 SER A C 1
ATOM 2829 O O . SER A 1 362 ? 1.312 -2.023 -27.266 1 88.38 362 SER A O 1
ATOM 2831 N N . VAL A 1 363 ? 2.205 -0.22 -28.266 1 78.25 363 VAL A N 1
ATOM 2832 C CA . VAL A 1 363 ? 1.433 -0.452 -29.484 1 78.25 363 VAL A CA 1
ATOM 2833 C C . VAL A 1 363 ? 2.361 -0.918 -30.609 1 78.25 363 VAL A C 1
ATOM 2835 O O . VAL A 1 363 ? 3.311 -0.218 -30.969 1 78.25 363 VAL A O 1
ATOM 2838 N N . ARG A 1 364 ? 2.727 -2.131 -30.672 1 62.62 364 ARG A N 1
ATOM 2839 C CA . ARG A 1 364 ? 3.555 -2.541 -31.797 1 62.62 364 ARG A CA 1
ATOM 2840 C C . ARG A 1 364 ? 2.76 -3.396 -32.781 1 62.62 364 ARG A C 1
ATOM 2842 O O . ARG A 1 364 ? 1.968 -4.246 -32.375 1 62.62 364 ARG A O 1
ATOM 2849 N N . ARG A 1 365 ? 2.625 -2.887 -34.062 1 53.53 365 ARG A N 1
ATOM 2850 C CA . ARG A 1 365 ? 2.084 -3.699 -35.156 1 53.53 365 ARG A CA 1
ATOM 2851 C C . ARG A 1 365 ? 3.18 -4.527 -3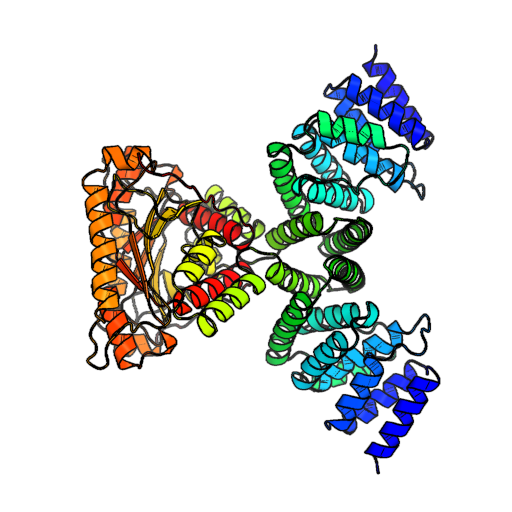5.812 1 53.53 365 ARG A C 1
ATOM 2853 O O . ARG A 1 365 ? 4.25 -4.008 -36.125 1 53.53 365 ARG A O 1
ATOM 2860 N N . MET A 1 366 ? 3.318 -5.836 -35.375 1 48.22 366 MET A N 1
ATOM 2861 C CA . MET A 1 366 ? 4.234 -6.699 -36.094 1 48.22 366 MET A CA 1
ATOM 2862 C C . MET A 1 366 ? 4.066 -6.52 -37.594 1 48.22 366 MET A C 1
ATOM 2864 O O . MET A 1 366 ? 2.943 -6.52 -38.125 1 48.22 366 MET A O 1
ATOM 2868 N N . ILE A 1 367 ? 4.914 -5.723 -38.25 1 41.84 367 ILE A N 1
ATOM 2869 C CA . ILE A 1 367 ? 4.953 -5.684 -39.719 1 41.84 367 ILE A CA 1
ATOM 2870 C C . ILE A 1 367 ? 5.363 -7.051 -40.25 1 41.84 367 ILE A C 1
ATOM 2872 O O . ILE A 1 367 ? 6.242 -7.711 -39.688 1 41.84 367 ILE A O 1
ATOM 2876 N N . MET B 1 1 ? -43.562 13.234 23.922 1 47.06 1 MET B N 1
ATOM 2877 C CA . MET B 1 1 ? -43.375 14.477 24.656 1 47.06 1 MET B CA 1
ATOM 2878 C C . MET B 1 1 ? -41.875 14.836 24.75 1 47.06 1 MET B C 1
ATOM 2880 O O . MET B 1 1 ? -41.5 15.984 24.516 1 47.06 1 MET B O 1
ATOM 2884 N N . ASP B 1 2 ? -41.094 13.68 24.891 1 66.19 2 ASP B N 1
ATOM 2885 C CA . ASP B 1 2 ? -39.656 13.805 25.141 1 66.19 2 ASP B CA 1
ATOM 2886 C C . ASP B 1 2 ? -38.906 14.133 23.859 1 66.19 2 ASP B C 1
ATOM 2888 O O . ASP B 1 2 ? -38 14.977 23.859 1 66.19 2 ASP B O 1
ATOM 2892 N N . ASN B 1 3 ? -39.531 13.812 22.75 1 73.69 3 ASN B N 1
ATOM 2893 C CA . ASN B 1 3 ? -38.875 14.07 21.469 1 73.69 3 ASN B CA 1
ATOM 2894 C C . ASN B 1 3 ? -39.094 15.508 21.016 1 73.69 3 ASN B C 1
ATOM 2896 O O . ASN B 1 3 ? -38.188 16.125 20.438 1 73.69 3 ASN B O 1
ATOM 2900 N N . ARG B 1 4 ? -40.281 16.062 21.219 1 76.31 4 ARG B N 1
ATOM 2901 C CA . ARG B 1 4 ? -40.562 17.438 20.844 1 76.31 4 ARG B CA 1
ATOM 2902 C C . ARG B 1 4 ? -39.75 18.422 21.688 1 76.31 4 ARG B C 1
ATOM 2904 O O . ARG B 1 4 ? -39.281 19.438 21.188 1 76.31 4 ARG B O 1
ATOM 2911 N N . MET B 1 5 ? -39.625 18.062 22.906 1 87.19 5 MET B N 1
ATOM 2912 C CA . MET B 1 5 ? -38.812 18.906 23.781 1 87.19 5 MET B CA 1
ATOM 2913 C C . MET B 1 5 ? -37.344 18.906 23.359 1 87.19 5 MET B C 1
ATOM 2915 O O . MET B 1 5 ? -36.719 19.969 23.312 1 87.19 5 MET B O 1
ATOM 2919 N N . LEU B 1 6 ? -36.906 17.766 23.047 1 91.12 6 LEU B N 1
ATOM 2920 C CA . LEU B 1 6 ? -35.531 17.656 22.594 1 91.12 6 LEU B CA 1
ATOM 2921 C C . LEU B 1 6 ? -35.312 18.453 21.328 1 91.12 6 LEU B C 1
ATOM 2923 O O . LEU B 1 6 ? -34.281 19.094 21.156 1 91.12 6 LEU B O 1
ATOM 2927 N N . GLU B 1 7 ? -36.312 18.391 20.438 1 92.62 7 GLU B N 1
ATOM 2928 C CA . GLU B 1 7 ? -36.25 19.141 19.203 1 92.62 7 GLU B CA 1
ATOM 2929 C C . GLU B 1 7 ? -36.156 20.641 19.469 1 92.62 7 GLU B C 1
ATOM 2931 O O . GLU B 1 7 ? -35.344 21.344 18.844 1 92.62 7 GLU B O 1
ATOM 2936 N N . LEU B 1 8 ? -36.938 21.078 20.375 1 92.56 8 LEU B N 1
ATOM 2937 C CA . LEU B 1 8 ? -36.938 22.484 20.734 1 92.56 8 LEU B CA 1
ATOM 2938 C C . LEU B 1 8 ? -35.594 22.875 21.359 1 92.56 8 LEU B C 1
ATOM 2940 O O . LEU B 1 8 ? -35.094 23.969 21.109 1 92.56 8 LEU B O 1
ATOM 2944 N N . GLU B 1 9 ? -35.062 22.094 22.172 1 92.94 9 GLU B N 1
ATOM 2945 C CA . GLU B 1 9 ? -33.781 22.359 22.828 1 92.94 9 GLU B CA 1
ATOM 2946 C C . GLU B 1 9 ? -32.656 22.422 21.812 1 92.94 9 GLU B C 1
ATOM 2948 O O . GLU B 1 9 ? -31.766 23.266 21.922 1 92.94 9 GLU B O 1
ATOM 2953 N N . VAL B 1 10 ? -32.656 21.484 20.875 1 94.88 10 VAL B N 1
ATOM 2954 C CA . VAL B 1 10 ? -31.656 21.484 19.828 1 94.88 10 VAL B CA 1
ATOM 2955 C C . VAL B 1 10 ? -31.75 22.766 19.016 1 94.88 10 VAL B C 1
ATOM 2957 O O . VAL B 1 10 ? -30.734 23.406 18.734 1 94.88 10 VAL B O 1
ATOM 2960 N N . ARG B 1 11 ? -32.969 23.141 18.625 1 93.44 11 ARG B N 1
ATOM 2961 C CA . ARG B 1 11 ? -33.188 24.375 17.844 1 93.44 11 ARG B CA 1
ATOM 2962 C C . ARG B 1 11 ? -32.688 25.594 18.625 1 93.44 11 ARG B C 1
ATOM 2964 O O . ARG B 1 11 ? -32.062 26.484 18.031 1 93.44 11 ARG B O 1
ATOM 2971 N N . GLU B 1 12 ? -33.031 25.609 19.859 1 92.44 12 GLU B N 1
ATOM 2972 C CA . GLU B 1 12 ? -32.594 26.719 20.703 1 92.44 12 GLU B CA 1
ATOM 2973 C C . GLU B 1 12 ? -31.062 26.75 20.812 1 92.44 12 GLU B C 1
ATOM 2975 O O . GLU B 1 12 ? -30.453 27.828 20.797 1 92.44 12 GLU B O 1
ATOM 2980 N N . PHE B 1 13 ? -30.484 25.609 20.969 1 94.25 13 PHE B N 1
ATOM 2981 C CA . PHE B 1 13 ? -29.031 25.531 21.078 1 94.25 13 PHE B CA 1
ATOM 2982 C C . PHE B 1 13 ? -28.375 26.031 19.797 1 94.25 13 PHE B C 1
ATOM 2984 O O . PHE B 1 13 ? -27.375 26.766 19.859 1 94.25 13 PHE B O 1
ATOM 2991 N N . LEU B 1 14 ? -28.859 25.672 18.641 1 93.19 14 LEU B N 1
ATOM 2992 C CA . LEU B 1 14 ? -28.312 26.062 17.359 1 93.19 14 LEU B CA 1
ATOM 2993 C C . LEU B 1 14 ? -28.469 27.562 17.125 1 93.19 14 LEU B C 1
ATOM 2995 O O . LEU B 1 14 ? -27.594 28.188 16.516 1 93.19 14 LEU B O 1
ATOM 2999 N N . ALA B 1 15 ? -29.5 28.078 17.656 1 89.38 15 ALA B N 1
ATOM 3000 C CA . ALA B 1 15 ? -29.797 29.484 17.453 1 89.38 15 ALA B CA 1
ATOM 3001 C C . ALA B 1 15 ? -28.906 30.375 18.328 1 89.38 15 ALA B C 1
ATOM 3003 O O . ALA B 1 15 ? -28.531 31.469 17.938 1 89.38 15 ALA B O 1
ATOM 3004 N N . ASN B 1 16 ? -28.531 29.922 19.438 1 82.94 16 ASN B N 1
ATOM 3005 C CA . ASN B 1 16 ? -27.891 30.812 20.406 1 82.94 16 ASN B CA 1
ATOM 3006 C C . ASN B 1 16 ? -26.406 30.438 20.609 1 82.94 16 ASN B C 1
ATOM 3008 O O . ASN B 1 16 ? -25.672 31.172 21.266 1 82.94 16 ASN B O 1
ATOM 3012 N N . GLY B 1 17 ? -25.875 29.375 19.984 1 68.31 17 GLY B N 1
ATOM 3013 C CA . GLY B 1 17 ? -24.469 28.984 20.047 1 68.31 17 GLY B CA 1
ATOM 3014 C C . GLY B 1 17 ? -24 28.641 21.453 1 68.31 17 GLY B C 1
ATOM 3015 O O . GLY B 1 17 ? -22.953 29.094 21.891 1 68.31 17 GLY B O 1
ATOM 3016 N N . ALA B 1 18 ? -24.562 27.766 22.109 1 75.69 18 ALA B N 1
ATOM 3017 C CA . ALA B 1 18 ? -24.406 27.484 23.547 1 75.69 18 ALA B CA 1
ATOM 3018 C C . ALA B 1 18 ? -23 26.969 23.844 1 75.69 18 ALA B C 1
ATOM 3020 O O . ALA B 1 18 ? -22.125 26.969 22.969 1 75.69 18 ALA B O 1
ATOM 3021 N N . SER B 1 19 ? -22.703 26.609 25.156 1 86.5 19 SER B N 1
ATOM 3022 C CA . SER B 1 19 ? -21.438 26.219 25.734 1 86.5 19 SER B CA 1
ATOM 3023 C C . SER B 1 19 ? -21.203 24.719 25.594 1 86.5 19 SER B C 1
ATOM 3025 O O . SER B 1 19 ? -22.156 23.953 25.391 1 86.5 19 SER B O 1
ATOM 3027 N N . PRO B 1 20 ? -19.969 24.25 25.625 1 89.81 20 PRO B N 1
ATOM 3028 C CA . PRO B 1 20 ? -19.656 22.828 25.609 1 89.81 20 PRO B CA 1
ATOM 3029 C C . PRO B 1 20 ? -20.422 22.031 26.656 1 89.81 20 PRO B C 1
ATOM 3031 O O . PRO B 1 20 ? -20.812 20.891 26.406 1 89.81 20 PRO B O 1
ATOM 3034 N N . GLN B 1 21 ? -20.641 22.672 27.781 1 90.12 21 GLN B N 1
ATOM 3035 C CA . GLN B 1 21 ? -21.375 22 28.844 1 90.12 21 GLN B CA 1
ATOM 3036 C C . GLN B 1 21 ? -22.828 21.766 28.438 1 90.12 21 GLN B C 1
ATOM 3038 O O . GLN B 1 21 ? -23.391 20.688 28.672 1 90.12 21 GLN B O 1
ATOM 3043 N N . GLY B 1 22 ? -23.391 22.812 27.922 1 92.12 22 GLY B N 1
ATOM 3044 C CA . GLY B 1 22 ? -24.75 22.672 27.422 1 92.12 22 GLY B CA 1
ATOM 3045 C C . GLY B 1 22 ? -24.875 21.641 26.328 1 92.12 22 GLY B C 1
ATOM 3046 O O . GLY B 1 22 ? -25.859 20.891 26.297 1 92.12 22 GLY B O 1
ATOM 3047 N N . LEU B 1 23 ? -23.953 21.625 25.469 1 94.5 23 LEU B N 1
ATOM 3048 C CA . LEU B 1 23 ? -23.953 20.625 24.391 1 94.5 23 LEU B CA 1
ATOM 3049 C C . LEU B 1 23 ? -23.859 19.219 24.969 1 94.5 23 LEU B C 1
ATOM 3051 O O . LEU B 1 23 ? -24.578 18.312 24.531 1 94.5 23 LEU B O 1
ATOM 3055 N N . ASN B 1 24 ? -22.922 18.984 25.922 1 95 24 ASN B N 1
ATOM 3056 C CA . ASN B 1 24 ? -22.75 17.672 26.516 1 95 24 ASN B CA 1
ATOM 3057 C C . ASN B 1 24 ? -24.047 17.156 27.141 1 95 24 ASN B C 1
ATOM 3059 O O . ASN B 1 24 ? -24.422 16 26.953 1 95 24 ASN B O 1
ATOM 3063 N N . SER B 1 25 ? -24.688 18.016 27.875 1 94 25 SER B N 1
ATOM 3064 C CA . SER B 1 25 ? -25.969 17.641 28.484 1 94 25 SER B CA 1
ATOM 3065 C C . SER B 1 25 ? -26.984 17.266 27.422 1 94 25 SER B C 1
ATOM 3067 O O . SER B 1 25 ? -27.75 16.297 27.594 1 94 25 SER B O 1
ATOM 3069 N N . LEU B 1 26 ? -27.016 18.047 26.406 1 94.81 26 LEU B N 1
ATOM 3070 C CA . LEU B 1 26 ? -27.953 17.797 25.312 1 94.81 26 LEU B CA 1
ATOM 3071 C C . LEU B 1 26 ? -27.641 16.484 24.609 1 94.81 26 LEU B C 1
ATOM 3073 O O . LEU B 1 26 ? -28.547 15.711 24.297 1 94.81 26 LEU B O 1
ATOM 3077 N N . LEU B 1 27 ? -26.422 16.203 24.328 1 96.75 27 LEU B N 1
ATOM 3078 C CA . LEU B 1 27 ? -26 14.961 23.688 1 96.75 27 LEU B CA 1
ATOM 3079 C C . LEU B 1 27 ? -26.359 13.766 24.562 1 96.75 27 LEU B C 1
ATOM 3081 O O . LEU B 1 27 ? -26.828 12.734 24.062 1 96.75 27 LEU B O 1
ATOM 3085 N N . GLN B 1 28 ? -26.125 13.922 25.922 1 95.88 28 GLN B N 1
ATOM 3086 C CA . GLN B 1 28 ? -26.5 12.859 26.859 1 95.88 28 GLN B CA 1
ATOM 3087 C C . GLN B 1 28 ? -27.984 12.555 26.766 1 95.88 28 GLN B C 1
ATOM 3089 O O . GLN B 1 28 ? -28.391 11.383 26.75 1 95.88 28 GLN B O 1
ATOM 3094 N N . ARG B 1 29 ? -28.75 13.5 26.719 1 95.5 29 ARG B N 1
ATOM 3095 C CA . ARG B 1 29 ? -30.188 13.32 26.641 1 95.5 29 ARG B CA 1
ATOM 3096 C C . ARG B 1 29 ? -30.594 12.664 25.328 1 95.5 29 ARG B C 1
ATOM 3098 O O . ARG B 1 29 ? -31.5 11.82 25.297 1 95.5 29 ARG B O 1
ATOM 3105 N N . CYS B 1 30 ? -30 13.109 24.25 1 96.69 30 CYS B N 1
ATOM 3106 C CA . CYS B 1 30 ? -30.266 12.477 22.969 1 96.69 30 CYS B CA 1
ATOM 3107 C C . CYS B 1 30 ? -29.906 10.992 23.016 1 96.69 30 CYS B C 1
ATOM 3109 O O . CYS B 1 30 ? -30.688 10.148 22.547 1 96.69 30 CYS B O 1
ATOM 3111 N N . MET B 1 31 ? -28.797 10.641 23.578 1 96.38 31 MET B N 1
ATOM 3112 C CA . MET B 1 31 ? -28.359 9.25 23.656 1 96.38 31 MET B CA 1
ATOM 3113 C C . MET B 1 31 ? -29.266 8.445 24.578 1 96.38 31 MET B C 1
ATOM 3115 O O . MET B 1 31 ? -29.484 7.254 24.344 1 96.38 31 MET B O 1
ATOM 3119 N N . ASN B 1 32 ? -29.766 9.086 25.641 1 95.44 32 ASN B N 1
ATOM 3120 C CA . ASN B 1 32 ? -30.75 8.43 26.5 1 95.44 32 ASN B CA 1
ATOM 3121 C C . ASN B 1 32 ? -32 8.031 25.703 1 95.44 32 ASN B C 1
ATOM 3123 O O . ASN B 1 32 ? -32.562 6.957 25.922 1 95.44 32 ASN B O 1
ATOM 3127 N N . ASP B 1 33 ? -32.438 8.953 24.844 1 93.38 33 ASP B N 1
ATOM 3128 C CA . ASP B 1 33 ? -33.562 8.641 23.969 1 93.38 33 ASP B CA 1
ATOM 3129 C C . ASP B 1 33 ? -33.188 7.516 23 1 93.38 33 ASP B C 1
ATOM 3131 O O . ASP B 1 33 ? -33.938 6.539 22.875 1 93.38 33 ASP B O 1
ATOM 3135 N N . GLY B 1 34 ? -32.062 7.602 22.297 1 92.5 34 GLY B N 1
ATOM 3136 C CA . GLY B 1 34 ? -31.453 6.523 21.547 1 92.5 34 GLY B CA 1
ATOM 3137 C C . GLY B 1 34 ? -32.125 6.254 20.219 1 92.5 34 GLY B C 1
ATOM 3138 O O . GLY B 1 34 ? -31.609 5.504 19.391 1 92.5 34 GLY B O 1
ATOM 3139 N N . GLY B 1 35 ? -33.281 6.863 19.953 1 93 35 GLY B N 1
ATOM 3140 C CA . GLY B 1 35 ? -34.062 6.566 18.766 1 93 35 GLY B CA 1
ATOM 3141 C C . GLY B 1 35 ? -33.562 7.305 17.531 1 93 35 GLY B C 1
ATOM 3142 O O . GLY B 1 35 ? -32.562 8.008 17.562 1 93 35 GLY B O 1
ATOM 3143 N N . ALA B 1 36 ? -34.25 7.152 16.406 1 94.81 36 ALA B N 1
ATOM 3144 C CA . ALA B 1 36 ? -33.875 7.723 15.102 1 94.81 36 ALA B CA 1
ATOM 3145 C C . ALA B 1 36 ? -34 9.242 15.125 1 94.81 36 ALA B C 1
ATOM 3147 O O . ALA B 1 36 ? -33.188 9.938 14.469 1 94.81 36 ALA B O 1
ATOM 3148 N N . GLU B 1 37 ? -34.969 9.711 15.828 1 94.81 37 GLU B N 1
ATOM 3149 C CA . GLU B 1 37 ? -35.125 11.164 15.906 1 94.81 37 GLU B CA 1
ATOM 3150 C C . GLU B 1 37 ? -33.969 11.805 16.672 1 94.81 37 GLU B C 1
ATOM 3152 O O . GLU B 1 37 ? -33.5 12.875 16.281 1 94.81 37 GLU B O 1
ATOM 3157 N N . ALA B 1 38 ? -33.562 11.188 17.781 1 96.5 38 ALA B N 1
ATOM 3158 C CA . ALA B 1 38 ? -32.406 11.672 18.531 1 96.5 38 ALA B CA 1
ATOM 3159 C C . ALA B 1 38 ? -31.156 11.688 17.672 1 96.5 38 ALA B C 1
ATOM 3161 O O . ALA B 1 38 ? -30.375 12.641 17.719 1 96.5 38 ALA B O 1
ATOM 3162 N N . LEU B 1 39 ? -30.984 10.633 16.922 1 97.44 39 LEU B N 1
ATOM 3163 C CA . LEU B 1 39 ? -29.875 10.562 15.969 1 97.44 39 LEU B CA 1
ATOM 3164 C C . LEU B 1 39 ? -29.906 11.742 15.008 1 97.44 39 LEU B C 1
ATOM 3166 O O . LEU B 1 39 ? -28.859 12.344 14.719 1 97.44 39 LEU B O 1
ATOM 3170 N N . ARG B 1 40 ? -31.062 12.094 14.5 1 96.19 40 ARG B N 1
ATOM 3171 C CA . ARG B 1 40 ? -31.219 13.219 13.586 1 96.19 40 ARG B CA 1
ATOM 3172 C C . ARG B 1 40 ? -30.875 14.531 14.273 1 96.19 40 ARG B C 1
ATOM 3174 O O . ARG B 1 40 ? -30.266 15.422 13.664 1 96.19 40 ARG B O 1
ATOM 3181 N N . HIS B 1 41 ? -31.25 14.656 15.531 1 96.69 41 HIS B N 1
ATOM 3182 C CA . HIS B 1 41 ? -30.938 15.867 16.281 1 96.69 41 HIS B CA 1
ATOM 3183 C C . HIS B 1 41 ? -29.422 16.047 16.438 1 96.69 41 HIS B C 1
ATOM 3185 O O . HIS B 1 41 ? -28.906 17.141 16.266 1 96.69 41 HIS B O 1
ATOM 3191 N N . VAL B 1 42 ? -28.781 14.977 16.766 1 97.56 42 VAL B N 1
ATOM 3192 C CA . VAL B 1 42 ? -27.328 15.031 16.922 1 97.56 42 VAL B CA 1
ATOM 3193 C C . VAL B 1 42 ? -26.672 15.359 15.586 1 97.56 42 VAL B C 1
ATOM 3195 O O . VAL B 1 42 ? -25.703 16.125 15.531 1 97.56 42 VAL B O 1
ATOM 3198 N N . SER B 1 43 ? -27.203 14.844 14.484 1 97.5 43 SER B N 1
ATOM 3199 C CA . SER B 1 43 ? -26.703 15.148 13.148 1 97.5 43 SER B CA 1
ATOM 3200 C C . SER B 1 43 ? -26.828 16.641 12.844 1 97.5 43 SER B C 1
ATOM 3202 O O . SER B 1 43 ? -25.938 17.219 12.227 1 97.5 43 SER B O 1
ATOM 3204 N N . CYS B 1 44 ? -27.891 17.203 13.266 1 96.31 44 CYS B N 1
ATOM 3205 C CA . CYS B 1 44 ? -28.094 18.641 13.055 1 96.31 44 CYS B CA 1
ATOM 3206 C C . CYS B 1 44 ? -27.047 19.453 13.828 1 96.31 44 CYS B C 1
ATOM 3208 O O . CYS B 1 44 ? -26.547 20.453 13.32 1 96.31 44 CYS B O 1
ATOM 3210 N N . LEU B 1 45 ? -26.766 19 15.023 1 96.06 45 LEU B N 1
ATOM 3211 C CA . LEU B 1 45 ? -25.781 19.688 15.852 1 96.06 45 LEU B CA 1
ATOM 3212 C C . LEU B 1 45 ? -24.391 19.609 15.211 1 96.06 45 LEU B C 1
ATOM 3214 O O . LEU B 1 45 ? -23.594 20.547 15.336 1 96.06 45 LEU B O 1
ATOM 3218 N N . PHE B 1 46 ? -24.094 18.562 14.539 1 97.38 46 PHE B N 1
ATOM 3219 C CA . PHE B 1 46 ? -22.828 18.406 13.844 1 97.38 46 PHE B CA 1
ATOM 3220 C C . PHE B 1 46 ? -22.781 19.266 12.586 1 97.38 46 PHE B C 1
ATOM 3222 O O . PHE B 1 46 ? -21.812 19.984 12.352 1 97.38 46 PHE B O 1
ATOM 3229 N N . GLU B 1 47 ? -23.812 19.172 11.812 1 96.38 47 GLU B N 1
ATOM 3230 C CA . GLU B 1 47 ? -23.828 19.75 10.477 1 96.38 47 GLU B CA 1
ATOM 3231 C C . GLU B 1 47 ? -23.906 21.281 10.531 1 96.38 47 GLU B C 1
ATOM 3233 O O . GLU B 1 47 ? -23.406 21.953 9.625 1 96.38 47 GLU B O 1
ATOM 3238 N N . ASP B 1 48 ? -24.438 21.859 11.531 1 93.31 48 ASP B N 1
ATOM 3239 C CA . ASP B 1 48 ? -24.703 23.281 11.641 1 93.31 48 ASP B CA 1
ATOM 3240 C C . ASP B 1 48 ? -23.391 24.078 11.703 1 93.31 48 ASP B C 1
ATOM 3242 O O . ASP B 1 48 ? -22.375 23.562 12.188 1 93.31 48 ASP B O 1
ATOM 3246 N N . ASP B 1 49 ? -23.5 25.328 11.266 1 91.94 49 ASP B N 1
ATOM 3247 C CA . ASP B 1 49 ? -22.312 26.172 11.227 1 91.94 49 ASP B CA 1
ATOM 3248 C C . ASP B 1 49 ? -22.297 27.156 12.391 1 91.94 49 ASP B C 1
ATOM 3250 O O . ASP B 1 49 ? -21.391 27.984 12.516 1 91.94 49 ASP B O 1
ATOM 3254 N N . TYR B 1 50 ? -23.375 27.062 13.211 1 91.88 50 TYR B N 1
ATOM 3255 C CA . TYR B 1 50 ? -23.5 27.891 14.414 1 91.88 50 TYR B CA 1
ATOM 3256 C C . TYR B 1 50 ? -23.297 29.359 14.086 1 91.88 50 TYR B C 1
ATOM 3258 O O . TYR B 1 50 ? -22.516 30.047 14.734 1 91.88 50 TYR B O 1
ATOM 3266 N N . ASN B 1 51 ? -23.875 29.812 12.969 1 87.31 51 ASN B N 1
ATOM 3267 C CA . ASN B 1 51 ? -23.844 31.203 12.516 1 87.31 51 ASN B CA 1
ATOM 3268 C C . ASN B 1 51 ? -22.406 31.672 12.25 1 87.31 51 ASN B C 1
ATOM 3270 O O . ASN B 1 51 ? -22.094 32.844 12.43 1 87.31 51 ASN B O 1
ATOM 3274 N N . GLY B 1 52 ? -21.484 30.75 12.023 1 84.44 52 GLY B N 1
ATOM 3275 C CA . GLY B 1 52 ? -20.125 31.062 11.617 1 84.44 52 GLY B CA 1
ATOM 3276 C C . GLY B 1 52 ? -19.234 31.469 12.773 1 84.44 52 GLY B C 1
ATOM 3277 O O . GLY B 1 52 ? -18.188 32.094 12.57 1 84.44 52 GLY B O 1
ATOM 3278 N N . MET B 1 53 ? -19.625 31.078 13.953 1 85.06 53 MET B N 1
ATOM 3279 C CA . MET B 1 53 ? -18.812 31.453 15.102 1 85.06 53 MET B CA 1
ATOM 3280 C C . MET B 1 53 ? -17.422 30.812 15.031 1 85.06 53 MET B C 1
ATOM 3282 O O . MET B 1 53 ? -17.281 29.703 14.508 1 85.06 53 MET B O 1
ATOM 3286 N N . THR B 1 54 ? -16.438 31.438 15.594 1 82.06 54 THR B N 1
ATOM 3287 C CA . THR B 1 54 ? -15.039 31.062 15.477 1 82.06 54 THR B CA 1
ATOM 3288 C C . THR B 1 54 ? -14.766 29.719 16.141 1 82.06 54 THR B C 1
ATOM 3290 O O . THR B 1 54 ? -13.953 28.938 15.664 1 82.06 54 THR B O 1
ATOM 3293 N N . TYR B 1 55 ? -15.422 29.391 17.312 1 85.38 55 TYR B N 1
ATOM 3294 C CA . TYR B 1 55 ? -15.125 28.172 18.047 1 85.38 55 TYR B CA 1
ATOM 3295 C C . TYR B 1 55 ? -16.094 27.062 17.656 1 85.38 55 TYR B C 1
ATOM 3297 O O . TYR B 1 55 ? -16.297 26.109 18.422 1 85.38 55 TYR B O 1
ATOM 3305 N N . LYS B 1 56 ? -16.719 27.172 16.531 1 87.62 56 LYS B N 1
ATOM 3306 C CA . LYS B 1 56 ? -17.734 26.219 16.094 1 87.62 56 LYS B CA 1
ATOM 3307 C C . LYS B 1 56 ? -17.156 24.797 16.047 1 87.62 56 LYS B C 1
ATOM 3309 O O . LYS B 1 56 ? -17.891 23.828 16.234 1 87.62 56 LYS B O 1
ATOM 3314 N N . TRP B 1 57 ? -15.914 24.641 15.82 1 88.62 57 TRP B N 1
ATOM 3315 C CA . TRP B 1 57 ? -15.297 23.328 15.742 1 88.62 57 TRP B CA 1
ATOM 3316 C C . TRP B 1 57 ? -15.43 22.578 17.062 1 88.62 57 TRP B C 1
ATOM 3318 O O . TRP B 1 57 ? -15.586 21.359 17.078 1 88.62 57 TRP B O 1
ATOM 3328 N N . GLU B 1 58 ? -15.367 23.266 18.141 1 89.12 58 GLU B N 1
ATOM 3329 C CA . GLU B 1 58 ? -15.445 22.688 19.469 1 89.12 58 GLU B CA 1
ATOM 3330 C C . GLU B 1 58 ? -16.859 22.172 19.766 1 89.12 58 GLU B C 1
ATOM 3332 O O . GLU B 1 58 ? -17.047 21.391 20.688 1 89.12 58 GLU B O 1
ATOM 3337 N N . LEU B 1 59 ? -17.75 22.719 19 1 92.75 59 LEU B N 1
ATOM 3338 C CA . LEU B 1 59 ? -19.125 22.25 19.172 1 92.75 59 LEU B CA 1
ATOM 3339 C C . LEU B 1 59 ? -19.453 21.141 18.172 1 92.75 59 LEU B C 1
ATOM 3341 O O . LEU B 1 59 ? -20.156 20.188 18.516 1 92.75 59 LEU B O 1
ATOM 3345 N N . LYS B 1 60 ? -18.922 21.219 16.984 1 95.06 60 LYS B N 1
ATOM 3346 C CA . LYS B 1 60 ? -19.203 20.25 15.922 1 95.06 60 LYS B CA 1
ATOM 3347 C C . LYS B 1 60 ? -18.547 18.906 16.219 1 95.06 60 LYS B C 1
ATOM 3349 O O . LYS B 1 60 ? -19.156 17.859 16.016 1 95.06 60 LYS B O 1
ATOM 3354 N N . GLU B 1 61 ? -17.328 18.906 16.703 1 94.94 61 GLU B N 1
ATOM 3355 C CA . GLU B 1 61 ? -16.562 17.672 16.906 1 94.94 61 GLU B CA 1
ATOM 3356 C C . GLU B 1 61 ? -17.25 16.75 17.891 1 94.94 61 GLU B C 1
ATOM 3358 O O . GLU B 1 61 ? -17.422 15.555 17.625 1 94.94 61 GLU B O 1
ATOM 3363 N N . PRO B 1 62 ? -17.672 17.25 19.109 1 95.38 62 PRO B N 1
ATOM 3364 C CA . PRO B 1 62 ? -18.344 16.344 20.047 1 95.38 62 PRO B CA 1
ATOM 3365 C C . PRO B 1 62 ? -19.656 15.789 19.469 1 95.38 62 PRO B C 1
ATOM 3367 O O . PRO B 1 62 ? -20.016 14.641 19.734 1 95.38 62 PRO B O 1
ATOM 3370 N N . ALA B 1 63 ? -20.328 16.609 18.734 1 96.56 63 ALA B N 1
ATOM 3371 C CA . ALA B 1 63 ? -21.562 16.141 18.125 1 96.56 63 ALA B CA 1
ATOM 3372 C C . ALA B 1 63 ? -21.281 15.031 17.109 1 96.56 63 ALA B C 1
ATOM 3374 O O . ALA B 1 63 ? -21.969 14.008 17.094 1 96.56 63 ALA B O 1
ATOM 3375 N N . ALA B 1 64 ? -20.328 15.219 16.266 1 97.19 64 ALA B N 1
ATOM 3376 C CA . ALA B 1 64 ? -19.906 14.195 15.305 1 97.19 64 ALA B CA 1
ATOM 3377 C C . ALA B 1 64 ? -19.484 12.914 16.031 1 97.19 64 ALA B C 1
ATOM 3379 O O . ALA B 1 64 ? -19.859 11.812 15.609 1 97.19 64 ALA B O 1
ATOM 3380 N N . PHE B 1 65 ? -18.719 13.102 17.078 1 96.62 65 PHE B N 1
ATOM 3381 C CA . PHE B 1 65 ? -18.25 11.977 17.875 1 96.62 65 PHE B CA 1
ATOM 3382 C C . PHE B 1 65 ? -19.422 11.203 18.469 1 96.62 65 PHE B C 1
ATOM 3384 O O . PHE B 1 65 ? -19.422 9.977 18.484 1 96.62 65 PHE B O 1
ATOM 3391 N N . ALA B 1 66 ? -20.375 11.906 18.953 1 97.31 66 ALA B N 1
ATOM 3392 C CA . ALA B 1 66 ? -21.531 11.297 19.609 1 97.31 66 ALA B CA 1
ATOM 3393 C C . ALA B 1 66 ? -22.297 10.391 18.641 1 97.31 66 ALA B C 1
ATOM 3395 O O . ALA B 1 66 ? -22.969 9.445 19.078 1 97.31 66 ALA B O 1
ATOM 3396 N N . LEU B 1 67 ? -22.219 10.656 17.375 1 97.69 67 LEU B N 1
ATOM 3397 C CA . LEU B 1 67 ? -22.906 9.836 16.375 1 97.69 67 LEU B CA 1
ATOM 3398 C C . LEU B 1 67 ? -22.406 8.398 16.438 1 97.69 67 LEU B C 1
ATOM 3400 O O . LEU B 1 67 ? -23.125 7.469 16.047 1 97.69 67 LEU B O 1
ATOM 3404 N N . LEU B 1 68 ? -21.188 8.18 16.922 1 96.5 68 LEU B N 1
ATOM 3405 C CA . LEU B 1 68 ? -20.609 6.844 17.031 1 96.5 68 LEU B CA 1
ATOM 3406 C C . LEU B 1 68 ? -21.406 5.996 18.031 1 96.5 68 LEU B C 1
ATOM 3408 O O . LEU B 1 68 ? -21.297 4.766 18.016 1 96.5 68 LEU B O 1
ATOM 3412 N N . TYR B 1 69 ? -22.156 6.695 18.906 1 97.12 69 TYR B N 1
ATOM 3413 C CA . TYR B 1 69 ? -23.016 5.984 19.844 1 97.12 69 TYR B CA 1
ATOM 3414 C C . TYR B 1 69 ? -23.953 5.039 19.109 1 97.12 69 TYR B C 1
ATOM 3416 O O . TYR B 1 69 ? -24.266 3.955 19.594 1 97.12 69 TYR B O 1
ATOM 3424 N N . TRP B 1 70 ? -24.406 5.398 17.938 1 97.44 70 TRP B N 1
ATOM 3425 C CA . TRP B 1 70 ? -25.359 4.613 17.156 1 97.44 70 TRP B CA 1
ATOM 3426 C C . TRP B 1 70 ? -24.625 3.723 16.141 1 97.44 70 TRP B C 1
ATOM 3428 O O . TRP B 1 70 ? -25.234 3.193 15.219 1 97.44 70 TRP B O 1
ATOM 3438 N N . GLN B 1 71 ? -23.281 3.623 16.188 1 96.38 71 GLN B N 1
ATOM 3439 C CA . GLN B 1 71 ? -22.453 2.713 15.398 1 96.38 71 GLN B CA 1
ATOM 3440 C C . GLN B 1 71 ? -22.719 2.875 13.906 1 96.38 71 GLN B C 1
ATOM 3442 O O . GLN B 1 71 ? -22.641 3.984 13.375 1 96.38 71 GLN B O 1
ATOM 3447 N N . LYS B 1 72 ? -23.141 1.872 13.258 1 96.75 72 LYS B N 1
ATOM 3448 C CA . LYS B 1 72 ? -23.297 1.9 11.805 1 96.75 72 LYS B CA 1
ATOM 3449 C C . LYS B 1 72 ? -24.219 3.035 11.383 1 96.75 72 LYS B C 1
ATOM 3451 O O . LYS B 1 72 ? -23.906 3.789 10.461 1 96.75 72 LYS B O 1
ATOM 3456 N N . ALA B 1 73 ? -25.344 3.164 12.031 1 97.25 73 ALA B N 1
ATOM 3457 C CA . ALA B 1 73 ? -26.312 4.203 11.68 1 97.25 73 ALA B CA 1
ATOM 3458 C C . ALA B 1 73 ? -25.719 5.594 11.875 1 97.25 73 ALA B C 1
ATOM 3460 O O . ALA B 1 73 ? -25.984 6.504 11.086 1 97.25 73 ALA B O 1
ATOM 3461 N N . GLY B 1 74 ? -25.016 5.762 12.945 1 97.81 74 GLY B N 1
ATOM 3462 C CA . GLY B 1 74 ? -24.359 7.031 13.195 1 97.81 74 GLY B CA 1
ATOM 3463 C C . GLY B 1 74 ? -23.328 7.391 12.141 1 97.81 74 GLY B C 1
ATOM 3464 O O . GLY B 1 74 ? -23.25 8.539 11.711 1 97.81 74 GLY B O 1
ATOM 3465 N N . LEU B 1 75 ? -22.547 6.371 11.711 1 97.75 75 LEU B N 1
ATOM 3466 C CA . LEU B 1 75 ? -21.531 6.57 10.688 1 97.75 75 LEU B CA 1
ATOM 3467 C C . LEU B 1 75 ? -22.172 6.93 9.352 1 97.75 75 LEU B C 1
ATOM 3469 O O . LEU B 1 75 ? -21.656 7.785 8.625 1 97.75 75 LEU B O 1
ATOM 3473 N N . GLU B 1 76 ? -23.203 6.328 9.055 1 96.62 76 GLU B N 1
ATOM 3474 C CA . GLU B 1 76 ? -23.938 6.645 7.828 1 96.62 76 GLU B CA 1
ATOM 3475 C C . GLU B 1 76 ? -24.453 8.078 7.852 1 96.62 76 GLU B C 1
ATOM 3477 O O . GLU B 1 76 ? -24.406 8.773 6.836 1 96.62 76 GLU B O 1
ATOM 3482 N N . GLN B 1 77 ? -24.969 8.461 9 1 96.69 77 GLN B N 1
ATOM 3483 C CA . GLN B 1 77 ? -25.453 9.828 9.141 1 96.69 77 GLN B CA 1
ATOM 3484 C C . GLN B 1 77 ? -24.312 10.836 9.008 1 96.69 77 GLN B C 1
ATOM 3486 O O . GLN B 1 77 ? -24.5 11.922 8.453 1 96.69 77 GLN B O 1
ATOM 3491 N N . LEU B 1 78 ? -23.219 10.516 9.586 1 97 78 LEU B N 1
ATOM 3492 C CA . LEU B 1 78 ? -22.031 11.367 9.461 1 97 78 LEU B CA 1
ATOM 3493 C C . LEU B 1 78 ? -21.688 11.609 7.996 1 97 78 LEU B C 1
ATOM 3495 O O . LEU B 1 78 ? -21.484 12.75 7.586 1 97 78 LEU B O 1
ATOM 3499 N N . ALA B 1 79 ? -21.672 10.57 7.223 1 96.62 79 ALA B N 1
ATOM 3500 C CA . ALA B 1 79 ? -21.359 10.664 5.797 1 96.62 79 ALA B CA 1
ATOM 3501 C C . ALA B 1 79 ? -22.438 11.469 5.062 1 96.62 79 ALA B C 1
ATOM 3503 O O . ALA B 1 79 ? -22.125 12.258 4.172 1 96.62 79 ALA B O 1
ATOM 3504 N N . ARG B 1 80 ? -23.625 11.305 5.422 1 96.44 80 ARG B N 1
ATOM 3505 C CA . ARG B 1 80 ? -24.734 12.023 4.797 1 96.44 80 ARG B CA 1
ATOM 3506 C C . ARG B 1 80 ? -24.625 13.523 5.059 1 96.44 80 ARG B C 1
ATOM 3508 O O . ARG B 1 80 ? -24.891 14.336 4.172 1 96.44 80 ARG B O 1
ATOM 3515 N N . CYS B 1 81 ? -24.328 13.859 6.273 1 97.06 81 CYS B N 1
ATOM 3516 C CA . CYS B 1 81 ? -24.156 15.266 6.625 1 97.06 81 CYS B CA 1
ATOM 3517 C C . CYS B 1 81 ? -23.094 15.922 5.762 1 97.06 81 CYS B C 1
ATOM 3519 O O . CYS B 1 81 ? -23.281 17.031 5.266 1 97.06 81 CYS B O 1
ATOM 3521 N N . VAL B 1 82 ? -21.953 15.195 5.582 1 96.75 82 VAL B N 1
ATOM 3522 C CA . VAL B 1 82 ? -20.859 15.734 4.797 1 96.75 82 VAL B CA 1
ATOM 3523 C C . VAL B 1 82 ? -21.266 15.859 3.332 1 96.75 82 VAL B C 1
ATOM 3525 O O . VAL B 1 82 ? -20.938 16.844 2.664 1 96.75 82 VAL B O 1
ATOM 3528 N N . ALA B 1 83 ? -21.969 14.914 2.848 1 95.12 83 ALA B N 1
ATOM 3529 C CA . ALA B 1 83 ? -22.453 14.953 1.467 1 95.12 83 ALA B CA 1
ATOM 3530 C C . ALA B 1 83 ? -23.406 16.125 1.245 1 95.12 83 ALA B C 1
ATOM 3532 O O . ALA B 1 83 ? -23.375 16.766 0.192 1 95.12 83 ALA B O 1
ATOM 3533 N N . HIS B 1 84 ? -24.219 16.359 2.176 1 94.81 84 HIS B N 1
ATOM 3534 C CA . HIS B 1 84 ? -25.203 17.422 2.086 1 94.81 84 HIS B CA 1
ATOM 3535 C C . HIS B 1 84 ? -24.547 18.797 2.199 1 94.81 84 HIS B C 1
ATOM 3537 O O . HIS B 1 84 ? -24.969 19.75 1.533 1 94.81 84 HIS B O 1
ATOM 3543 N N . ASN B 1 85 ? -23.625 18.906 3.109 1 93.94 85 ASN B N 1
ATOM 3544 C CA . ASN B 1 85 ? -22.922 20.156 3.371 1 93.94 85 ASN B CA 1
ATOM 3545 C C . ASN B 1 85 ? -21.422 19.938 3.52 1 93.94 85 ASN B C 1
ATOM 3547 O O . ASN B 1 85 ? -20.891 19.969 4.633 1 93.94 85 ASN B O 1
ATOM 3551 N N . PRO B 1 86 ? -20.75 19.906 2.336 1 92.12 86 PRO B N 1
ATOM 3552 C CA . PRO B 1 86 ? -19.328 19.562 2.383 1 92.12 86 PRO B CA 1
ATOM 3553 C C . PRO B 1 86 ? -18.438 20.75 2.732 1 92.12 86 PRO B C 1
ATOM 3555 O O . PRO B 1 86 ? -17.422 21 2.062 1 92.12 86 PRO B O 1
ATOM 3558 N N . ARG B 1 87 ? -18.781 21.438 3.805 1 92.31 87 ARG B N 1
ATOM 3559 C CA . ARG B 1 87 ? -17.906 22.469 4.32 1 92.31 87 ARG B CA 1
ATOM 3560 C C . ARG B 1 87 ? -16.625 21.875 4.883 1 92.31 87 ARG B C 1
ATOM 3562 O O . ARG B 1 87 ? -16.609 20.719 5.324 1 92.31 87 ARG B O 1
ATOM 3569 N N . SER B 1 88 ? -15.602 22.625 4.902 1 92.38 88 SER B N 1
ATOM 3570 C CA . SER B 1 88 ? -14.297 22.141 5.34 1 92.38 88 SER B CA 1
ATOM 3571 C C . SER B 1 88 ? -14.352 21.625 6.77 1 92.38 88 SER B C 1
ATOM 3573 O O . SER B 1 88 ? -13.703 20.625 7.102 1 92.38 88 SER B O 1
ATOM 3575 N N . SER B 1 89 ? -15.125 22.359 7.586 1 94.25 89 SER B N 1
ATOM 3576 C CA . SER B 1 89 ? -15.227 21.922 8.977 1 94.25 89 SER B CA 1
ATOM 3577 C C . SER B 1 89 ? -15.906 20.562 9.078 1 94.25 89 SER B C 1
ATOM 3579 O O . SER B 1 89 ? -15.398 19.656 9.75 1 94.25 89 SER B O 1
ATOM 3581 N N . ASN B 1 90 ? -17.062 20.375 8.367 1 96.62 90 ASN B N 1
ATOM 3582 C CA . ASN B 1 90 ? -17.781 19.109 8.398 1 96.62 90 ASN B CA 1
ATOM 3583 C C . ASN B 1 90 ? -16.938 17.953 7.848 1 96.62 90 ASN B C 1
ATOM 3585 O O . ASN B 1 90 ? -16.859 16.891 8.453 1 96.62 90 ASN B O 1
ATOM 3589 N N . SER B 1 91 ? -16.281 18.219 6.727 1 97.06 91 SER B N 1
ATOM 3590 C CA . SER B 1 91 ? -15.516 17.172 6.047 1 97.06 91 SER B CA 1
ATOM 3591 C C . SER B 1 91 ? -14.289 16.781 6.855 1 97.06 91 SER B C 1
ATOM 3593 O O . SER B 1 91 ? -14.023 15.586 7.039 1 97.06 91 SER B O 1
ATOM 3595 N N . SER B 1 92 ? -13.531 17.766 7.359 1 96 92 SER B N 1
ATOM 3596 C CA . SER B 1 92 ? -12.312 17.453 8.102 1 96 92 SER B CA 1
ATOM 3597 C C . SER B 1 92 ? -12.633 16.75 9.422 1 96 92 SER B C 1
ATOM 3599 O O . SER B 1 92 ? -11.938 15.82 9.82 1 96 92 SER B O 1
ATOM 3601 N N . ILE B 1 93 ? -13.688 17.188 10.102 1 96 93 ILE B N 1
ATOM 3602 C CA . ILE B 1 93 ? -14.07 16.578 11.367 1 96 93 ILE B CA 1
ATOM 3603 C C . ILE B 1 93 ? -14.516 15.133 11.125 1 96 93 ILE B C 1
ATOM 3605 O O . ILE B 1 93 ? -14.148 14.227 11.875 1 96 93 ILE B O 1
ATOM 3609 N N . ALA B 1 94 ? -15.312 14.984 10.062 1 97.69 94 ALA B N 1
ATOM 3610 C CA . ALA B 1 94 ? -15.773 13.641 9.742 1 97.69 94 ALA B CA 1
ATOM 3611 C C . ALA B 1 94 ? -14.602 12.711 9.445 1 97.69 94 ALA B C 1
ATOM 3613 O O . ALA B 1 94 ? -14.555 11.578 9.93 1 97.69 94 ALA B O 1
ATOM 3614 N N . LEU B 1 95 ? -13.648 13.164 8.648 1 97.12 95 LEU B N 1
ATOM 3615 C CA . LEU B 1 95 ? -12.477 12.359 8.312 1 97.12 95 LEU B CA 1
ATOM 3616 C C . LEU B 1 95 ? -11.672 12.023 9.562 1 97.12 95 LEU B C 1
ATOM 3618 O O . LEU B 1 95 ? -11.148 10.914 9.688 1 97.12 95 LEU B O 1
ATOM 3622 N N . ASP B 1 96 ? -11.578 12.992 10.453 1 95.25 96 ASP B N 1
ATOM 3623 C CA . ASP B 1 96 ? -10.852 12.797 11.711 1 95.25 96 ASP B CA 1
ATOM 3624 C C . ASP B 1 96 ? -11.523 11.727 12.562 1 95.25 96 ASP B C 1
ATOM 3626 O O . ASP B 1 96 ? -10.867 10.797 13.039 1 95.25 96 ASP B O 1
ATOM 3630 N N . ILE B 1 97 ? -12.844 11.828 12.719 1 95.5 97 ILE B N 1
ATOM 3631 C CA . ILE B 1 97 ? -13.617 10.883 13.523 1 95.5 97 ILE B CA 1
ATOM 3632 C C . ILE B 1 97 ? -13.547 9.492 12.898 1 95.5 97 ILE B C 1
ATOM 3634 O O . ILE B 1 97 ? -13.312 8.508 13.602 1 95.5 97 ILE B O 1
ATOM 3638 N N . LEU B 1 98 ? -13.742 9.461 11.609 1 96.5 98 LEU B N 1
ATOM 3639 C CA . LEU B 1 98 ? -13.789 8.172 10.914 1 96.5 98 LEU B CA 1
ATOM 3640 C C . LEU B 1 98 ? -12.43 7.484 10.953 1 96.5 98 LEU B C 1
ATOM 3642 O O . LEU B 1 98 ? -12.352 6.273 11.18 1 96.5 98 LEU B O 1
ATOM 3646 N N . SER B 1 99 ? -11.32 8.188 10.703 1 95.94 99 SER B N 1
ATOM 3647 C CA . SER B 1 99 ? -9.992 7.59 10.734 1 95.94 99 SER B CA 1
ATOM 3648 C C . SER B 1 99 ? -9.648 7.086 12.125 1 95.94 99 SER B C 1
ATOM 3650 O O . SER B 1 99 ? -9.031 6.027 12.273 1 95.94 99 SER B O 1
ATOM 3652 N N . SER B 1 100 ? -10.07 7.816 13.18 1 93.5 100 SER B N 1
ATOM 3653 C CA . SER B 1 100 ? -9.836 7.391 14.562 1 93.5 100 SER B CA 1
ATOM 3654 C C . SER B 1 100 ? -10.664 6.156 14.906 1 93.5 100 SER B C 1
ATOM 3656 O O . SER B 1 100 ? -10.148 5.195 15.477 1 93.5 100 SER B O 1
ATOM 3658 N N . ALA B 1 101 ? -11.953 6.246 14.547 1 94.31 101 ALA B N 1
ATOM 3659 C CA . ALA B 1 101 ? -12.82 5.102 14.805 1 94.31 101 ALA B CA 1
ATOM 3660 C C . ALA B 1 101 ? -12.305 3.852 14.094 1 94.31 101 ALA B C 1
ATOM 3662 O O . ALA B 1 101 ? -12.359 2.75 14.641 1 94.31 101 ALA B O 1
ATOM 3663 N N . ALA B 1 102 ? -11.859 4.004 12.898 1 94.06 102 ALA B N 1
ATOM 3664 C CA . ALA B 1 102 ? -11.336 2.887 12.117 1 94.06 102 ALA B CA 1
ATOM 3665 C C . ALA B 1 102 ? -10.117 2.264 12.797 1 94.06 102 ALA B C 1
ATOM 3667 O O . ALA B 1 102 ? -9.852 1.071 12.633 1 94.06 102 ALA B O 1
ATOM 3668 N N . SER B 1 103 ? -9.383 3.064 13.602 1 91.69 103 SER B N 1
ATOM 3669 C CA . SER B 1 103 ? -8.172 2.586 14.266 1 91.69 103 SER B CA 1
ATOM 3670 C C . SER B 1 103 ? -8.508 1.932 15.602 1 91.69 103 SER B C 1
ATOM 3672 O O . SER B 1 103 ? -7.637 1.331 16.234 1 91.69 103 SER B O 1
ATOM 3674 N N . GLY B 1 104 ? -9.711 2.084 16.062 1 89.5 104 GLY B N 1
ATOM 3675 C CA . GLY B 1 104 ? -10.141 1.51 17.328 1 89.5 104 GLY B CA 1
ATOM 3676 C C . GLY B 1 104 ? -9.68 2.314 18.531 1 89.5 104 GLY B C 1
ATOM 3677 O O . GLY B 1 104 ? -9.578 1.78 19.625 1 89.5 104 GLY B O 1
ATOM 3678 N N . GLU B 1 105 ? -9.273 3.496 18.25 1 86.62 105 GLU B N 1
ATOM 3679 C CA . GLU B 1 105 ? -8.828 4.359 19.344 1 86.62 105 GLU B CA 1
ATOM 3680 C C . GLU B 1 105 ? -9.305 5.793 19.141 1 86.62 105 GLU B C 1
ATOM 3682 O O . GLU B 1 105 ? -9.32 6.297 18.016 1 86.62 105 GLU B O 1
ATOM 3687 N N . PHE B 1 106 ? -9.852 6.344 20.156 1 81 106 PHE B N 1
ATOM 3688 C CA . PHE B 1 106 ? -10.141 7.77 20.047 1 81 106 PHE B CA 1
ATOM 3689 C C . PHE B 1 106 ? -9.734 8.5 21.328 1 81 106 PHE B C 1
ATOM 3691 O O . PHE B 1 106 ? -10.383 9.469 21.719 1 81 106 PHE B O 1
ATOM 3698 N N . SER B 1 107 ? -8.703 7.996 21.953 1 65.5 107 SER B N 1
ATOM 3699 C CA . SER B 1 107 ? -8.234 8.539 23.219 1 65.5 107 SER B CA 1
ATOM 3700 C C . SER B 1 107 ? -7.965 10.031 23.125 1 65.5 107 SER B C 1
ATOM 3702 O O . SER B 1 107 ? -8.148 10.766 24.094 1 65.5 107 SER B O 1
ATOM 3704 N N . THR B 1 108 ? -7.617 10.391 22 1 64.75 108 THR B N 1
ATOM 3705 C CA . THR B 1 108 ? -7.168 11.773 21.938 1 64.75 108 THR B CA 1
ATOM 3706 C C . THR B 1 108 ? -8.258 12.672 21.359 1 64.75 108 THR B C 1
ATOM 3708 O O . THR B 1 108 ? -8.07 13.883 21.234 1 64.75 108 THR B O 1
ATOM 3711 N N . LEU B 1 109 ? -9.336 12.062 20.969 1 76.62 109 LEU B N 1
ATOM 3712 C CA . LEU B 1 109 ? -10.414 12.922 20.5 1 76.62 109 LEU B CA 1
ATOM 3713 C C . LEU B 1 109 ? -11.125 13.586 21.672 1 76.62 109 LEU B C 1
ATOM 3715 O O . LEU B 1 109 ? -11.219 13.008 22.766 1 76.62 109 LEU B O 1
ATOM 3719 N N . LEU B 1 110 ? -11.664 14.852 21.406 1 83.25 110 LEU B N 1
ATOM 3720 C CA . LEU B 1 110 ? -12.43 15.578 22.406 1 83.25 110 LEU B CA 1
ATOM 3721 C C . LEU B 1 110 ? -11.555 15.938 23.594 1 83.25 110 LEU B C 1
ATOM 3723 O O . LEU B 1 110 ? -11.789 15.477 24.719 1 83.25 110 LEU B O 1
ATOM 3727 N N . SER B 1 111 ? -10.633 16.844 23.172 1 72.88 111 SER B N 1
ATOM 3728 C CA . SER B 1 111 ? -9.719 17.312 24.219 1 72.88 111 SER B CA 1
ATOM 3729 C C . SER B 1 111 ? -10.43 18.203 25.219 1 72.88 111 SER B C 1
ATOM 3731 O O . SER B 1 111 ? -11.375 18.922 24.875 1 72.88 111 SER B O 1
ATOM 3733 N N . GLY B 1 112 ? -10.484 17.828 26.516 1 73.19 112 GLY B N 1
ATOM 3734 C CA . GLY B 1 112 ? -11.07 18.672 27.531 1 73.19 112 GLY B CA 1
ATOM 3735 C C . GLY B 1 112 ? -11.742 17.906 28.641 1 73.19 112 GLY B C 1
ATOM 3736 O O . GLY B 1 112 ? -12.094 16.734 28.469 1 73.19 112 GLY B O 1
ATOM 3737 N N . PRO B 1 113 ? -11.953 18.625 29.594 1 77.88 113 PRO B N 1
ATOM 3738 C CA . PRO B 1 113 ? -12.445 17.953 30.812 1 77.88 113 PRO B CA 1
ATOM 3739 C C . PRO B 1 113 ? -13.93 17.594 30.719 1 77.88 113 PRO B C 1
ATOM 3741 O O . PRO B 1 113 ? -14.414 16.75 31.469 1 77.88 113 PRO B O 1
ATOM 3744 N N . TYR B 1 114 ? -14.688 18.125 29.781 1 81.94 114 TYR B N 1
ATOM 3745 C CA . TYR B 1 114 ? -16.141 18 29.75 1 81.94 114 TYR B CA 1
ATOM 3746 C C . TYR B 1 114 ? -16.562 16.734 29.016 1 81.94 114 TYR B C 1
ATOM 3748 O O . TYR B 1 114 ? -17.734 16.344 29.062 1 81.94 114 TYR B O 1
ATOM 3756 N N . TRP B 1 115 ? -15.656 16.094 28.375 1 91.69 115 TRP B N 1
ATOM 3757 C CA . TRP B 1 115 ? -16.109 15.109 27.406 1 91.69 115 TRP B CA 1
ATOM 3758 C C . TRP B 1 115 ? -15.828 13.688 27.875 1 91.69 115 TRP B C 1
ATOM 3760 O O . TRP B 1 115 ? -16.031 12.727 27.141 1 91.69 115 TRP B O 1
ATOM 3770 N N . GLY B 1 116 ? -15.32 13.547 29.094 1 89.25 116 GLY B N 1
ATOM 3771 C CA . GLY B 1 116 ? -14.992 12.227 29.609 1 89.25 116 GLY B CA 1
ATOM 3772 C C . GLY B 1 116 ? -16.172 11.273 29.609 1 89.25 116 GLY B C 1
ATOM 3773 O O . GLY B 1 116 ? -16.047 10.125 29.203 1 89.25 116 GLY B O 1
ATOM 3774 N N . ASP B 1 117 ? -17.312 11.766 30.062 1 92 117 ASP B N 1
ATOM 3775 C CA . ASP B 1 117 ? -18.516 10.93 30.141 1 92 117 ASP B CA 1
ATOM 3776 C C . ASP B 1 117 ? -19 10.555 28.734 1 92 117 ASP B C 1
ATOM 3778 O O . ASP B 1 117 ? -19.5 9.453 28.531 1 92 117 ASP B O 1
ATOM 3782 N N . LEU B 1 118 ? -18.922 11.508 27.828 1 94.94 118 LEU B N 1
ATOM 3783 C CA . LEU B 1 118 ? -19.344 11.234 26.469 1 94.94 118 LEU B CA 1
ATOM 3784 C C . LEU B 1 118 ? -18.516 10.109 25.859 1 94.94 118 LEU B C 1
ATOM 3786 O O . LEU B 1 118 ? -19.047 9.203 25.219 1 94.94 118 LEU B O 1
ATOM 3790 N N . LYS B 1 119 ? -17.219 10.133 26.062 1 93.06 119 LYS B N 1
ATOM 3791 C CA . LYS B 1 119 ? -16.312 9.102 25.562 1 93.06 119 LYS B CA 1
ATOM 3792 C C . LYS B 1 119 ? -16.656 7.734 26.156 1 93.06 119 LYS B C 1
ATOM 3794 O O . LYS B 1 119 ? -16.672 6.73 25.438 1 93.06 119 LYS B O 1
ATOM 3799 N N . GLU B 1 120 ? -16.875 7.773 27.391 1 92.75 120 GLU B N 1
ATOM 3800 C CA . GLU B 1 120 ? -17.203 6.527 28.078 1 92.75 120 GLU B CA 1
ATOM 3801 C C . GLU B 1 120 ? -18.5 5.926 27.531 1 92.75 120 GLU B C 1
ATOM 3803 O O . GLU B 1 120 ? -18.578 4.715 27.297 1 92.75 120 GLU B O 1
ATOM 3808 N N . ARG B 1 121 ? -19.422 6.703 27.344 1 95.06 121 ARG B N 1
ATOM 3809 C CA . ARG B 1 121 ? -20.719 6.23 26.875 1 95.06 121 ARG B CA 1
ATOM 3810 C C . ARG B 1 121 ? -20.625 5.672 25.469 1 95.06 121 ARG B C 1
ATOM 3812 O O . ARG B 1 121 ? -21.203 4.629 25.156 1 95.06 121 ARG B O 1
ATOM 3819 N N . VAL B 1 122 ? -19.984 6.422 24.641 1 95.94 122 VAL B N 1
ATOM 3820 C CA . VAL B 1 122 ? -19.812 5.961 23.266 1 95.94 122 VAL B CA 1
ATOM 3821 C C . VAL B 1 122 ? -19.031 4.648 23.25 1 95.94 122 VAL B C 1
ATOM 3823 O O . VAL B 1 122 ? -19.375 3.719 22.516 1 95.94 122 VAL B O 1
ATOM 3826 N N . THR B 1 123 ? -17.984 4.559 24.062 1 93.88 123 THR B N 1
ATOM 3827 C CA . THR B 1 123 ? -17.188 3.344 24.172 1 93.88 123 THR B CA 1
ATOM 3828 C C . THR B 1 123 ? -18.031 2.17 24.641 1 93.88 123 THR B C 1
ATOM 3830 O O . THR B 1 123 ? -17.969 1.08 24.062 1 93.88 123 THR B O 1
ATOM 3833 N N . ASN B 1 124 ? -18.828 2.424 25.656 1 94.94 124 ASN B N 1
ATOM 3834 C CA . ASN B 1 124 ? -19.656 1.375 26.234 1 94.94 124 ASN B CA 1
ATOM 3835 C C . ASN B 1 124 ? -20.734 0.912 25.25 1 94.94 124 ASN B C 1
ATOM 3837 O O . ASN B 1 124 ? -21.172 -0.237 25.297 1 94.94 124 ASN B O 1
ATOM 3841 N N . ALA B 1 125 ? -21.141 1.774 24.359 1 95.69 125 ALA B N 1
ATOM 3842 C CA . ALA B 1 125 ? -22.188 1.444 23.391 1 95.69 125 ALA B CA 1
ATOM 3843 C C . ALA B 1 125 ? -21.625 0.652 22.219 1 95.69 125 ALA B C 1
ATOM 3845 O O . ALA B 1 125 ? -22.375 0.156 21.375 1 95.69 125 ALA B O 1
ATOM 3846 N N . GLY B 1 126 ? -20.266 0.574 22.109 1 94.06 126 GLY B N 1
ATOM 3847 C CA . GLY B 1 126 ? -19.656 -0.176 21.016 1 94.06 126 GLY B CA 1
ATOM 3848 C C . GLY B 1 126 ? -18.984 0.71 19.984 1 94.06 126 GLY B C 1
ATOM 3849 O O . GLY B 1 126 ? -18.781 0.292 18.844 1 94.06 126 GLY B O 1
ATOM 3850 N N . GLY B 1 127 ? -18.719 1.925 20.391 1 92.81 127 GLY B N 1
ATOM 3851 C CA . GLY B 1 127 ? -18.078 2.861 19.484 1 92.81 127 GLY B CA 1
ATOM 3852 C C . GLY B 1 127 ? -16.719 2.4 19.016 1 92.81 127 GLY B C 1
ATOM 3853 O O . GLY B 1 127 ? -16.203 2.875 18 1 92.81 127 GLY B O 1
ATOM 3854 N N . LEU B 1 128 ? -16.141 1.395 19.688 1 91.25 128 LEU B N 1
ATOM 3855 C CA . LEU B 1 128 ? -14.805 0.896 19.344 1 91.25 128 LEU B CA 1
ATOM 3856 C C . LEU B 1 128 ? -14.859 -0.583 18.969 1 91.25 128 LEU B C 1
ATOM 3858 O O . LEU B 1 128 ? -13.82 -1.234 18.844 1 91.25 128 LEU B O 1
ATOM 3862 N N . ALA B 1 129 ? -16.047 -1.072 18.812 1 94.56 129 ALA B N 1
ATOM 3863 C CA . ALA B 1 129 ? -16.188 -2.477 18.453 1 94.56 129 ALA B CA 1
ATOM 3864 C C . ALA B 1 129 ? -15.609 -2.744 17.062 1 94.56 129 ALA B C 1
ATOM 3866 O O . ALA B 1 129 ? -15.516 -1.832 16.234 1 94.56 129 ALA B O 1
ATOM 3867 N N . ALA B 1 130 ? -15.188 -3.984 16.766 1 92.81 130 ALA B N 1
ATOM 3868 C CA . ALA B 1 130 ? -14.578 -4.391 15.5 1 92.81 130 ALA B CA 1
ATOM 3869 C C . ALA B 1 130 ? -15.5 -4.062 14.328 1 92.81 130 ALA B C 1
ATOM 3871 O O . ALA B 1 130 ? -15.039 -3.631 13.273 1 92.81 130 ALA B O 1
ATOM 3872 N N . GLU B 1 131 ? -16.734 -4.273 14.555 1 94.62 131 GLU B N 1
ATOM 3873 C CA . GLU B 1 131 ? -17.703 -3.992 13.5 1 94.62 131 GLU B CA 1
ATOM 3874 C C . GLU B 1 131 ? -17.75 -2.5 13.18 1 94.62 131 GLU B C 1
ATOM 3876 O O . GLU B 1 131 ? -17.859 -2.111 12.016 1 94.62 131 GLU B O 1
ATOM 3881 N N . THR B 1 132 ? -17.75 -1.698 14.227 1 96.19 132 THR B N 1
ATOM 3882 C CA . THR B 1 132 ? -17.766 -0.252 14.031 1 96.19 132 THR B CA 1
ATOM 3883 C C . THR B 1 132 ? -16.484 0.204 13.328 1 96.19 132 THR B C 1
ATOM 3885 O O . THR B 1 132 ? -16.531 1.097 12.477 1 96.19 132 THR B O 1
ATOM 3888 N N . GLN B 1 133 ? -15.359 -0.414 13.68 1 95.38 133 GLN B N 1
ATOM 3889 C CA . GLN B 1 133 ? -14.102 -0.098 13.016 1 95.38 133 GLN B CA 1
ATOM 3890 C C . GLN B 1 133 ? -14.188 -0.372 11.516 1 95.38 133 GLN B C 1
ATOM 3892 O O . GLN B 1 133 ? -13.773 0.455 10.703 1 95.38 133 GLN B O 1
ATOM 3897 N N . HIS B 1 134 ? -14.758 -1.454 11.227 1 93.38 134 HIS B N 1
ATOM 3898 C CA . HIS B 1 134 ? -14.906 -1.865 9.828 1 93.38 134 HIS B CA 1
ATOM 3899 C C . HIS B 1 134 ? -15.789 -0.895 9.062 1 93.38 134 HIS B C 1
ATOM 3901 O O . HIS B 1 134 ? -15.438 -0.468 7.957 1 93.38 134 HIS B O 1
ATOM 3907 N N . TYR B 1 135 ? -16.906 -0.536 9.633 1 96 135 TYR B N 1
ATOM 3908 C CA . TYR B 1 135 ? -17.812 0.387 8.969 1 96 135 TYR B CA 1
ATOM 3909 C C . TYR B 1 135 ? -17.203 1.775 8.852 1 96 135 TYR B C 1
ATOM 3911 O O . TYR B 1 135 ? -17.438 2.49 7.875 1 96 135 TYR B O 1
ATOM 3919 N N . ALA B 1 136 ? -16.453 2.145 9.891 1 97.25 136 ALA B N 1
ATOM 3920 C CA . ALA B 1 136 ? -15.781 3.438 9.852 1 97.25 136 ALA B CA 1
ATOM 3921 C C . ALA B 1 136 ? -14.781 3.502 8.695 1 97.25 136 ALA B C 1
ATOM 3923 O O . ALA B 1 136 ? -14.695 4.516 8 1 97.25 136 ALA B O 1
ATOM 3924 N N . ARG B 1 137 ? -14.078 2.422 8.484 1 95 137 ARG B N 1
ATOM 3925 C CA . ARG B 1 137 ? -13.125 2.365 7.379 1 95 137 ARG B CA 1
ATOM 3926 C C . ARG B 1 137 ? -13.836 2.518 6.035 1 95 137 ARG B C 1
ATOM 3928 O O . ARG B 1 137 ? -13.375 3.262 5.168 1 95 137 ARG B O 1
ATOM 3935 N N . ARG B 1 138 ? -14.867 1.812 5.926 1 94.19 138 ARG B N 1
ATOM 3936 C CA . ARG B 1 138 ? -15.625 1.866 4.68 1 94.19 138 ARG B CA 1
ATOM 3937 C C . ARG B 1 138 ? -16.172 3.27 4.43 1 94.19 138 ARG B C 1
ATOM 3939 O O . ARG B 1 138 ? -16.078 3.783 3.312 1 94.19 138 ARG B O 1
ATOM 3946 N N . THR B 1 139 ? -16.734 3.852 5.43 1 97.38 139 THR B N 1
ATOM 3947 C CA . THR B 1 139 ? -17.312 5.191 5.32 1 97.38 139 THR B CA 1
ATOM 3948 C C . THR B 1 139 ? -16.219 6.219 5.027 1 97.38 139 THR B C 1
ATOM 3950 O O . THR B 1 139 ? -16.453 7.176 4.289 1 97.38 139 THR B O 1
ATOM 3953 N N . LEU B 1 140 ? -15.078 6.023 5.652 1 97.25 140 LEU B N 1
ATOM 3954 C CA . LEU B 1 140 ? -13.922 6.887 5.41 1 97.25 140 LEU B CA 1
ATOM 3955 C C . LEU B 1 140 ? -13.539 6.883 3.936 1 97.25 140 LEU B C 1
ATOM 3957 O O . LEU B 1 140 ? -13.359 7.945 3.334 1 97.25 140 LEU B O 1
ATOM 3961 N N . VAL B 1 141 ? -13.453 5.746 3.371 1 95.56 141 VAL B N 1
ATOM 3962 C CA . VAL B 1 141 ? -13.109 5.594 1.961 1 95.56 141 VAL B CA 1
ATOM 3963 C C . VAL B 1 141 ? -14.188 6.25 1.093 1 95.56 141 VAL B C 1
ATOM 3965 O O . VAL B 1 141 ? -13.867 6.957 0.134 1 95.56 141 VAL B O 1
ATOM 3968 N N . GLU B 1 142 ? -15.391 6.012 1.446 1 95.19 142 GLU B N 1
ATOM 3969 C CA . GLU B 1 142 ? -16.5 6.59 0.701 1 95.19 142 GLU B CA 1
ATOM 3970 C C . GLU B 1 142 ? -16.406 8.117 0.675 1 95.19 142 GLU B C 1
ATOM 3972 O O . GLU B 1 142 ? -16.641 8.734 -0.363 1 95.19 142 GLU B O 1
ATOM 3977 N N . LEU B 1 143 ? -16.141 8.711 1.758 1 96.62 143 LEU B N 1
ATOM 3978 C CA . LEU B 1 143 ? -16.062 10.164 1.844 1 96.62 143 LEU B CA 1
ATOM 3979 C C . LEU B 1 143 ? -14.898 10.688 1.012 1 96.62 143 LEU B C 1
ATOM 3981 O O . LEU B 1 143 ? -15.023 11.719 0.34 1 96.62 143 LEU B O 1
ATOM 3985 N N . VAL B 1 144 ? -13.805 10.016 1.087 1 96.44 144 VAL B N 1
ATOM 3986 C CA . VAL B 1 144 ? -12.633 10.422 0.327 1 96.44 144 VAL B CA 1
ATOM 3987 C C . VAL B 1 144 ? -12.93 10.352 -1.168 1 96.44 144 VAL B C 1
ATOM 3989 O O . VAL B 1 144 ? -12.578 11.266 -1.921 1 96.44 144 VAL B O 1
ATOM 3992 N N . LEU B 1 145 ? -13.609 9.352 -1.566 1 94.62 145 LEU B N 1
ATOM 3993 C CA . LEU B 1 145 ? -13.953 9.164 -2.973 1 94.62 145 LEU B CA 1
ATOM 3994 C C . LEU B 1 145 ? -14.969 10.211 -3.428 1 94.62 145 LEU B C 1
ATOM 3996 O O . LEU B 1 145 ? -14.953 10.633 -4.59 1 94.62 145 LEU B O 1
ATOM 4000 N N . ALA B 1 146 ? -15.758 10.648 -2.547 1 93.69 146 ALA B N 1
ATOM 4001 C CA . ALA B 1 146 ? -16.859 11.547 -2.881 1 93.69 146 ALA B CA 1
ATOM 4002 C C . ALA B 1 146 ? -16.359 12.984 -3.023 1 93.69 146 ALA B C 1
ATOM 4004 O O . ALA B 1 146 ? -17.078 13.836 -3.568 1 93.69 146 ALA B O 1
ATOM 4005 N N . ALA B 1 147 ? -15.188 13.266 -2.541 1 93.12 147 ALA B N 1
ATOM 4006 C CA . ALA B 1 147 ? -14.664 14.625 -2.662 1 93.12 147 ALA B CA 1
ATOM 4007 C C . ALA B 1 147 ? -14.594 15.062 -4.125 1 93.12 147 ALA B C 1
ATOM 4009 O O . ALA B 1 147 ? -13.93 14.414 -4.938 1 93.12 147 ALA B O 1
ATOM 4010 N N . LYS B 1 148 ? -15.203 16.047 -4.523 1 89.38 148 LYS B N 1
ATOM 4011 C CA . LYS B 1 148 ? -15.289 16.5 -5.914 1 89.38 148 LYS B CA 1
ATOM 4012 C C . LYS B 1 148 ? -14.031 17.25 -6.328 1 89.38 148 LYS B C 1
ATOM 4014 O O . LYS B 1 148 ? -13.508 17.031 -7.422 1 89.38 148 LYS B O 1
ATOM 4019 N N . ASP B 1 149 ? -13.57 18.109 -5.457 1 90.88 149 ASP B N 1
ATOM 4020 C CA . ASP B 1 149 ? -12.406 18.953 -5.73 1 90.88 149 ASP B CA 1
ATOM 4021 C C . ASP B 1 149 ? -11.164 18.406 -5.02 1 90.88 149 ASP B C 1
ATOM 4023 O O . ASP B 1 149 ? -11.148 18.281 -3.795 1 90.88 149 ASP B O 1
ATOM 4027 N N . GLU B 1 150 ? -10.133 18.219 -5.777 1 90.69 150 GLU B N 1
ATOM 4028 C CA . GLU B 1 150 ? -8.891 17.688 -5.223 1 90.69 150 GLU B CA 1
ATOM 4029 C C . GLU B 1 150 ? -8.266 18.672 -4.234 1 90.69 150 GLU B C 1
ATOM 4031 O O . GLU B 1 150 ? -7.645 18.266 -3.252 1 90.69 150 GLU B O 1
ATOM 4036 N N . ASP B 1 151 ? -8.375 19.922 -4.508 1 90.25 151 ASP B N 1
ATOM 4037 C CA . ASP B 1 151 ? -7.809 20.922 -3.619 1 90.25 151 ASP B CA 1
ATOM 4038 C C . ASP B 1 151 ? -8.5 20.906 -2.254 1 90.25 151 ASP B C 1
ATOM 4040 O O . ASP B 1 151 ? -7.848 21.078 -1.223 1 90.25 151 ASP B O 1
ATOM 4044 N N . ASP B 1 152 ? -9.789 20.656 -2.277 1 92.31 152 ASP B N 1
ATOM 4045 C CA . ASP B 1 152 ? -10.516 20.547 -1.015 1 92.31 152 ASP B CA 1
ATOM 4046 C C . ASP B 1 152 ? -10.039 19.344 -0.212 1 92.31 152 ASP B C 1
ATOM 4048 O O . ASP B 1 152 ? -9.852 19.438 1.003 1 92.31 152 ASP B O 1
ATOM 4052 N N . LEU B 1 153 ? -9.898 18.266 -0.906 1 94.5 153 LEU B N 1
ATOM 4053 C CA . LEU B 1 153 ? -9.438 17.062 -0.224 1 94.5 153 LEU B CA 1
ATOM 4054 C C . LEU B 1 153 ? -8.07 17.281 0.415 1 94.5 153 LEU B C 1
ATOM 4056 O O . LEU B 1 153 ? -7.836 16.875 1.551 1 94.5 153 LEU B O 1
ATOM 4060 N N . ILE B 1 154 ? -7.195 17.938 -0.298 1 95 154 ILE B N 1
ATOM 4061 C CA . ILE B 1 154 ? -5.852 18.219 0.203 1 95 154 ILE B CA 1
ATOM 4062 C C . ILE B 1 154 ? -5.938 19.094 1.448 1 95 154 ILE B C 1
ATOM 4064 O O . ILE B 1 154 ? -5.219 18.875 2.424 1 95 154 ILE B O 1
ATOM 4068 N N . LEU B 1 155 ? -6.777 20.094 1.394 1 94.12 155 LEU B N 1
ATOM 4069 C CA . LEU B 1 155 ? -6.996 20.953 2.559 1 94.12 155 LEU B CA 1
ATOM 4070 C C . LEU B 1 155 ? -7.469 20.125 3.752 1 94.12 155 LEU B C 1
ATOM 4072 O O . LEU B 1 155 ? -6.98 20.297 4.867 1 94.12 155 LEU B O 1
ATOM 4076 N N . TRP B 1 156 ? -8.477 19.297 3.484 1 95.62 156 TRP B N 1
ATOM 4077 C CA . TRP B 1 156 ? -8.992 18.453 4.562 1 95.62 156 TRP B CA 1
ATOM 4078 C C . TRP B 1 156 ? -7.887 17.594 5.164 1 95.62 156 TRP B C 1
ATOM 4080 O O . TRP B 1 156 ? -7.805 17.438 6.383 1 95.62 156 TRP B O 1
ATOM 4090 N N . LEU B 1 157 ? -7.09 17.031 4.316 1 95.5 157 LEU B N 1
ATOM 4091 C CA . LEU B 1 157 ? -5.996 16.203 4.793 1 95.5 157 LEU B CA 1
ATOM 4092 C C . LEU B 1 157 ? -5.055 17 5.691 1 95.5 157 LEU B C 1
ATOM 4094 O O . LEU B 1 157 ? -4.641 16.516 6.746 1 95.5 157 LEU B O 1
ATOM 4098 N N . ALA B 1 158 ? -4.695 18.203 5.27 1 95 158 ALA B N 1
ATOM 4099 C CA . ALA B 1 158 ? -3.824 19.062 6.074 1 95 158 ALA B CA 1
ATOM 4100 C C . ALA B 1 158 ? -4.41 19.281 7.465 1 95 158 ALA B C 1
ATOM 4102 O O . ALA B 1 158 ? -3.705 19.172 8.469 1 95 158 ALA B O 1
ATOM 4103 N N . LEU B 1 159 ? -5.672 19.531 7.527 1 94 159 LEU B N 1
ATOM 4104 C CA . LEU B 1 159 ? -6.348 19.812 8.789 1 94 159 LEU B CA 1
ATOM 4105 C C . LEU B 1 159 ? -6.391 18.562 9.664 1 94 159 LEU B C 1
ATOM 4107 O O . LEU B 1 159 ? -6.145 18.641 10.875 1 94 159 LEU B O 1
ATOM 4111 N N . VAL B 1 160 ? -6.68 17.453 9.086 1 95.44 160 VAL B N 1
ATOM 4112 C CA . VAL B 1 160 ? -6.836 16.219 9.844 1 95.44 160 VAL B CA 1
ATOM 4113 C C . VAL B 1 160 ? -5.48 15.766 10.383 1 95.44 160 VAL B C 1
ATOM 4115 O O . VAL B 1 160 ? -5.375 15.336 11.531 1 95.44 160 VAL B O 1
ATOM 4118 N N . PHE B 1 161 ? -4.473 15.836 9.586 1 94.94 161 PHE B N 1
ATOM 4119 C CA . PHE B 1 161 ? -3.152 15.445 10.062 1 94.94 161 PHE B CA 1
ATOM 4120 C C . PHE B 1 161 ? -2.703 16.344 11.211 1 94.94 161 PHE B C 1
ATOM 4122 O O . PHE B 1 161 ? -2.018 15.898 12.125 1 94.94 161 PHE B O 1
ATOM 4129 N N . GLN B 1 162 ? -2.99 17.609 11.125 1 91.69 162 GLN B N 1
ATOM 4130 C CA . GLN B 1 162 ? -2.68 18.516 12.227 1 91.69 162 GLN B CA 1
ATOM 4131 C C . GLN B 1 162 ? -3.357 18.062 13.516 1 91.69 162 GLN B C 1
ATOM 4133 O O . GLN B 1 162 ? -2.756 18.109 14.594 1 91.69 162 GLN B O 1
ATOM 4138 N N . ARG B 1 163 ? -4.516 17.641 13.336 1 89.31 163 ARG B N 1
ATOM 4139 C CA . ARG B 1 163 ? -5.254 17.172 14.5 1 89.31 163 ARG B CA 1
ATOM 4140 C C . ARG B 1 163 ? -4.664 15.867 15.023 1 89.31 163 ARG B C 1
ATOM 4142 O O . ARG B 1 163 ? -4.609 15.648 16.234 1 89.31 163 ARG B O 1
ATOM 4149 N N . HIS B 1 164 ? -4.336 14.992 14.133 1 89.81 164 HIS B N 1
ATOM 4150 C CA . HIS B 1 164 ? -3.721 13.727 14.539 1 89.81 164 HIS B CA 1
ATOM 4151 C C . HIS B 1 164 ? -2.414 13.969 15.289 1 89.81 164 HIS B C 1
ATOM 4153 O O . HIS B 1 164 ? -2.086 13.234 16.219 1 89.81 164 HIS B O 1
ATOM 4159 N N . TYR B 1 165 ? -1.656 14.93 14.812 1 87.12 165 TYR B N 1
ATOM 4160 C CA . TYR B 1 165 ? -0.406 15.266 15.484 1 87.12 165 TYR B CA 1
ATOM 4161 C C . TYR B 1 165 ? -0.661 15.727 16.922 1 87.12 165 TYR B C 1
ATOM 4163 O O . TYR B 1 165 ? 0.102 15.398 17.828 1 87.12 165 TYR B O 1
ATOM 4171 N N . ALA B 1 166 ? -1.68 16.391 17.109 1 80.88 166 ALA B N 1
ATOM 4172 C CA . ALA B 1 166 ? -1.995 16.953 18.422 1 80.88 166 ALA B CA 1
ATOM 4173 C C . ALA B 1 166 ? -2.461 15.859 19.375 1 80.88 166 ALA B C 1
ATOM 4175 O O . ALA B 1 166 ? -2.471 16.062 20.594 1 80.88 166 ALA B O 1
ATOM 4176 N N . LYS B 1 167 ? -2.592 14.695 18.828 1 76.69 167 LYS B N 1
ATOM 4177 C CA . LYS B 1 167 ? -3.098 13.594 19.641 1 76.69 167 LYS B CA 1
ATOM 4178 C C . LYS B 1 167 ? -1.971 12.648 20.031 1 76.69 167 LYS B C 1
ATOM 4180 O O . LYS B 1 167 ? -0.999 12.477 19.297 1 76.69 167 LYS B O 1
ATOM 4185 N N . ARG B 1 168 ? -1.87 12 21.234 1 67.94 168 ARG B N 1
ATOM 4186 C CA . ARG B 1 168 ? -0.833 11.094 21.719 1 67.94 168 ARG B CA 1
ATOM 4187 C C . ARG B 1 168 ? -0.777 9.82 20.875 1 67.94 168 ARG B C 1
ATOM 4189 O O . ARG B 1 168 ? 0.305 9.297 20.609 1 67.94 168 ARG B O 1
ATOM 4196 N N . ASP B 1 169 ? -1.602 9.43 20.141 1 74.94 169 ASP B N 1
ATOM 4197 C CA . ASP B 1 169 ? -1.643 8.195 19.359 1 74.94 169 ASP B CA 1
ATOM 4198 C C . ASP B 1 169 ? -2.359 8.406 18.031 1 74.94 169 ASP B C 1
ATOM 4200 O O . ASP B 1 169 ? -3.174 7.578 17.609 1 74.94 169 ASP B O 1
ATOM 4204 N N . GLY B 1 170 ? -1.856 9.383 17.422 1 86.38 170 GLY B N 1
ATOM 4205 C CA . GLY B 1 170 ? -2.531 9.742 16.188 1 86.38 170 GLY B CA 1
ATOM 4206 C C . GLY B 1 170 ? -2.027 8.969 14.992 1 86.38 170 GLY B C 1
ATOM 4207 O O . GLY B 1 170 ? -2.611 9.047 13.906 1 86.38 170 GLY B O 1
ATOM 4208 N N . ALA B 1 171 ? -1.002 8.117 15.219 1 87.56 171 ALA B N 1
ATOM 4209 C CA . ALA B 1 171 ? -0.349 7.441 14.109 1 87.56 171 ALA B CA 1
ATOM 4210 C C . ALA B 1 171 ? -1.279 6.41 13.469 1 87.56 171 ALA B C 1
ATOM 4212 O O . ALA B 1 171 ? -1.311 6.266 12.25 1 87.56 171 ALA B O 1
ATOM 4213 N N . ASN B 1 172 ? -1.991 5.684 14.281 1 90 172 ASN B N 1
ATOM 4214 C CA . ASN B 1 172 ? -2.885 4.668 13.742 1 90 172 ASN B CA 1
ATOM 4215 C C . ASN B 1 172 ? -4.027 5.293 12.945 1 90 172 ASN B C 1
ATOM 4217 O O . ASN B 1 172 ? -4.426 4.766 11.906 1 90 172 ASN B O 1
ATOM 4221 N N . ALA B 1 173 ? -4.602 6.348 13.484 1 93.31 173 ALA B N 1
ATOM 4222 C CA . ALA B 1 173 ? -5.637 7.062 12.742 1 93.31 173 ALA B CA 1
ATOM 4223 C C . ALA B 1 173 ? -5.09 7.605 11.422 1 93.31 173 ALA B C 1
ATOM 4225 O O . ALA B 1 173 ? -5.77 7.551 10.391 1 93.31 173 ALA B O 1
ATOM 4226 N N . ALA B 1 174 ? -3.857 8.117 11.508 1 94.75 174 ALA B N 1
ATOM 4227 C CA . ALA B 1 174 ? -3.215 8.656 10.312 1 94.75 174 ALA B CA 1
ATOM 4228 C C . ALA B 1 174 ? -3.029 7.566 9.258 1 94.75 174 ALA B C 1
ATOM 4230 O O . ALA B 1 174 ? -3.209 7.816 8.062 1 94.75 174 ALA B O 1
ATOM 4231 N N . LYS B 1 175 ? -2.68 6.418 9.703 1 92.69 175 LYS B N 1
ATOM 4232 C CA . LYS B 1 175 ? -2.506 5.289 8.797 1 92.69 175 LYS B CA 1
ATOM 4233 C C . LYS B 1 175 ? -3.807 4.961 8.07 1 92.69 175 LYS B C 1
ATOM 4235 O O . LYS B 1 175 ? -3.805 4.699 6.867 1 92.69 175 LYS B O 1
ATOM 4240 N N . ASN B 1 176 ? -4.879 4.941 8.789 1 94.5 176 ASN B N 1
ATOM 4241 C CA . ASN B 1 176 ? -6.176 4.676 8.18 1 94.5 176 ASN B CA 1
ATOM 4242 C C . ASN B 1 176 ? -6.555 5.762 7.176 1 94.5 176 ASN B C 1
ATOM 4244 O O . ASN B 1 176 ? -7.172 5.477 6.148 1 94.5 176 ASN B O 1
ATOM 4248 N N . LEU B 1 177 ? -6.27 6.977 7.492 1 96.56 177 LEU B N 1
ATOM 4249 C CA . LEU B 1 177 ? -6.547 8.078 6.578 1 96.56 177 LEU B CA 1
ATOM 4250 C C . LEU B 1 177 ? -5.746 7.934 5.289 1 96.56 177 LEU B C 1
ATOM 4252 O O . LEU B 1 177 ? -6.281 8.109 4.195 1 96.56 177 LEU B O 1
ATOM 4256 N N . VAL B 1 178 ? -4.461 7.609 5.422 1 96.25 178 VAL B N 1
ATOM 4257 C CA . VAL B 1 178 ? -3.598 7.43 4.262 1 96.25 178 VAL B CA 1
ATOM 4258 C C . VAL B 1 178 ? -4.117 6.277 3.404 1 96.25 178 VAL B C 1
ATOM 4260 O O . VAL B 1 178 ? -4.121 6.363 2.174 1 96.25 178 VAL B O 1
ATOM 4263 N N . GLN B 1 179 ? -4.531 5.238 4.051 1 94.12 179 GLN B N 1
ATOM 4264 C CA . GLN B 1 179 ? -5.078 4.102 3.318 1 94.12 179 GLN B CA 1
ATOM 4265 C C . GLN B 1 179 ? -6.305 4.508 2.508 1 94.12 179 GLN B C 1
ATOM 4267 O O . GLN B 1 179 ? -6.465 4.086 1.36 1 94.12 179 GLN B O 1
ATOM 4272 N N . ALA B 1 180 ? -7.16 5.262 3.119 1 95.69 180 ALA B N 1
ATOM 4273 C CA . ALA B 1 180 ? -8.367 5.711 2.424 1 95.69 180 ALA B CA 1
ATOM 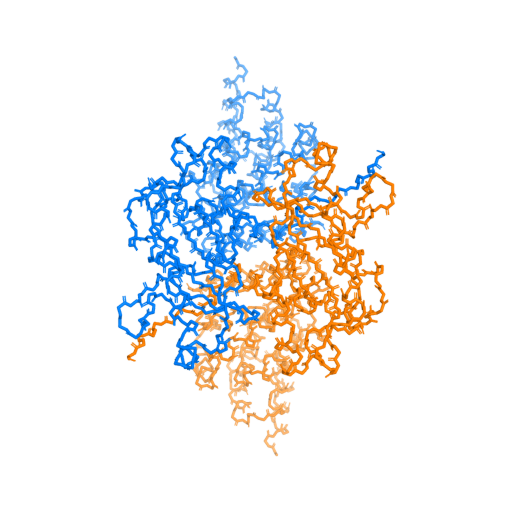4274 C C . ALA B 1 180 ? -8.016 6.594 1.23 1 95.69 180 ALA B C 1
ATOM 4276 O O . ALA B 1 180 ? -8.586 6.445 0.15 1 95.69 180 ALA B O 1
ATOM 4277 N N . VAL B 1 181 ? -7.102 7.504 1.419 1 96.31 181 VAL B N 1
ATOM 4278 C CA . VAL B 1 181 ? -6.703 8.422 0.357 1 96.31 181 VAL B CA 1
ATOM 4279 C C . VAL B 1 181 ? -6 7.652 -0.757 1 96.31 181 VAL B C 1
ATOM 4281 O O . VAL B 1 181 ? -6.199 7.938 -1.939 1 96.31 181 VAL B O 1
ATOM 4284 N N . ALA B 1 182 ? -5.184 6.695 -0.364 1 93.81 182 ALA B N 1
ATOM 4285 C CA . ALA B 1 182 ? -4.52 5.832 -1.336 1 93.81 182 ALA B CA 1
ATOM 4286 C C . ALA B 1 182 ? -5.535 5.102 -2.205 1 93.81 182 ALA B C 1
ATOM 4288 O O . ALA B 1 182 ? -5.316 4.914 -3.404 1 93.81 182 ALA B O 1
ATOM 4289 N N . SER B 1 183 ? -6.594 4.664 -1.646 1 91.75 183 SER B N 1
ATOM 4290 C CA . SER B 1 183 ? -7.637 3.951 -2.375 1 91.75 183 SER B CA 1
ATOM 4291 C C . SER B 1 183 ? -8.211 4.809 -3.5 1 91.75 183 SER B C 1
ATOM 4293 O O . SER B 1 183 ? -8.68 4.285 -4.512 1 91.75 183 SER B O 1
ATOM 4295 N N . ARG B 1 184 ? -8.211 6.07 -3.348 1 93.5 184 ARG B N 1
ATOM 4296 C CA . ARG B 1 184 ? -8.688 7.004 -4.363 1 93.5 184 ARG B CA 1
ATOM 4297 C C . ARG B 1 184 ? -7.648 7.191 -5.465 1 93.5 184 ARG B C 1
ATOM 4299 O O . ARG B 1 184 ? -7.992 7.254 -6.645 1 93.5 184 ARG B O 1
ATOM 4306 N N . TRP B 1 185 ? -6.406 7.25 -5.125 1 94 185 TRP B N 1
ATOM 4307 C CA . TRP B 1 185 ? -5.387 7.777 -6.023 1 94 185 TRP B CA 1
ATOM 4308 C C . TRP B 1 185 ? -4.582 6.645 -6.66 1 94 185 TRP B C 1
ATOM 4310 O O . TRP B 1 185 ? -3.943 6.836 -7.695 1 94 185 TRP B O 1
ATOM 4320 N N . PHE B 1 186 ? -4.535 5.434 -6.152 1 94.62 186 PHE B N 1
ATOM 4321 C CA . PHE B 1 186 ? -3.686 4.348 -6.629 1 94.62 186 PHE B CA 1
ATOM 4322 C C . PHE B 1 186 ? -4.293 3.688 -7.863 1 94.62 186 PHE B C 1
ATOM 4324 O O . PHE B 1 186 ? -5.5 3.773 -8.086 1 94.62 186 PHE B O 1
ATOM 4331 N N . ALA B 1 187 ? -3.41 3.072 -8.617 1 94.81 187 ALA B N 1
ATOM 4332 C CA . ALA B 1 187 ? -3.809 2.441 -9.875 1 94.81 187 ALA B CA 1
ATOM 4333 C C . ALA B 1 187 ? -4.852 1.354 -9.641 1 94.81 187 ALA B C 1
ATOM 4335 O O . ALA B 1 187 ? -5.844 1.265 -10.367 1 94.81 187 ALA B O 1
ATOM 4336 N N . ILE B 1 188 ? -4.586 0.497 -8.688 1 95.38 188 ILE B N 1
ATOM 4337 C CA . ILE B 1 188 ? -5.594 -0.462 -8.258 1 95.38 188 ILE B CA 1
ATOM 4338 C C . ILE B 1 188 ? -6.227 0.011 -6.949 1 95.38 188 ILE B C 1
ATOM 4340 O O . ILE B 1 188 ? -6.004 -0.583 -5.891 1 95.38 188 ILE B O 1
ATOM 4344 N N . GLY B 1 189 ? -6.973 1.035 -7.043 1 94.19 189 GLY B N 1
ATOM 4345 C CA . GLY B 1 189 ? -7.734 1.604 -5.945 1 94.19 189 GLY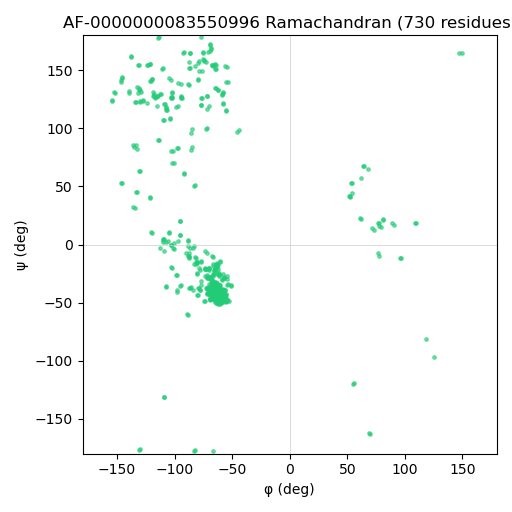 B CA 1
ATOM 4346 C C . GLY B 1 189 ? -9.234 1.486 -6.133 1 94.19 189 GLY B C 1
ATOM 4347 O O . GLY B 1 189 ? -9.703 1.009 -7.172 1 94.19 189 GLY B O 1
ATOM 4348 N N . ASP B 1 190 ? -9.984 1.976 -5.137 1 93.81 190 ASP B N 1
ATOM 4349 C CA . ASP B 1 190 ? -11.438 1.829 -5.145 1 93.81 190 ASP B CA 1
ATOM 4350 C C . ASP B 1 190 ? -12.055 2.58 -6.316 1 93.81 190 ASP B C 1
ATOM 4352 O O . ASP B 1 190 ? -13.07 2.15 -6.867 1 93.81 190 ASP B O 1
ATOM 4356 N N . ARG B 1 191 ? -11.461 3.676 -6.711 1 93 191 ARG B N 1
ATOM 4357 C CA . ARG B 1 191 ? -12 4.398 -7.863 1 93 191 ARG B CA 1
ATOM 4358 C C . ARG B 1 191 ? -11.945 3.537 -9.117 1 93 191 ARG B C 1
ATOM 4360 O O . ARG B 1 191 ? -12.922 3.463 -9.867 1 93 191 ARG B O 1
ATOM 4367 N N . THR B 1 192 ? -10.797 2.922 -9.391 1 95.81 192 THR B N 1
ATOM 4368 C CA . THR B 1 192 ? -10.609 2.051 -10.547 1 95.81 192 THR B CA 1
ATOM 4369 C C . THR B 1 192 ? -11.516 0.826 -10.453 1 95.81 192 THR B C 1
ATOM 4371 O O . THR B 1 192 ? -12.156 0.442 -11.438 1 95.81 192 THR B O 1
ATOM 4374 N N . LEU B 1 193 ? -11.625 0.251 -9.297 1 97.25 193 LEU B N 1
ATOM 4375 C CA . LEU B 1 193 ? -12.383 -0.98 -9.109 1 97.25 193 LEU B CA 1
ATOM 4376 C C . LEU B 1 193 ? -13.883 -0.717 -9.219 1 97.25 193 LEU B C 1
ATOM 4378 O O . LEU B 1 193 ? -14.625 -1.547 -9.75 1 97.25 193 LEU B O 1
ATOM 4382 N N . GLN B 1 194 ? -14.32 0.443 -8.688 1 95.88 194 GLN B N 1
ATOM 4383 C CA . GLN B 1 194 ? -15.727 0.825 -8.836 1 95.88 194 GLN B CA 1
ATOM 4384 C C . GLN B 1 194 ? -16.062 1.096 -10.297 1 95.88 194 GLN B C 1
ATOM 4386 O O . GLN B 1 194 ? -17.156 0.752 -10.758 1 95.88 194 GLN B O 1
ATOM 4391 N N . ALA B 1 195 ? -15.141 1.735 -11.016 1 96.38 195 ALA B N 1
ATOM 4392 C CA . ALA B 1 195 ? -15.344 1.956 -12.445 1 96.38 195 ALA B CA 1
ATOM 4393 C C . ALA B 1 195 ? -15.469 0.631 -13.195 1 96.38 195 ALA B C 1
ATOM 4395 O O . ALA B 1 195 ? -16.312 0.487 -14.078 1 96.38 195 ALA B O 1
ATOM 4396 N N . TYR B 1 196 ? -14.609 -0.276 -12.867 1 98.12 196 TYR B N 1
ATOM 4397 C CA . TYR B 1 196 ? -14.656 -1.597 -13.484 1 98.12 196 TYR B CA 1
ATOM 4398 C C . TYR B 1 196 ? -15.977 -2.299 -13.18 1 98.12 196 TYR B C 1
ATOM 4400 O O . TYR B 1 196 ? -16.609 -2.861 -14.078 1 98.12 196 TYR B O 1
ATOM 4408 N N . GLN B 1 197 ? -16.375 -2.309 -11.93 1 97.88 197 GLN B N 1
ATOM 4409 C CA . GLN B 1 197 ? -17.641 -2.893 -11.531 1 97.88 197 GLN B CA 1
ATOM 4410 C C . GLN B 1 197 ? -18.812 -2.244 -12.273 1 97.88 197 GLN B C 1
ATOM 4412 O O . GLN B 1 197 ? -19.719 -2.934 -12.734 1 97.88 197 GLN B O 1
ATOM 4417 N N . GLY B 1 198 ? -18.797 -0.929 -12.328 1 97.88 198 GLY B N 1
ATOM 4418 C CA . GLY B 1 198 ? -19.812 -0.216 -13.086 1 97.88 198 GLY B CA 1
ATOM 4419 C C . GLY B 1 198 ? -19.859 -0.618 -14.547 1 97.88 198 GLY B C 1
ATOM 4420 O O . GLY B 1 198 ? -20.938 -0.728 -15.133 1 97.88 198 GLY B O 1
ATOM 4421 N N . LEU B 1 199 ? -18.656 -0.809 -15.125 1 98.06 199 LEU B N 1
ATOM 4422 C CA . LEU B 1 199 ? -18.578 -1.253 -16.516 1 98.06 199 LEU B CA 1
ATOM 4423 C C . LEU B 1 199 ? -19.25 -2.611 -16.688 1 98.06 199 LEU B C 1
ATOM 4425 O O . LEU B 1 199 ? -19.984 -2.818 -17.641 1 98.06 199 LEU B O 1
ATOM 4429 N N . ILE B 1 200 ? -19 -3.562 -15.805 1 98.19 200 ILE B N 1
ATOM 4430 C CA . ILE B 1 200 ? -19.562 -4.906 -15.844 1 98.19 200 ILE B CA 1
ATOM 4431 C C . ILE B 1 200 ? -21.094 -4.824 -15.766 1 98.19 200 ILE B C 1
ATOM 4433 O O . ILE B 1 200 ? -21.797 -5.523 -16.5 1 98.19 200 ILE B O 1
ATOM 4437 N N . GLU B 1 201 ? -21.594 -3.953 -14.977 1 97.62 201 GLU B N 1
ATOM 4438 C CA . GLU B 1 201 ? -23.031 -3.865 -14.711 1 97.62 201 GLU B CA 1
ATOM 4439 C C . GLU B 1 201 ? -23.75 -3.141 -15.844 1 97.62 201 GLU B C 1
ATOM 4441 O O . GLU B 1 201 ? -24.844 -3.543 -16.25 1 97.62 201 GLU B O 1
ATOM 4446 N N . ALA B 1 202 ? -23.172 -2.164 -16.406 1 97.75 202 ALA B N 1
ATOM 4447 C CA . ALA B 1 202 ? -23.875 -1.277 -17.328 1 97.75 202 ALA B CA 1
ATOM 4448 C C . ALA B 1 202 ? -23.594 -1.668 -18.781 1 97.75 202 ALA B C 1
ATOM 4450 O O . ALA B 1 202 ? -24.406 -1.405 -19.672 1 97.75 202 ALA B O 1
ATOM 4451 N N . PHE B 1 203 ? -22.469 -2.285 -19.047 1 97.88 203 PHE B N 1
ATOM 4452 C CA . PHE B 1 203 ? -22.062 -2.496 -20.438 1 97.88 203 PHE B CA 1
ATOM 4453 C C . PHE B 1 203 ? -21.609 -3.936 -20.656 1 97.88 203 PHE B C 1
ATOM 4455 O O . PHE B 1 203 ? -20.594 -4.184 -21.297 1 97.88 203 PHE B O 1
ATOM 4462 N N . ALA B 1 204 ? -22.328 -4.875 -20.172 1 97.25 204 ALA B N 1
ATOM 4463 C CA . ALA B 1 204 ? -21.938 -6.281 -20.094 1 97.25 204 ALA B CA 1
ATOM 4464 C C . ALA B 1 204 ? -21.734 -6.871 -21.484 1 97.25 204 ALA B C 1
ATOM 4466 O O . ALA B 1 204 ? -21.047 -7.883 -21.641 1 97.25 204 ALA B O 1
ATOM 4467 N N . ASP B 1 205 ? -22.219 -6.242 -22.594 1 96.88 205 ASP B N 1
ATOM 4468 C CA . ASP B 1 205 ? -22.125 -6.809 -23.938 1 96.88 205 ASP B CA 1
ATOM 4469 C C . ASP B 1 205 ? -21.141 -6.016 -24.797 1 96.88 205 ASP B C 1
ATOM 4471 O O . ASP B 1 205 ? -20.969 -6.312 -25.984 1 96.88 205 ASP B O 1
ATOM 4475 N N . ASP B 1 206 ? -20.531 -5.039 -24.234 1 97.06 206 ASP B N 1
ATOM 4476 C CA . ASP B 1 206 ? -19.688 -4.129 -25 1 97.06 206 ASP B CA 1
ATOM 4477 C C . ASP B 1 206 ? -18.219 -4.52 -24.906 1 97.06 206 ASP B C 1
ATOM 4479 O O . ASP B 1 206 ? -17.453 -3.904 -24.156 1 97.06 206 ASP B O 1
ATOM 4483 N N . GLU B 1 207 ? -17.781 -5.441 -25.703 1 95.19 207 GLU B N 1
ATOM 4484 C CA . GLU B 1 207 ? -16.422 -5.965 -25.641 1 95.19 207 GLU B CA 1
ATOM 4485 C C . GLU B 1 207 ? -15.398 -4.867 -25.891 1 95.19 207 GLU B C 1
ATOM 4487 O O . GLU B 1 207 ? -14.398 -4.77 -25.172 1 95.19 207 GLU B O 1
ATOM 4492 N N . PRO B 1 208 ? -15.602 -3.932 -26.844 1 95.88 208 PRO B N 1
ATOM 4493 C CA . PRO B 1 208 ? -14.625 -2.865 -27.094 1 95.88 208 PRO B CA 1
ATOM 4494 C C . PRO B 1 208 ? -14.414 -1.972 -25.875 1 95.88 208 PRO B C 1
ATOM 4496 O O . PRO B 1 208 ? -13.305 -1.479 -25.641 1 95.88 208 PRO B O 1
ATOM 4499 N N . ARG B 1 209 ? -15.453 -1.76 -25.125 1 97.19 209 ARG B N 1
ATOM 4500 C CA . ARG B 1 209 ? -15.328 -0.928 -23.938 1 97.19 209 ARG B CA 1
ATOM 4501 C C . ARG B 1 209 ? -14.422 -1.587 -22.906 1 97.19 209 ARG B C 1
ATOM 4503 O O . ARG B 1 209 ? -13.656 -0.906 -22.219 1 97.19 209 ARG B O 1
ATOM 4510 N N . PHE B 1 210 ? -14.562 -2.898 -22.781 1 97.81 210 PHE B N 1
ATOM 4511 C CA . PHE B 1 210 ? -13.695 -3.619 -21.859 1 97.81 210 PHE B CA 1
ATOM 4512 C C . PHE B 1 210 ? -12.258 -3.631 -22.359 1 97.81 210 PHE B C 1
ATOM 4514 O O . PHE B 1 210 ? -11.312 -3.525 -21.562 1 97.81 210 PHE B O 1
ATOM 4521 N N . GLN B 1 211 ? -12.07 -3.781 -23.672 1 96 211 GLN B N 1
ATOM 4522 C CA . GLN B 1 211 ? -10.742 -3.701 -24.266 1 96 211 GLN B CA 1
ATOM 4523 C C . GLN B 1 211 ? -10.055 -2.385 -23.906 1 96 211 GLN B C 1
ATOM 4525 O O . GLN B 1 211 ? -8.914 -2.377 -23.453 1 96 211 GLN B O 1
ATOM 4530 N N . ARG B 1 212 ? -10.75 -1.274 -24.078 1 96.69 212 ARG B N 1
ATOM 4531 C CA . ARG B 1 212 ? -10.211 0.049 -23.781 1 96.69 212 ARG B CA 1
ATOM 4532 C C . ARG B 1 212 ? -9.914 0.201 -22.297 1 96.69 212 ARG B C 1
ATOM 4534 O O . ARG B 1 212 ? -8.906 0.811 -21.922 1 96.69 212 ARG B O 1
ATOM 4541 N N . PHE B 1 213 ? -10.766 -0.324 -21.5 1 97.62 213 PHE B N 1
ATOM 4542 C CA . PHE B 1 213 ? -10.586 -0.219 -20.047 1 97.62 213 PHE B CA 1
ATOM 4543 C C . PHE B 1 213 ? -9.305 -0.921 -19.609 1 97.62 213 PHE B C 1
ATOM 4545 O O . PHE B 1 213 ? -8.531 -0.38 -18.812 1 97.62 213 PHE B O 1
ATOM 4552 N N . PHE B 1 214 ? -9.062 -2.162 -20.156 1 97.31 214 PHE B N 1
ATOM 4553 C CA . PHE B 1 214 ? -7.879 -2.924 -19.781 1 97.31 214 PHE B CA 1
ATOM 4554 C C . PHE B 1 214 ? -6.621 -2.281 -20.359 1 97.31 214 PHE B C 1
ATOM 4556 O O . PHE B 1 214 ? -5.547 -2.369 -19.766 1 97.31 214 PHE B O 1
ATOM 4563 N N . GLU B 1 215 ? -6.742 -1.593 -21.484 1 96.12 215 GLU B N 1
ATOM 4564 C CA . GLU B 1 215 ? -5.621 -0.832 -22.031 1 96.12 215 GLU B CA 1
ATOM 4565 C C . GLU B 1 215 ? -5.227 0.312 -21.094 1 96.12 215 GLU B C 1
ATOM 4567 O O . GLU B 1 215 ? -4.043 0.611 -20.938 1 96.12 215 GLU B O 1
ATOM 4572 N N . ALA B 1 216 ? -6.23 0.898 -20.516 1 95.62 216 ALA B N 1
ATOM 4573 C CA . ALA B 1 216 ? -5.996 2.021 -19.609 1 95.62 216 ALA B CA 1
ATOM 4574 C C . ALA B 1 216 ? -5.566 1.532 -18.219 1 95.62 216 ALA B C 1
ATOM 4576 O O . ALA B 1 216 ? -4.93 2.271 -17.469 1 95.62 216 ALA B O 1
ATOM 4577 N N . ASN B 1 217 ? -5.941 0.285 -17.859 1 96.69 217 ASN B N 1
ATOM 4578 C CA . ASN B 1 217 ? -5.633 -0.312 -16.562 1 96.69 217 ASN B CA 1
ATOM 4579 C C . ASN B 1 217 ? -5.039 -1.71 -16.719 1 96.69 217 ASN B C 1
ATOM 4581 O O . ASN B 1 217 ? -5.582 -2.68 -16.188 1 96.69 217 ASN B O 1
ATOM 4585 N N . PRO B 1 218 ? -3.861 -1.811 -17.359 1 96.5 218 PRO B N 1
ATOM 4586 C CA . PRO B 1 218 ? -3.312 -3.117 -17.719 1 96.5 218 PRO B CA 1
ATOM 4587 C C . PRO B 1 218 ? -2.93 -3.961 -16.516 1 96.5 218 PRO B C 1
ATOM 4589 O O . PRO B 1 218 ? -2.885 -5.191 -16.594 1 96.5 218 PRO B O 1
ATOM 4592 N N . GLN B 1 219 ? -2.697 -3.344 -15.383 1 95.75 219 GLN B N 1
ATOM 4593 C CA . GLN B 1 219 ? -2.312 -4.07 -14.172 1 95.75 219 GLN B CA 1
ATOM 4594 C C . GLN B 1 219 ? -3.449 -4.957 -13.68 1 95.75 219 GLN B C 1
ATOM 4596 O O . GLN B 1 219 ? -3.234 -5.848 -12.852 1 95.75 219 GLN B O 1
ATOM 4601 N N . LEU B 1 220 ? -4.664 -4.695 -14.117 1 97 220 LEU 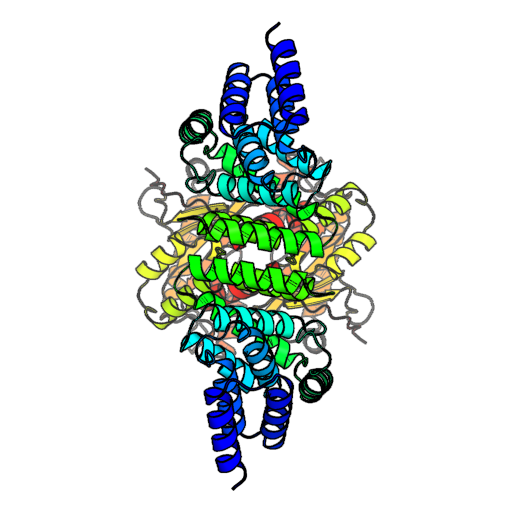B N 1
ATOM 4602 C CA . LEU B 1 220 ? -5.793 -5.535 -13.742 1 97 220 LEU B CA 1
ATOM 4603 C C . LEU B 1 220 ? -5.707 -6.898 -14.414 1 97 220 LEU B C 1
ATOM 4605 O O . LEU B 1 220 ? -6.23 -7.891 -13.898 1 97 220 LEU B O 1
ATOM 4609 N N . LEU B 1 221 ? -5.051 -6.926 -15.625 1 96.88 221 LEU B N 1
ATOM 4610 C CA . LEU B 1 221 ? -4.887 -8.188 -16.344 1 96.88 221 LEU B CA 1
ATOM 4611 C C . LEU B 1 221 ? -3.926 -9.109 -15.594 1 96.88 221 LEU B C 1
ATOM 4613 O O . LEU B 1 221 ? -4.164 -10.32 -15.5 1 96.88 221 LEU B O 1
ATOM 4617 N N . ASP B 1 222 ? -2.904 -8.508 -15.125 1 96 222 ASP B N 1
ATOM 4618 C CA . ASP B 1 222 ? -1.913 -9.219 -14.32 1 96 222 ASP B CA 1
ATOM 4619 C C . ASP B 1 222 ? -1.173 -8.266 -13.391 1 96 222 ASP B C 1
ATOM 4621 O O . ASP B 1 222 ? -0.532 -7.316 -13.844 1 96 222 ASP B O 1
ATOM 4625 N N . PRO B 1 223 ? -1.198 -8.57 -12.07 1 93.75 223 PRO B N 1
ATOM 4626 C CA . PRO B 1 223 ? -0.583 -7.652 -11.109 1 93.75 223 PRO B CA 1
ATOM 4627 C C . PRO B 1 223 ? 0.937 -7.586 -11.25 1 93.75 223 PRO B C 1
ATOM 4629 O O . PRO B 1 223 ? 1.572 -6.691 -10.68 1 93.75 223 PRO B O 1
ATOM 4632 N N . MET B 1 224 ? 1.593 -8.445 -12.031 1 94.69 224 MET B N 1
ATOM 4633 C CA . MET B 1 224 ? 3.039 -8.453 -12.219 1 94.69 224 MET B CA 1
ATOM 4634 C C . MET B 1 224 ? 3.41 -7.883 -13.586 1 94.69 224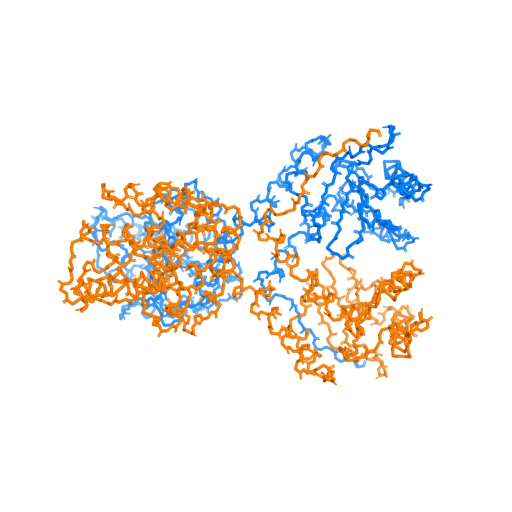 MET B C 1
ATOM 4636 O O . MET B 1 224 ? 4.566 -7.973 -14.008 1 94.69 224 MET B O 1
ATOM 4640 N N . ALA B 1 225 ? 2.488 -7.324 -14.266 1 96.5 225 ALA B N 1
ATOM 4641 C CA . ALA B 1 225 ? 2.719 -6.828 -15.625 1 96.5 225 ALA B CA 1
ATOM 4642 C C . ALA B 1 225 ? 3.77 -5.723 -15.625 1 96.5 225 ALA B C 1
ATOM 4644 O O . ALA B 1 225 ? 3.768 -4.848 -14.758 1 96.5 225 ALA B O 1
ATOM 4645 N N . VAL B 1 226 ? 4.684 -5.84 -16.516 1 95.19 226 VAL B N 1
ATOM 4646 C CA . VAL B 1 226 ? 5.656 -4.781 -16.734 1 95.19 226 VAL B CA 1
ATOM 4647 C C . VAL B 1 226 ? 5.352 -4.074 -18.062 1 95.19 226 VAL B C 1
ATOM 4649 O O . VAL B 1 226 ? 5.516 -2.857 -18.172 1 95.19 226 VAL B O 1
ATOM 4652 N N . GLU B 1 227 ? 4.926 -4.852 -19 1 95.06 227 GLU B N 1
ATOM 4653 C CA . GLU B 1 227 ? 4.582 -4.359 -20.328 1 95.06 227 GLU B CA 1
ATOM 4654 C C . GLU B 1 227 ? 3.418 -5.145 -20.938 1 95.06 227 GLU B C 1
ATOM 4656 O O . GLU B 1 227 ? 3.314 -6.355 -20.734 1 95.06 227 GLU B O 1
ATOM 4661 N N . VAL B 1 228 ? 2.535 -4.453 -21.594 1 96.06 228 VAL B N 1
ATOM 4662 C CA . VAL B 1 228 ? 1.36 -5.074 -22.203 1 96.06 228 VAL B CA 1
ATOM 4663 C C . VAL B 1 228 ? 1.217 -4.605 -23.656 1 96.06 228 VAL B C 1
ATOM 4665 O O . VAL B 1 228 ? 1.427 -3.426 -23.953 1 96.06 228 VAL B O 1
ATOM 4668 N N . TRP B 1 229 ? 0.965 -5.508 -24.516 1 94.56 229 TRP B N 1
ATOM 4669 C CA . TRP B 1 229 ? 0.666 -5.219 -25.922 1 94.56 229 TRP B CA 1
ATOM 4670 C C . TRP B 1 229 ? -0.801 -5.496 -26.234 1 94.56 229 TRP B C 1
ATOM 4672 O O . TRP B 1 229 ? -1.217 -6.652 -26.312 1 94.56 229 TRP B O 1
ATOM 4682 N N . PRO B 1 230 ? -1.55 -4.438 -26.406 1 94.44 230 PRO B N 1
ATOM 4683 C CA . PRO B 1 230 ? -2.932 -4.645 -26.844 1 94.44 230 PRO B CA 1
ATOM 4684 C C . PRO B 1 230 ? -3.039 -4.969 -28.328 1 94.44 230 PRO B C 1
ATOM 4686 O O . PRO B 1 230 ? -2.537 -4.215 -29.156 1 94.44 230 PRO B O 1
ATOM 4689 N N . GLN B 1 231 ? -3.58 -6.125 -28.641 1 91.12 231 GLN B N 1
ATOM 4690 C CA . GLN B 1 231 ? -3.873 -6.559 -30 1 91.12 231 GLN B CA 1
ATOM 4691 C C . GLN B 1 231 ? -2.631 -6.469 -30.891 1 91.12 231 GLN B C 1
ATOM 4693 O O . GLN B 1 231 ? -2.67 -5.867 -31.953 1 91.12 231 GLN B O 1
ATOM 4698 N N . PRO B 1 232 ? -1.604 -7.109 -30.359 1 88.31 232 PRO B N 1
ATOM 4699 C CA . PRO B 1 232 ? -0.413 -7.086 -31.203 1 88.31 232 PRO B CA 1
ATOM 4700 C C . PRO B 1 232 ? -0.613 -7.848 -32.531 1 88.31 232 PRO B C 1
ATOM 4702 O O . PRO B 1 232 ? -1.32 -8.859 -32.562 1 88.31 232 PRO B O 1
ATOM 4705 N N . ASN B 1 233 ? -0.201 -7.258 -33.594 1 79.88 233 ASN B N 1
ATOM 4706 C CA . ASN B 1 233 ? -0.239 -7.961 -34.875 1 79.88 233 ASN B CA 1
ATOM 4707 C C . ASN B 1 233 ? 0.82 -9.062 -34.938 1 79.88 233 ASN B C 1
ATOM 4709 O O . ASN B 1 233 ? 2.014 -8.773 -35.031 1 79.88 233 ASN B O 1
ATOM 4713 N N . LEU B 1 234 ? 0.434 -10.273 -34.719 1 79.19 234 LEU B N 1
ATOM 4714 C CA . LEU B 1 234 ? 1.33 -11.422 -34.844 1 79.19 234 LEU B CA 1
ATOM 4715 C C . LEU B 1 234 ? 1.371 -11.906 -36.281 1 79.19 234 LEU B C 1
ATOM 4717 O O . LEU B 1 234 ? 0.767 -12.93 -36.625 1 79.19 234 LEU B O 1
ATOM 4721 N N . PHE B 1 235 ? 2.195 -11.211 -37.125 1 64.75 235 PHE B N 1
ATOM 4722 C CA . PHE B 1 235 ? 2.51 -11.516 -38.531 1 64.75 235 PHE B CA 1
ATOM 4723 C C . PHE B 1 235 ? 1.236 -11.648 -39.344 1 64.75 235 PHE B C 1
ATOM 4725 O O . PHE B 1 235 ? 1.094 -12.594 -40.125 1 64.75 235 PHE B O 1
ATOM 4732 N N . GLY B 1 236 ? 0.256 -10.836 -39.25 1 62.56 236 GLY B N 1
ATOM 4733 C CA . GLY B 1 236 ? -0.878 -10.719 -40.156 1 62.56 236 GLY B CA 1
ATOM 4734 C C . GLY B 1 236 ? -2.207 -11.008 -39.5 1 62.56 236 GLY B C 1
ATOM 4735 O O . GLY B 1 236 ? -3.043 -10.109 -39.344 1 62.56 236 GLY B O 1
ATOM 4736 N N . SER B 1 237 ? -2.525 -12.258 -39.375 1 58.34 237 SER B N 1
ATOM 4737 C CA . SER B 1 237 ? -3.924 -12.617 -39.156 1 58.34 237 SER B CA 1
ATOM 4738 C C . SER B 1 237 ? -4.199 -12.914 -37.688 1 58.34 237 SER B C 1
ATOM 4740 O O . SER B 1 237 ? -5.352 -13.078 -37.281 1 58.34 237 SER B O 1
ATOM 4742 N N . ARG B 1 238 ? -3.25 -12.797 -36.844 1 66.75 238 ARG B N 1
ATOM 4743 C CA . ARG B 1 238 ? -3.539 -13.219 -35.469 1 66.75 238 ARG B CA 1
ATOM 4744 C C . ARG B 1 238 ? -3.268 -12.086 -34.5 1 66.75 238 ARG B C 1
ATOM 4746 O O . ARG B 1 238 ? -2.156 -11.555 -34.438 1 66.75 238 ARG B O 1
ATOM 4753 N N . LYS B 1 239 ? -4.438 -11.844 -33.844 1 84.5 239 LYS B N 1
ATOM 4754 C CA . LYS B 1 239 ? -4.352 -10.703 -32.938 1 84.5 239 LYS B CA 1
ATOM 4755 C C . LYS B 1 239 ? -4.949 -11.031 -31.578 1 84.5 239 LYS B C 1
ATOM 4757 O O . LYS B 1 239 ? -6.129 -10.766 -31.328 1 84.5 239 LYS B O 1
ATOM 4762 N N . PRO B 1 240 ? -4.027 -11.641 -30.766 1 91.81 240 PRO B N 1
ATOM 4763 C CA . PRO B 1 240 ? -4.566 -11.766 -29.422 1 91.81 240 PRO B CA 1
ATOM 4764 C C . PRO B 1 240 ? -5.008 -10.43 -28.828 1 91.81 240 PRO B C 1
ATOM 4766 O O . PRO B 1 240 ? -4.496 -9.383 -29.219 1 91.81 240 PRO B O 1
ATOM 4769 N N . ASP B 1 241 ? -5.941 -10.516 -27.922 1 95.38 241 ASP B N 1
ATOM 4770 C CA . ASP B 1 241 ? -6.414 -9.273 -27.328 1 95.38 241 ASP B CA 1
ATOM 4771 C C . ASP B 1 241 ? -5.305 -8.578 -26.547 1 95.38 241 ASP B C 1
ATOM 4773 O O . ASP B 1 241 ? -5.129 -7.363 -26.656 1 95.38 241 ASP B O 1
ATOM 4777 N N . PHE B 1 242 ? -4.512 -9.359 -25.75 1 96.5 242 PHE B N 1
ATOM 4778 C CA . PHE B 1 242 ? -3.373 -8.797 -25.047 1 96.5 242 PHE B CA 1
ATOM 4779 C C . PHE B 1 242 ? -2.236 -9.805 -24.953 1 96.5 242 PHE B C 1
ATOM 4781 O O . PHE B 1 242 ? -2.479 -11.008 -24.797 1 96.5 242 PHE B O 1
ATOM 4788 N N . VAL B 1 243 ? -1.1 -9.359 -25.031 1 95.12 243 VAL B N 1
ATOM 4789 C CA . VAL B 1 243 ? 0.09 -10.07 -24.578 1 95.12 243 VAL B CA 1
ATOM 4790 C C . VAL B 1 243 ? 0.73 -9.312 -23.422 1 95.12 243 VAL B C 1
ATOM 4792 O O . VAL B 1 243 ? 0.947 -8.102 -23.5 1 95.12 243 VAL B O 1
ATOM 4795 N N . VAL B 1 244 ? 0.981 -10.016 -22.328 1 96.69 244 VAL B N 1
ATOM 4796 C CA . VAL B 1 244 ? 1.491 -9.391 -21.109 1 96.69 244 VAL B CA 1
ATOM 4797 C C . VAL B 1 244 ? 2.877 -9.945 -20.781 1 96.69 244 VAL B C 1
ATOM 4799 O O . VAL B 1 244 ? 3.072 -11.164 -20.75 1 96.69 244 VAL B O 1
ATOM 4802 N N . LYS B 1 245 ? 3.828 -9.086 -20.609 1 95.81 245 LYS B N 1
ATOM 4803 C CA . LYS B 1 245 ? 5.113 -9.469 -20.031 1 95.81 245 LYS B CA 1
ATOM 4804 C C . LYS B 1 245 ? 5.133 -9.234 -18.531 1 95.81 245 LYS B C 1
ATOM 4806 O O . LYS B 1 245 ? 4.816 -8.133 -18.062 1 95.81 245 LYS B O 1
ATOM 4811 N N . ARG B 1 246 ? 5.477 -10.273 -17.766 1 95.12 246 ARG B N 1
ATOM 4812 C CA . ARG B 1 246 ? 5.539 -10.188 -16.312 1 95.12 246 ARG B CA 1
ATOM 4813 C C . ARG B 1 246 ? 6.945 -9.82 -15.844 1 95.12 246 ARG B C 1
ATOM 4815 O O . ARG B 1 246 ? 7.902 -9.906 -16.625 1 95.12 246 ARG B O 1
ATOM 4822 N N . SER B 1 247 ? 7.031 -9.422 -14.625 1 92 247 SER B N 1
ATOM 4823 C CA . SER B 1 247 ? 8.289 -8.945 -14.062 1 92 247 SER B CA 1
ATOM 4824 C C . SER B 1 247 ? 9.32 -10.062 -13.992 1 92 247 SER B C 1
ATOM 4826 O O . SER B 1 247 ? 10.531 -9.805 -13.984 1 92 247 SER B O 1
ATOM 4828 N N . ASP B 1 248 ? 8.875 -11.328 -13.938 1 88.12 248 ASP B N 1
ATOM 4829 C CA . ASP B 1 248 ? 9.828 -12.43 -13.875 1 88.12 248 ASP B CA 1
ATOM 4830 C C . ASP B 1 248 ? 10.242 -12.883 -15.273 1 88.12 248 ASP B C 1
ATOM 4832 O O . ASP B 1 248 ? 10.945 -13.883 -15.43 1 88.12 248 ASP B O 1
ATOM 4836 N N . GLY B 1 249 ? 9.75 -12.195 -16.25 1 89.19 249 GLY B N 1
ATOM 4837 C CA . GLY B 1 249 ? 10.148 -12.477 -17.625 1 89.19 249 GLY B CA 1
ATOM 4838 C C . GLY B 1 249 ? 9.18 -13.383 -18.344 1 89.19 249 GLY B C 1
ATOM 4839 O O . GLY B 1 249 ? 9.25 -13.531 -19.562 1 89.19 249 GLY B O 1
ATOM 4840 N N . SER B 1 250 ? 8.25 -13.984 -17.609 1 91.38 250 SER B N 1
ATOM 4841 C CA . SER B 1 250 ? 7.266 -14.852 -18.266 1 91.38 250 SER B CA 1
ATOM 4842 C C . SER B 1 250 ? 6.207 -14.039 -19 1 91.38 250 SER B C 1
ATOM 4844 O O . SER B 1 250 ? 6.109 -12.828 -18.812 1 91.38 250 SER B O 1
ATOM 4846 N N . TYR B 1 251 ? 5.453 -14.719 -19.875 1 94.06 251 TYR B N 1
ATOM 4847 C CA . TYR B 1 251 ? 4.465 -14.031 -20.703 1 94.06 251 TYR B CA 1
ATOM 4848 C C . TYR B 1 251 ? 3.078 -14.633 -20.5 1 94.06 251 TYR B C 1
ATOM 4850 O O . TYR B 1 251 ? 2.947 -15.789 -20.094 1 94.06 251 TYR B O 1
ATOM 4858 N N . LEU B 1 252 ? 2.076 -13.867 -20.734 1 96.44 252 LEU B N 1
ATOM 4859 C CA . LEU B 1 252 ? 0.667 -14.234 -20.656 1 96.44 252 LEU B CA 1
ATOM 4860 C C . LEU B 1 252 ? -0.093 -13.742 -21.891 1 96.44 252 LEU B C 1
ATOM 4862 O O . LEU B 1 252 ? -0.018 -12.562 -22.234 1 96.44 252 LEU B O 1
ATOM 4866 N N . VAL B 1 253 ? -0.718 -14.672 -22.578 1 96.19 253 VAL B N 1
ATOM 4867 C CA . VAL B 1 253 ? -1.631 -14.328 -23.672 1 96.19 253 VAL B CA 1
ATOM 4868 C C . VAL B 1 253 ? -3.062 -14.273 -23.141 1 96.19 253 VAL B C 1
ATOM 4870 O O . VAL B 1 253 ? -3.539 -15.234 -22.516 1 96.19 253 VAL B O 1
ATOM 4873 N N . VAL B 1 254 ? -3.768 -13.164 -23.375 1 97.44 254 VAL B N 1
ATOM 4874 C CA . VAL B 1 254 ? -5.098 -12.969 -22.812 1 97.44 254 VAL B CA 1
ATOM 4875 C C . VAL B 1 254 ? -6.125 -12.844 -23.938 1 97.44 254 VAL B C 1
ATOM 4877 O O . VAL B 1 254 ? -5.93 -12.07 -24.875 1 97.44 254 VAL B O 1
ATOM 4880 N N . GLU B 1 255 ? -7.125 -13.602 -23.875 1 97.31 255 GLU B N 1
ATOM 4881 C CA . GLU B 1 255 ? -8.312 -13.469 -24.703 1 97.31 255 GLU B CA 1
ATOM 4882 C C . GLU B 1 255 ? -9.523 -13.047 -23.875 1 97.31 255 GLU B C 1
ATOM 4884 O O . GLU B 1 255 ? -9.773 -13.602 -22.812 1 97.31 255 GLU B O 1
ATOM 4889 N N . ILE B 1 256 ? -10.211 -12.023 -24.312 1 97.25 256 ILE B N 1
ATOM 4890 C CA . ILE B 1 256 ? -11.367 -11.562 -23.547 1 97.25 256 ILE B CA 1
ATOM 4891 C C . ILE B 1 256 ? -12.625 -11.656 -24.406 1 97.25 256 ILE B C 1
ATOM 4893 O O . ILE B 1 256 ? -12.57 -11.43 -25.625 1 97.25 256 ILE B O 1
ATOM 4897 N N . GLU B 1 257 ? -13.672 -12.016 -23.812 1 96.94 257 GLU B N 1
ATOM 4898 C CA . GLU B 1 257 ? -15.016 -11.914 -24.359 1 96.94 257 GLU B CA 1
ATOM 4899 C C . GLU B 1 257 ? -15.828 -10.836 -23.656 1 96.94 257 GLU B C 1
ATOM 4901 O O . GLU B 1 257 ? -15.328 -9.742 -23.406 1 96.94 257 GLU B O 1
ATOM 4906 N N . CYS B 1 258 ? -17.078 -11.148 -23.219 1 97.19 258 CYS B N 1
ATOM 4907 C CA . CYS B 1 258 ? -17.906 -10.18 -22.516 1 97.19 258 CYS B CA 1
ATOM 4908 C C . CYS B 1 258 ? -18.5 -10.781 -21.25 1 97.19 258 CYS B C 1
ATOM 4910 O O . CYS B 1 258 ? -18.672 -12 -21.156 1 97.19 258 CYS B O 1
ATOM 4912 N N . PRO B 1 259 ? -18.812 -9.898 -20.281 1 98 259 PRO B N 1
ATOM 4913 C CA . PRO B 1 259 ? -19.422 -10.383 -19.031 1 98 259 PRO B CA 1
ATOM 4914 C C . PRO B 1 259 ? -20.781 -11.055 -19.266 1 98 259 PRO B C 1
ATOM 4916 O O . PRO B 1 259 ? -21.188 -11.906 -18.469 1 98 259 PRO B O 1
ATOM 4919 N N . SER B 1 260 ? -21.438 -10.773 -20.359 1 97.69 260 SER B N 1
ATOM 4920 C CA . SER B 1 260 ? -22.797 -11.273 -20.578 1 97.69 260 SER B CA 1
ATOM 4921 C C . SER B 1 260 ? -22.781 -12.719 -21.062 1 97.69 260 SER B C 1
ATOM 4923 O O . SER B 1 260 ? -23.828 -13.383 -21.078 1 97.69 260 SER B O 1
ATOM 4925 N N . LYS B 1 261 ? -21.656 -13.234 -21.5 1 97.88 261 LYS B N 1
ATOM 4926 C CA . LYS B 1 261 ? -21.562 -14.586 -22.047 1 97.88 261 LYS B CA 1
ATOM 4927 C C . LYS B 1 261 ? -21.641 -15.633 -20.938 1 97.88 261 LYS B C 1
ATOM 4929 O O . LYS B 1 261 ? -21.359 -15.336 -19.766 1 97.88 261 LYS B O 1
ATOM 4934 N N . VAL B 1 262 ? -22 -16.766 -21.344 1 97.38 262 VAL B N 1
ATOM 4935 C CA . VAL B 1 262 ? -22.094 -17.891 -20.422 1 97.38 262 VAL B CA 1
ATOM 4936 C C . VAL B 1 262 ? -20.75 -18.609 -20.344 1 97.38 262 VAL B C 1
ATOM 4938 O O . VAL B 1 262 ? -20.094 -18.828 -21.375 1 97.38 262 VAL B O 1
ATOM 4941 N N . ILE B 1 263 ? -20.391 -18.969 -19.141 1 98.38 263 ILE B N 1
ATOM 4942 C CA . ILE B 1 263 ? -19.125 -19.688 -18.969 1 98.38 263 ILE B CA 1
ATOM 4943 C C . ILE B 1 263 ? -19.359 -21.188 -19.094 1 98.38 263 ILE B C 1
ATOM 4945 O O . ILE B 1 263 ? -18.828 -21.828 -20 1 98.38 263 ILE B O 1
ATOM 4949 N N . ILE B 1 264 ? -20.188 -21.719 -18.234 1 98.44 264 ILE B N 1
ATOM 4950 C CA . ILE B 1 264 ? -20.531 -23.125 -18.172 1 98.44 264 ILE B CA 1
ATOM 4951 C C . ILE B 1 264 ? -22.031 -23.297 -18.422 1 98.44 264 ILE B C 1
ATOM 4953 O O . ILE B 1 264 ? -22.859 -22.641 -17.781 1 98.44 264 ILE B O 1
ATOM 4957 N N . THR B 1 265 ? -22.344 -24.203 -19.312 1 98 265 THR B N 1
ATOM 4958 C CA . THR B 1 265 ? -23.734 -24.453 -19.656 1 98 265 THR B CA 1
ATOM 4959 C C . THR B 1 265 ? -24.453 -25.156 -18.516 1 98 265 THR B C 1
ATOM 4961 O O . THR B 1 265 ? -23.828 -25.609 -17.562 1 98 265 THR B O 1
ATOM 4964 N N . LYS B 1 266 ? -25.766 -25.203 -18.547 1 96 266 LYS B N 1
ATOM 4965 C CA . LYS B 1 266 ? -26.594 -25.875 -17.547 1 96 266 LYS B CA 1
ATOM 4966 C C . LYS B 1 266 ? -26.203 -27.359 -17.438 1 96 266 LYS B C 1
ATOM 4968 O O . LYS B 1 266 ? -26.328 -27.953 -16.359 1 96 266 LYS B O 1
ATOM 4973 N N . ALA B 1 267 ? -25.672 -27.906 -18.578 1 95.75 267 ALA B N 1
ATOM 4974 C CA . ALA B 1 267 ? -25.281 -29.312 -18.609 1 95.75 267 ALA B CA 1
ATOM 4975 C C . ALA B 1 267 ? -23.891 -29.516 -18.016 1 95.75 267 ALA B C 1
ATOM 4977 O O . ALA B 1 267 ? -23.391 -30.641 -17.938 1 95.75 267 ALA B O 1
ATOM 4978 N N . GLY B 1 268 ? -23.234 -28.391 -17.594 1 95.56 268 GLY B N 1
ATOM 4979 C CA . GLY B 1 268 ? -21.969 -28.5 -16.906 1 95.56 268 GLY B CA 1
ATOM 4980 C C . GLY B 1 268 ? -20.781 -28.516 -17.859 1 95.56 268 GLY B C 1
ATOM 4981 O O . GLY B 1 268 ? -19.688 -28.953 -17.484 1 95.56 268 GLY B O 1
ATOM 4982 N N . HIS B 1 269 ? -20.984 -28.047 -19.125 1 96.5 269 HIS B N 1
ATOM 4983 C CA . HIS B 1 269 ? -19.922 -28 -20.109 1 96.5 269 HIS B CA 1
ATOM 4984 C C . HIS B 1 269 ? -19.516 -26.562 -20.422 1 96.5 269 HIS B C 1
ATOM 4986 O O . HIS B 1 269 ? -20.328 -25.641 -20.266 1 96.5 269 HIS B O 1
ATOM 4992 N N . PRO B 1 270 ? -18.266 -26.422 -20.781 1 97.44 270 PRO B N 1
ATOM 4993 C CA . PRO B 1 270 ? -17.922 -25.078 -21.266 1 97.44 270 PRO B CA 1
ATOM 4994 C C . PRO B 1 270 ? -18.828 -24.609 -22.391 1 97.44 270 PRO B C 1
ATOM 4996 O O . PRO B 1 270 ? -19.203 -25.391 -23.266 1 97.44 270 PRO B O 1
ATOM 4999 N N . SER B 1 271 ? -19.203 -23.375 -22.391 1 98.06 271 SER B N 1
ATOM 5000 C CA . SER B 1 271 ? -20.031 -22.812 -23.453 1 98.06 271 SER B CA 1
ATOM 5001 C C . SER B 1 271 ? -19.266 -22.734 -24.766 1 98.06 271 SER B C 1
ATOM 5003 O O . SER B 1 271 ? -18.047 -22.922 -24.797 1 98.06 271 SER B O 1
ATOM 5005 N N . ALA B 1 272 ? -19.969 -22.469 -25.859 1 97.19 272 ALA B N 1
ATOM 5006 C CA . ALA B 1 272 ? -19.344 -22.297 -27.172 1 97.19 272 ALA B CA 1
ATOM 5007 C C . ALA B 1 272 ? -18.375 -21.125 -27.172 1 97.19 272 ALA B C 1
ATOM 5009 O O . ALA B 1 272 ? -17.312 -21.172 -27.812 1 97.19 272 ALA B O 1
ATOM 5010 N N . ASP B 1 273 ? -18.75 -20.094 -26.422 1 96.62 273 ASP B N 1
ATOM 5011 C CA . ASP B 1 273 ? -17.891 -18.922 -26.344 1 96.62 273 ASP B CA 1
ATOM 5012 C C . ASP B 1 273 ? -16.562 -19.266 -25.656 1 96.62 273 ASP B C 1
ATOM 5014 O O . ASP B 1 273 ? -15.5 -18.812 -26.078 1 96.62 273 ASP B O 1
ATOM 5018 N N . VAL B 1 274 ? -16.625 -20 -24.578 1 97.62 274 VAL B N 1
ATOM 5019 C CA . VAL B 1 274 ? -15.438 -20.422 -23.844 1 97.62 274 VAL B CA 1
ATOM 5020 C C . VAL B 1 274 ? -14.562 -21.281 -24.75 1 97.62 274 VAL B C 1
ATOM 5022 O O . VAL B 1 274 ? -13.352 -21.062 -24.844 1 97.62 274 VAL B O 1
ATOM 5025 N N . THR B 1 275 ? -15.172 -22.234 -25.406 1 96.94 275 THR B N 1
ATOM 5026 C CA . THR B 1 275 ? -14.438 -23.125 -26.281 1 96.94 275 THR B CA 1
ATOM 5027 C C . THR B 1 275 ? -13.734 -22.359 -27.391 1 96.94 275 THR B C 1
ATOM 5029 O O . THR B 1 275 ? -12.578 -22.625 -27.719 1 96.94 275 THR B O 1
ATOM 5032 N N . HIS B 1 276 ? -14.422 -21.484 -27.953 1 96.38 276 HIS B N 1
ATOM 5033 C CA . HIS B 1 276 ? -13.859 -20.656 -29.016 1 96.38 276 HIS B CA 1
ATOM 5034 C C . HIS B 1 276 ? -12.688 -19.828 -28.5 1 96.38 276 HIS B C 1
ATOM 5036 O O . HIS B 1 276 ? -11.625 -19.781 -29.141 1 96.38 276 HIS B O 1
ATOM 5042 N N . ALA B 1 277 ? -12.867 -19.141 -27.391 1 96.19 277 ALA B N 1
ATOM 5043 C CA . ALA B 1 277 ? -11.82 -18.297 -26.828 1 96.19 277 ALA B CA 1
ATOM 5044 C C . ALA B 1 277 ? -10.602 -19.125 -26.422 1 96.19 277 ALA B C 1
ATOM 5046 O O . ALA B 1 277 ? -9.461 -18.672 -26.578 1 96.19 277 ALA B O 1
ATOM 5047 N N . GLU B 1 278 ? -10.828 -20.281 -25.859 1 96.12 278 GLU B N 1
ATOM 5048 C CA . GLU B 1 278 ? -9.734 -21.188 -25.531 1 96.12 278 GLU B CA 1
ATOM 5049 C C . GLU B 1 278 ? -8.945 -21.562 -26.781 1 96.12 278 GLU B C 1
ATOM 5051 O O . GLU B 1 278 ? -7.711 -21.609 -26.75 1 96.12 278 GLU B O 1
ATOM 5056 N N . HIS B 1 279 ? -9.656 -21.906 -27.812 1 94.75 279 HIS B N 1
ATOM 5057 C CA . HIS B 1 279 ? -9.016 -22.25 -29.078 1 94.75 279 HIS B CA 1
ATOM 5058 C C . HIS B 1 279 ? -8.164 -21.094 -29.594 1 94.75 279 HIS B C 1
ATOM 5060 O O . HIS B 1 279 ? -7.039 -21.312 -30.062 1 94.75 279 HIS B O 1
ATOM 5066 N N . GLN B 1 280 ? -8.719 -19.953 -29.516 1 93.38 280 GLN B N 1
ATOM 5067 C CA . GLN B 1 280 ? -7.965 -18.781 -29.969 1 93.38 280 GLN B CA 1
ATOM 5068 C C . GLN B 1 280 ? -6.688 -18.609 -29.156 1 93.38 280 GLN B C 1
ATOM 5070 O O . GLN B 1 280 ? -5.605 -18.438 -29.719 1 93.38 280 GLN B O 1
ATOM 5075 N N . ALA B 1 281 ? -6.812 -18.625 -27.844 1 93.62 281 ALA B N 1
ATOM 5076 C CA . ALA B 1 281 ? -5.66 -18.422 -26.969 1 93.62 281 ALA B CA 1
ATOM 5077 C C . ALA B 1 281 ? -4.586 -19.484 -27.219 1 93.62 281 ALA B C 1
ATOM 5079 O O . ALA B 1 281 ? -3.396 -19.172 -27.281 1 93.62 281 ALA B O 1
ATOM 5080 N N . THR B 1 282 ? -5.035 -20.703 -27.391 1 92.44 282 THR B N 1
ATOM 5081 C CA . THR B 1 282 ? -4.094 -21.797 -27.594 1 92.44 282 THR B CA 1
ATOM 5082 C C . THR B 1 282 ? -3.463 -21.719 -28.984 1 92.44 282 THR B C 1
ATOM 5084 O O . THR B 1 282 ? -2.293 -22.062 -29.156 1 92.44 282 THR B O 1
ATOM 5087 N N . ASP B 1 283 ? -4.23 -21.328 -29.984 1 91.31 283 ASP B N 1
ATOM 5088 C CA . ASP B 1 283 ? -3.715 -21.141 -31.328 1 91.31 283 ASP B CA 1
ATOM 5089 C C . ASP B 1 283 ? -2.639 -20.062 -31.359 1 91.31 283 ASP B C 1
ATOM 5091 O O . ASP B 1 283 ? -1.613 -20.219 -32.031 1 91.31 283 ASP B O 1
ATOM 5095 N N . TYR B 1 284 ? -2.912 -19 -30.672 1 90.69 284 TYR B N 1
ATOM 5096 C CA . TYR B 1 284 ? -1.928 -17.922 -30.609 1 90.69 284 TYR B CA 1
ATOM 5097 C C . TYR B 1 284 ? -0.647 -18.391 -29.922 1 90.69 284 TYR B C 1
ATOM 5099 O O . TYR B 1 284 ? 0.455 -18.109 -30.406 1 90.69 284 TYR B O 1
ATOM 5107 N N . ARG B 1 285 ? -0.821 -19.047 -28.797 1 90.19 285 ARG B N 1
ATOM 5108 C CA . ARG B 1 285 ? 0.326 -19.594 -28.094 1 90.19 285 ARG B CA 1
ATOM 5109 C C . ARG B 1 285 ? 1.146 -20.516 -29 1 90.19 285 ARG B C 1
ATOM 5111 O O . ARG B 1 285 ? 2.371 -20.391 -29.078 1 90.19 285 ARG B O 1
ATOM 5118 N N . LYS B 1 286 ? 0.497 -21.422 -29.703 1 88.94 286 LYS B N 1
ATOM 5119 C CA . LYS B 1 286 ? 1.165 -22.344 -30.609 1 88.94 286 LYS B CA 1
ATOM 5120 C C . LYS B 1 286 ? 1.896 -21.594 -31.719 1 88.94 286 LYS B C 1
ATOM 5122 O O . LYS B 1 286 ? 3.025 -21.938 -32.062 1 88.94 286 LYS B O 1
ATOM 5127 N N . TYR B 1 287 ? 1.195 -20.688 -32.219 1 88.69 287 TYR B N 1
ATOM 5128 C CA . TYR B 1 287 ? 1.785 -19.891 -33.281 1 88.69 287 TYR B CA 1
ATOM 5129 C C . TYR B 1 287 ? 3.057 -19.203 -32.812 1 88.69 287 TYR B C 1
ATOM 5131 O O . TYR B 1 287 ? 4.082 -19.234 -33.5 1 88.69 287 TYR B O 1
ATOM 5139 N N . MET B 1 288 ? 3.016 -18.562 -31.688 1 88.94 288 MET B N 1
ATOM 5140 C CA . MET B 1 288 ? 4.152 -17.828 -31.141 1 88.94 288 MET B CA 1
ATOM 5141 C C . MET B 1 288 ? 5.324 -18.766 -30.875 1 88.94 288 MET B C 1
ATOM 5143 O O . MET B 1 288 ? 6.477 -18.422 -31.141 1 88.94 288 MET B O 1
ATOM 5147 N N . LEU B 1 289 ? 5.004 -19.938 -30.391 1 87.69 289 LEU B N 1
ATOM 5148 C CA . LEU B 1 289 ? 6.047 -20.922 -30.094 1 87.69 289 LEU B CA 1
ATOM 5149 C C . LEU B 1 289 ? 6.668 -21.453 -31.375 1 87.69 289 LEU B C 1
ATOM 5151 O O . LEU B 1 289 ? 7.871 -21.734 -31.422 1 87.69 289 LEU B O 1
ATOM 5155 N N . GLY B 1 290 ? 5.863 -21.562 -32.406 1 87.19 290 GLY B N 1
ATOM 5156 C CA . GLY B 1 290 ? 6.344 -22.031 -33.688 1 87.19 290 GLY B CA 1
ATOM 5157 C C . GLY B 1 290 ? 7.195 -21 -34.406 1 87.19 290 GLY B C 1
ATOM 5158 O O . GLY B 1 290 ? 7.938 -21.328 -35.344 1 87.19 290 GLY B O 1
ATOM 5159 N N . HIS B 1 291 ? 7.043 -19.75 -34.031 1 86.5 291 HIS B N 1
ATOM 5160 C CA . HIS B 1 291 ? 7.785 -18.656 -34.656 1 86.5 291 HIS B CA 1
ATOM 5161 C C . HIS B 1 291 ? 8.609 -17.891 -33.625 1 86.5 291 HIS B C 1
ATOM 5163 O O . HIS B 1 291 ? 8.625 -16.672 -33.594 1 86.5 291 HIS B O 1
ATOM 5169 N N . ILE B 1 292 ? 9.227 -18.625 -32.688 1 84.81 292 ILE B N 1
ATOM 5170 C CA . ILE B 1 292 ? 9.836 -18.078 -31.484 1 84.81 292 ILE B CA 1
ATOM 5171 C C . ILE B 1 292 ? 10.914 -17.062 -31.859 1 84.81 292 ILE B C 1
ATOM 5173 O O . ILE B 1 292 ? 11.078 -16.047 -31.172 1 84.81 292 ILE B O 1
ATOM 5177 N N . ALA B 1 293 ? 11.695 -17.281 -32.875 1 83.81 293 ALA B N 1
ATOM 5178 C CA . ALA B 1 293 ? 12.766 -16.359 -33.281 1 83.81 293 ALA B CA 1
ATOM 5179 C C . ALA B 1 293 ? 12.203 -14.992 -33.656 1 83.81 293 ALA B C 1
ATOM 5181 O O . ALA B 1 293 ? 12.703 -13.961 -33.188 1 83.81 293 ALA B O 1
ATOM 5182 N N . ASN B 1 294 ? 11.141 -14.984 -34.438 1 83.38 294 ASN B N 1
ATOM 5183 C CA . ASN B 1 294 ? 10.5 -13.734 -34.844 1 83.38 294 ASN B CA 1
ATOM 5184 C C . ASN B 1 294 ? 9.773 -13.07 -33.688 1 83.38 294 ASN B C 1
ATOM 5186 O O . ASN B 1 294 ? 9.719 -11.844 -33.594 1 83.38 294 ASN B O 1
ATOM 5190 N N . VAL B 1 295 ? 9.18 -13.867 -32.844 1 85.75 295 VAL B N 1
ATOM 5191 C CA . VAL B 1 295 ? 8.398 -13.383 -31.719 1 85.75 295 VAL B CA 1
ATOM 5192 C C . VAL B 1 295 ? 9.312 -12.656 -30.734 1 85.75 295 VAL B C 1
ATOM 5194 O O . VAL B 1 295 ? 8.93 -11.633 -30.156 1 85.75 295 VAL B O 1
ATOM 5197 N N . LYS B 1 296 ? 10.547 -13.102 -30.594 1 85.81 296 LYS B N 1
ATOM 5198 C CA . LYS B 1 296 ? 11.492 -12.531 -29.641 1 85.81 296 LYS B CA 1
ATOM 5199 C C . LYS B 1 296 ? 11.938 -11.133 -30.078 1 85.81 296 LYS B C 1
ATOM 5201 O O . LYS B 1 296 ? 12.391 -10.336 -29.266 1 85.81 296 LYS B O 1
ATOM 5206 N N . ASP B 1 297 ? 11.805 -10.852 -31.328 1 84 297 ASP B N 1
ATOM 5207 C CA . ASP B 1 297 ? 12.117 -9.516 -31.828 1 84 297 ASP B CA 1
ATOM 5208 C C . ASP B 1 297 ? 11.125 -8.484 -31.297 1 84 297 ASP B C 1
ATOM 5210 O O . ASP B 1 297 ? 11.477 -7.324 -31.094 1 84 297 ASP B O 1
ATOM 5214 N N . VAL B 1 298 ? 9.93 -8.953 -31.094 1 82.12 298 VAL B N 1
ATOM 5215 C CA . VAL B 1 298 ? 8.867 -8.062 -30.625 1 82.12 298 VAL B CA 1
ATOM 5216 C C . VAL B 1 298 ? 8.719 -8.203 -29.109 1 82.12 298 VAL B C 1
ATOM 5218 O O . VAL B 1 298 ? 8.492 -7.211 -28.406 1 82.12 298 VAL B O 1
ATOM 5221 N N . PHE B 1 299 ? 8.852 -9.453 -28.703 1 87.88 299 PHE B N 1
ATOM 5222 C CA . PHE B 1 299 ? 8.703 -9.781 -27.297 1 87.88 299 PHE B CA 1
ATOM 5223 C C . PHE B 1 299 ? 10.023 -10.281 -26.719 1 87.88 299 PHE B C 1
ATOM 5225 O O . PHE B 1 299 ? 10.234 -11.492 -26.594 1 87.88 299 PHE B O 1
ATOM 5232 N N . PRO B 1 300 ? 10.758 -9.375 -26.25 1 83.81 300 PRO B N 1
ATOM 5233 C CA . PRO B 1 300 ? 12.07 -9.773 -25.75 1 83.81 300 PRO B CA 1
ATOM 5234 C C . PRO B 1 300 ? 11.992 -10.812 -24.641 1 83.81 300 PRO B C 1
ATOM 5236 O O . PRO B 1 300 ? 11.227 -10.648 -23.688 1 83.81 300 PRO B O 1
ATOM 5239 N N . GLY B 1 301 ? 12.758 -11.867 -24.812 1 84.75 301 GLY B N 1
ATOM 5240 C CA . GLY B 1 301 ? 12.844 -12.898 -23.781 1 84.75 301 GLY B CA 1
ATOM 5241 C C . GLY B 1 301 ? 11.633 -13.812 -23.766 1 84.75 301 GLY B C 1
ATOM 5242 O O . GLY B 1 301 ? 11.422 -14.547 -22.797 1 84.75 301 GLY B O 1
ATOM 5243 N N . PHE B 1 302 ? 10.961 -13.781 -24.812 1 86.62 302 PHE B N 1
ATOM 5244 C CA . PHE B 1 302 ? 9.734 -14.57 -24.891 1 86.62 302 PHE B CA 1
ATOM 5245 C C . PHE B 1 302 ? 10.023 -16.047 -24.656 1 86.62 302 PHE B C 1
ATOM 5247 O O . PHE B 1 302 ? 11.031 -16.562 -25.141 1 86.62 302 PHE B O 1
ATOM 5254 N N . SER B 1 303 ? 9.312 -16.609 -23.828 1 83.44 303 SER B N 1
ATOM 5255 C CA . SER B 1 303 ? 9.258 -18.047 -23.578 1 83.44 303 SER B CA 1
ATOM 5256 C C . SER B 1 303 ? 7.824 -18.547 -23.578 1 83.44 303 SER B C 1
ATOM 5258 O O . SER B 1 303 ? 6.891 -17.797 -23.859 1 83.44 303 SER B O 1
ATOM 5260 N N . GLU B 1 304 ? 7.617 -19.828 -23.281 1 85.81 304 GLU B N 1
ATOM 5261 C CA . GLU B 1 304 ? 6.285 -20.422 -23.312 1 85.81 304 GLU B CA 1
ATOM 5262 C C . GLU B 1 304 ? 5.316 -19.656 -22.422 1 85.81 304 GLU B C 1
ATOM 5264 O O . GLU B 1 304 ? 5.457 -19.672 -21.188 1 85.81 304 GLU B O 1
ATOM 5269 N N . PRO B 1 305 ? 4.312 -19.062 -23.062 1 92.62 305 PRO B N 1
ATOM 5270 C CA . PRO B 1 305 ? 3.42 -18.188 -22.281 1 92.62 305 PRO B CA 1
ATOM 5271 C C . PRO B 1 305 ? 2.268 -18.953 -21.641 1 92.62 305 PRO B C 1
ATOM 5273 O O . PRO B 1 305 ? 1.869 -20.016 -22.125 1 92.62 305 PRO B O 1
ATOM 5276 N N . ASP B 1 306 ? 1.777 -18.453 -20.531 1 93.69 306 ASP B N 1
ATOM 5277 C CA . ASP B 1 306 ? 0.47 -18.844 -20.016 1 93.69 306 ASP B CA 1
ATOM 5278 C C . ASP B 1 306 ? -0.655 -18.219 -20.828 1 93.69 306 ASP B C 1
ATOM 5280 O O . ASP B 1 306 ? -0.421 -17.297 -21.625 1 93.69 306 ASP B O 1
ATOM 5284 N N . CYS B 1 307 ? -1.816 -18.828 -20.734 1 96.38 307 CYS B N 1
ATOM 5285 C CA . CYS B 1 307 ? -2.992 -18.281 -21.406 1 96.38 307 CYS B CA 1
ATOM 5286 C C . CYS B 1 307 ? -4.098 -17.969 -20.406 1 96.38 307 CYS B C 1
ATOM 5288 O O . CYS B 1 307 ? -4.289 -18.719 -19.438 1 96.38 307 CYS B O 1
ATOM 5290 N N . LEU B 1 308 ? -4.77 -16.891 -20.594 1 97.75 308 LEU B N 1
ATOM 5291 C CA . LEU B 1 308 ? -5.906 -16.484 -19.766 1 97.75 308 LEU B CA 1
ATOM 5292 C C . LEU B 1 308 ? -7.105 -16.125 -20.641 1 97.75 308 LEU B C 1
ATOM 5294 O O . LEU B 1 308 ? -6.996 -15.297 -21.547 1 97.75 308 LEU B O 1
ATOM 5298 N N . VAL B 1 309 ? -8.18 -16.766 -20.406 1 98.25 309 VAL B N 1
ATOM 5299 C CA . VAL B 1 309 ? -9.445 -16.469 -21.078 1 98.25 309 VAL B CA 1
ATOM 5300 C C . VAL B 1 309 ? -10.414 -15.82 -20.078 1 98.25 309 VAL B C 1
ATOM 5302 O O . VAL B 1 309 ? -10.711 -16.406 -19.031 1 98.25 309 VAL B O 1
ATOM 5305 N N . VAL B 1 310 ? -10.852 -14.648 -20.359 1 98.5 310 VAL B N 1
ATOM 5306 C CA . VAL B 1 310 ? -11.797 -13.93 -19.516 1 98.5 310 VAL B CA 1
ATOM 5307 C C . VAL B 1 310 ? -13.172 -13.898 -20.172 1 98.5 310 VAL B C 1
ATOM 5309 O O . VAL B 1 310 ? -13.328 -13.336 -21.266 1 98.5 310 VAL B O 1
ATOM 5312 N N . VAL B 1 311 ? -14.148 -14.523 -19.547 1 98.5 311 VAL B N 1
ATOM 5313 C CA . VAL B 1 311 ? -15.461 -14.672 -20.172 1 98.5 311 VAL B CA 1
ATOM 5314 C C . VAL B 1 311 ? -16.531 -14.773 -19.094 1 98.5 311 VAL B C 1
ATOM 5316 O O . VAL B 1 311 ? -16.359 -15.477 -18.094 1 98.5 311 VAL B O 1
ATOM 5319 N N . GLY B 1 312 ? -17.609 -13.984 -19.219 1 98.44 312 GLY B N 1
ATOM 5320 C CA . GLY B 1 312 ? -18.766 -14.102 -18.359 1 98.44 312 GLY B CA 1
ATOM 5321 C C . GLY B 1 312 ? -18.484 -13.68 -16.922 1 98.44 312 GLY B C 1
ATOM 5322 O O . GLY B 1 312 ? -17.594 -12.875 -16.672 1 98.44 312 GLY B O 1
ATOM 5323 N N . LEU B 1 313 ? -19.438 -14.141 -16.016 1 98.38 313 LEU B N 1
ATOM 5324 C CA . LEU B 1 313 ? -19.359 -13.852 -14.578 1 98.38 313 LEU B CA 1
ATOM 5325 C C . LEU B 1 313 ? -19.453 -15.133 -13.766 1 98.38 313 LEU B C 1
ATOM 5327 O O . LEU B 1 313 ? -20.438 -15.875 -13.867 1 98.38 313 LEU B O 1
ATOM 5331 N N . GLU B 1 314 ? -18.484 -15.352 -12.938 1 97.62 314 GLU B N 1
ATOM 5332 C CA . GLU B 1 314 ? -18.484 -16.562 -12.125 1 97.62 314 GLU B CA 1
ATOM 5333 C C . GLU B 1 314 ? -19.578 -16.531 -11.062 1 97.62 314 GLU B C 1
ATOM 5335 O O . GLU B 1 314 ? -20.109 -17.578 -10.664 1 97.62 314 GLU B O 1
ATOM 5340 N N . GLY B 1 315 ? -19.953 -15.359 -10.641 1 96.19 315 GLY B N 1
ATOM 5341 C CA . GLY B 1 315 ? -20.984 -15.18 -9.625 1 96.19 315 GLY B CA 1
ATOM 5342 C C . GLY B 1 315 ? -22.359 -15.664 -10.07 1 96.19 315 GLY B C 1
ATOM 5343 O O . GLY B 1 315 ? -23.234 -15.891 -9.242 1 96.19 315 GLY B O 1
ATOM 5344 N N . THR B 1 316 ? -22.578 -15.812 -11.344 1 96.56 316 THR B N 1
ATOM 5345 C CA . THR B 1 316 ? -23.875 -16.25 -11.875 1 96.56 316 THR B CA 1
ATOM 5346 C C . THR B 1 316 ? -23.938 -17.781 -11.93 1 96.56 316 THR B C 1
ATOM 5348 O O . THR B 1 316 ? -25 -18.344 -12.219 1 96.56 316 THR B O 1
ATOM 5351 N N . LEU B 1 317 ? -22.875 -18.5 -11.672 1 97.44 317 LEU B N 1
ATOM 5352 C CA . LEU B 1 317 ? -22.797 -19.953 -11.773 1 97.44 317 LEU B CA 1
ATOM 5353 C C . LEU B 1 317 ? -23.406 -20.609 -10.539 1 97.44 317 LEU B C 1
ATOM 5355 O O . LEU B 1 317 ? -23.234 -20.125 -9.422 1 97.44 317 LEU B O 1
ATOM 5359 N N . THR B 1 318 ? -24.078 -21.688 -10.773 1 96.94 318 THR B N 1
ATOM 5360 C CA . THR B 1 318 ? -24.516 -22.547 -9.672 1 96.94 318 THR B CA 1
ATOM 5361 C C . THR B 1 318 ? -23.312 -23.234 -9.031 1 96.94 318 THR B C 1
ATOM 5363 O O . THR B 1 318 ? -22.203 -23.203 -9.562 1 96.94 318 THR B O 1
ATOM 5366 N N . LYS B 1 319 ? -23.578 -23.922 -7.918 1 93.62 319 LYS B N 1
ATOM 5367 C CA . LYS B 1 319 ? -22.516 -24.656 -7.234 1 93.62 319 LYS B CA 1
ATOM 5368 C C . LYS B 1 319 ? -21.922 -25.734 -8.148 1 93.62 319 LYS B C 1
ATOM 5370 O O . LYS B 1 319 ? -20.703 -25.906 -8.195 1 93.62 319 LYS B O 1
ATOM 5375 N N . GLY B 1 320 ? -22.797 -26.391 -8.844 1 94.94 320 GLY B N 1
ATOM 5376 C CA . GLY B 1 320 ? -22.344 -27.422 -9.773 1 94.94 320 GLY B CA 1
ATOM 5377 C C . GLY B 1 320 ? -21.531 -26.859 -10.93 1 94.94 320 GLY B C 1
ATOM 5378 O O . GLY B 1 320 ? -20.531 -27.453 -11.328 1 94.94 320 GLY B O 1
ATOM 5379 N N . GLN B 1 321 ? -21.938 -25.734 -11.43 1 96.88 321 GLN B N 1
ATOM 5380 C CA . GLN B 1 321 ? -21.234 -25.094 -12.539 1 96.88 321 GLN B CA 1
ATOM 5381 C C . GLN B 1 321 ? -19.875 -24.578 -12.094 1 96.88 321 GLN B C 1
ATOM 5383 O O . GLN B 1 321 ? -18.906 -24.641 -12.852 1 96.88 321 GLN B O 1
ATOM 5388 N N . LYS B 1 322 ? -19.844 -24.047 -10.922 1 94.75 322 LYS B N 1
ATOM 5389 C CA . LYS B 1 322 ? -18.562 -23.609 -10.375 1 94.75 322 LYS B CA 1
ATOM 5390 C C . LYS B 1 322 ? -17.578 -24.766 -10.234 1 94.75 322 LYS B C 1
ATOM 5392 O O . LYS B 1 322 ? -16.391 -24.609 -10.508 1 94.75 322 LYS B O 1
ATOM 5397 N N . ALA B 1 323 ? -18.078 -25.875 -9.797 1 91.06 323 ALA B N 1
ATOM 5398 C CA . ALA B 1 323 ? -17.25 -27.078 -9.688 1 91.06 323 ALA B CA 1
ATOM 5399 C C . ALA B 1 323 ? -16.75 -27.516 -11.062 1 91.06 323 ALA B C 1
ATOM 5401 O O . ALA B 1 323 ? -15.609 -27.969 -11.195 1 91.06 323 ALA B O 1
ATOM 5402 N N . ALA B 1 324 ? -17.625 -27.453 -12.062 1 95.19 324 ALA B N 1
ATOM 5403 C CA . ALA B 1 324 ? -17.25 -27.812 -13.422 1 95.19 324 ALA B CA 1
ATOM 5404 C C . ALA B 1 324 ? -16.141 -26.891 -13.953 1 95.19 324 ALA B C 1
ATOM 5406 O O . ALA B 1 324 ? -15.203 -27.344 -14.602 1 95.19 324 ALA B O 1
ATOM 5407 N N . LEU B 1 325 ? -16.281 -25.641 -13.672 1 95.75 325 LEU B N 1
ATOM 5408 C CA . LEU B 1 325 ? -15.273 -24.688 -14.078 1 95.75 325 LEU B CA 1
ATOM 5409 C C . LEU B 1 325 ? -13.945 -24.969 -13.398 1 95.75 325 LEU B C 1
ATOM 5411 O O . LEU B 1 325 ? -12.891 -24.906 -14.039 1 95.75 325 LEU B O 1
ATOM 5415 N N . ALA B 1 326 ? -14.008 -25.234 -12.078 1 90.56 326 ALA B N 1
ATOM 5416 C CA . ALA B 1 326 ? -12.797 -25.578 -11.328 1 90.56 326 ALA B CA 1
ATOM 5417 C C . ALA B 1 326 ? -12.109 -26.797 -11.922 1 90.56 326 ALA B C 1
ATOM 5419 O O . ALA B 1 326 ? -10.883 -26.828 -12.062 1 90.56 326 ALA B O 1
ATOM 5420 N N . SER B 1 327 ? -12.883 -27.781 -12.227 1 90.31 327 SER B N 1
ATOM 5421 C CA . SER B 1 327 ? -12.359 -29 -12.82 1 90.31 327 SER B CA 1
ATOM 5422 C C . SER B 1 327 ? -11.727 -28.719 -14.18 1 90.31 327 SER B C 1
ATOM 5424 O O . SER B 1 327 ? -10.688 -29.297 -14.516 1 90.31 327 SER B O 1
ATOM 5426 N N . LEU B 1 328 ? -12.422 -27.969 -14.953 1 92.06 328 LEU B N 1
ATOM 5427 C CA . LEU B 1 328 ? -11.906 -27.562 -16.25 1 92.06 328 LEU B CA 1
ATOM 5428 C C . LEU B 1 328 ? -10.539 -26.891 -16.109 1 92.06 328 LEU B C 1
ATOM 5430 O O . LEU B 1 328 ? -9.602 -27.25 -16.828 1 92.06 328 LEU B O 1
ATOM 5434 N N . ASN B 1 329 ? -10.383 -25.953 -15.211 1 91.75 329 ASN B N 1
ATOM 5435 C CA . ASN B 1 329 ? -9.141 -25.219 -15 1 91.75 329 ASN B CA 1
ATOM 5436 C C . ASN B 1 329 ? -8.047 -26.125 -14.422 1 91.75 329 ASN B C 1
ATOM 5438 O O . ASN B 1 329 ? -6.871 -25.938 -14.727 1 91.75 329 ASN B O 1
ATOM 5442 N N . ASP B 1 330 ? -8.461 -27.047 -13.648 1 85.12 330 ASP B N 1
ATOM 5443 C CA . ASP B 1 330 ? -7.512 -27.984 -13.062 1 85.12 330 ASP B CA 1
ATOM 5444 C C . ASP B 1 330 ? -6.91 -28.891 -14.141 1 85.12 330 ASP B C 1
ATOM 5446 O O . ASP B 1 330 ? -5.75 -29.297 -14.039 1 85.12 330 ASP B O 1
ATOM 5450 N N . ALA B 1 331 ? -7.676 -29.203 -15.078 1 83.75 331 ALA B N 1
ATOM 5451 C CA . ALA B 1 331 ? -7.273 -30.156 -16.109 1 83.75 331 ALA B CA 1
ATOM 5452 C C . ALA B 1 331 ? -6.406 -29.469 -17.172 1 83.75 331 ALA B C 1
ATOM 5454 O O . ALA B 1 331 ? -5.707 -30.141 -17.938 1 83.75 331 ALA B O 1
ATOM 5455 N N . ARG B 1 332 ? -6.426 -28.234 -17.219 1 85.56 332 ARG B N 1
ATOM 5456 C CA . ARG B 1 332 ? -5.719 -27.5 -18.266 1 85.56 332 ARG B CA 1
ATOM 5457 C C . ARG B 1 332 ? -4.328 -27.078 -17.797 1 85.56 332 ARG B C 1
ATOM 5459 O O . ARG B 1 332 ? -4.137 -26.719 -16.641 1 85.56 332 ARG B O 1
ATOM 5466 N N . HIS B 1 333 ? -3.408 -27.266 -18.766 1 83.5 333 HIS B N 1
ATOM 5467 C CA . HIS B 1 333 ? -2.037 -26.828 -18.516 1 83.5 333 HIS B CA 1
ATOM 5468 C C . HIS B 1 333 ? -1.772 -25.453 -19.125 1 83.5 333 HIS B C 1
ATOM 5470 O O . HIS B 1 333 ? -1.894 -25.281 -20.328 1 83.5 333 HIS B O 1
ATOM 5476 N N . ARG B 1 334 ? -1.446 -24.484 -18.359 1 89.19 334 ARG B N 1
ATOM 5477 C CA . ARG B 1 334 ? -1.018 -23.156 -18.75 1 89.19 334 ARG B CA 1
ATOM 5478 C C . ARG B 1 334 ? -2.184 -22.344 -19.312 1 89.19 334 ARG B C 1
ATOM 5480 O O . ARG B 1 334 ? -1.98 -21.375 -20.047 1 89.19 334 ARG B O 1
ATOM 5487 N N . LEU B 1 335 ? -3.396 -22.797 -19.109 1 94 335 LEU B N 1
ATOM 5488 C CA . LEU B 1 335 ? -4.59 -22.078 -19.547 1 94 335 LEU B CA 1
ATOM 5489 C C . LEU B 1 335 ? -5.609 -21.984 -18.422 1 94 335 LEU B C 1
ATOM 5491 O O . LEU B 1 335 ? -5.855 -22.969 -17.719 1 94 335 LEU B O 1
ATOM 5495 N N . LYS B 1 336 ? -6.09 -20.828 -18.188 1 95.31 336 LYS B N 1
ATOM 5496 C CA . LYS B 1 336 ? -7.109 -20.609 -17.172 1 95.31 336 LYS B CA 1
ATOM 5497 C C . LYS B 1 336 ? -8.281 -19.812 -17.734 1 95.31 336 LYS B C 1
ATOM 5499 O O . LYS B 1 336 ? -8.086 -18.828 -18.453 1 95.31 336 LYS B O 1
ATOM 5504 N N . VAL B 1 337 ? -9.469 -20.312 -17.438 1 97.81 337 VAL B N 1
ATOM 5505 C CA . VAL B 1 337 ? -10.703 -19.625 -17.781 1 97.81 337 VAL B CA 1
ATOM 5506 C C . VAL B 1 337 ? -11.289 -18.969 -16.531 1 97.81 337 VAL B C 1
ATOM 5508 O O . VAL B 1 337 ? -11.508 -19.625 -15.523 1 97.81 337 VAL B O 1
ATOM 5511 N N . VAL B 1 338 ? -11.539 -17.641 -16.656 1 97.88 338 VAL B N 1
ATOM 5512 C CA . VAL B 1 338 ? -12.039 -16.922 -15.492 1 97.88 338 VAL B CA 1
ATOM 5513 C C . VAL B 1 338 ? -13.148 -15.961 -15.922 1 97.88 338 VAL B C 1
ATOM 5515 O O . VAL B 1 338 ? -13.32 -15.688 -17.109 1 97.88 338 VAL B O 1
ATOM 5518 N N . GLY B 1 339 ? -13.945 -15.523 -14.945 1 98.38 339 GLY B N 1
ATOM 5519 C CA . GLY B 1 339 ? -14.93 -14.477 -15.172 1 98.38 339 GLY B CA 1
ATOM 5520 C C . GLY B 1 339 ? -14.359 -13.078 -15 1 98.38 339 GLY B C 1
ATOM 5521 O O . GLY B 1 339 ? -13.297 -12.898 -14.406 1 98.38 339 GLY B O 1
ATOM 5522 N N . PHE B 1 340 ? -15.109 -12.148 -15.5 1 98.69 340 PHE B N 1
ATOM 5523 C CA . PHE B 1 340 ? -14.734 -10.75 -15.312 1 98.69 340 PHE B CA 1
ATOM 5524 C C . PHE B 1 340 ? -14.758 -10.383 -13.828 1 98.69 340 PHE B C 1
ATOM 5526 O O . PHE B 1 340 ? -13.953 -9.57 -13.375 1 98.69 340 PHE B O 1
ATOM 5533 N N . ASP B 1 341 ? -15.695 -10.977 -13.094 1 98.25 341 ASP B N 1
ATOM 5534 C CA . ASP B 1 341 ? -15.781 -10.695 -11.664 1 98.25 341 ASP B CA 1
ATOM 5535 C C . ASP B 1 341 ? -14.641 -11.367 -10.906 1 98.25 341 ASP B C 1
ATOM 5537 O O . ASP B 1 341 ? -14.305 -10.953 -9.797 1 98.25 341 ASP B O 1
ATOM 5541 N N . TRP B 1 342 ? -14.039 -12.367 -11.453 1 97.5 342 TRP B N 1
ATOM 5542 C CA . TRP B 1 342 ? -12.836 -12.938 -10.867 1 97.5 342 TRP B CA 1
ATOM 5543 C C . TRP B 1 342 ? -11.695 -11.922 -10.859 1 97.5 342 TRP B C 1
ATOM 5545 O O . TRP B 1 342 ? -10.953 -11.82 -9.875 1 97.5 342 TRP B O 1
ATOM 5555 N N . ILE B 1 343 ? -11.523 -11.211 -11.961 1 98.06 343 ILE B N 1
ATOM 5556 C CA . ILE B 1 343 ? -10.5 -10.172 -12.055 1 98.06 343 ILE B CA 1
ATOM 5557 C C . ILE B 1 343 ? -10.742 -9.109 -10.984 1 98.06 343 ILE B C 1
ATOM 5559 O O . ILE B 1 343 ? -9.797 -8.648 -10.336 1 98.06 343 ILE B O 1
ATOM 5563 N N . LEU B 1 344 ? -12 -8.711 -10.82 1 97.88 344 LEU B N 1
ATOM 5564 C CA . LEU B 1 344 ? -12.367 -7.707 -9.828 1 97.88 344 LEU B CA 1
ATOM 5565 C C . LEU B 1 344 ? -12.016 -8.18 -8.422 1 97.88 344 LEU B C 1
ATOM 5567 O O . LEU B 1 344 ? -11.391 -7.434 -7.652 1 97.88 344 LEU B O 1
ATOM 5571 N N . ASP B 1 345 ? -12.414 -9.383 -8.125 1 96.62 345 ASP B N 1
ATOM 5572 C CA . ASP B 1 345 ? -12.18 -9.93 -6.797 1 96.62 345 ASP B CA 1
ATOM 5573 C C . ASP B 1 345 ? -10.68 -10.055 -6.516 1 96.62 345 ASP B C 1
ATOM 5575 O O . ASP B 1 345 ? -10.227 -9.781 -5.398 1 96.62 345 ASP B O 1
ATOM 5579 N N . ARG B 1 346 ? -9.992 -10.508 -7.484 1 96.06 346 ARG B N 1
ATOM 5580 C CA . ARG B 1 346 ? -8.547 -10.633 -7.355 1 96.06 346 ARG B CA 1
ATOM 5581 C C . ARG B 1 346 ? -7.902 -9.273 -7.094 1 96.06 346 ARG B C 1
ATOM 5583 O O . ARG B 1 346 ? -7.059 -9.141 -6.203 1 96.06 346 ARG B O 1
ATOM 5590 N N . ALA B 1 347 ? -8.266 -8.281 -7.875 1 96.88 347 ALA B N 1
ATOM 5591 C CA . ALA B 1 347 ? -7.723 -6.93 -7.723 1 96.88 347 ALA B CA 1
ATOM 5592 C C . ALA B 1 347 ? -8.039 -6.367 -6.34 1 96.88 347 ALA B C 1
ATOM 5594 O O . ALA B 1 347 ? -7.184 -5.742 -5.707 1 96.88 347 ALA B O 1
ATOM 5595 N N . LYS B 1 348 ? -9.289 -6.602 -5.867 1 95.19 348 LYS B N 1
ATOM 5596 C CA . LYS B 1 348 ? -9.688 -6.145 -4.539 1 95.19 348 LYS B CA 1
ATOM 5597 C C . LYS B 1 348 ? -8.812 -6.766 -3.457 1 95.19 348 LYS B C 1
ATOM 5599 O O . LYS B 1 348 ? -8.328 -6.066 -2.566 1 95.19 348 LYS B O 1
ATOM 5604 N N . LYS B 1 349 ? -8.641 -8.031 -3.568 1 95.75 349 LYS B N 1
ATOM 5605 C CA . LYS B 1 349 ? -7.887 -8.727 -2.531 1 95.75 349 LYS B CA 1
ATOM 5606 C C . LYS B 1 349 ? -6.418 -8.312 -2.541 1 95.75 349 LYS B C 1
ATOM 5608 O O . LYS B 1 349 ? -5.816 -8.117 -1.482 1 95.75 349 LYS B O 1
ATOM 5613 N N . ILE B 1 350 ? -5.828 -8.211 -3.715 1 95.81 350 ILE B N 1
ATOM 5614 C CA . ILE B 1 350 ? -4.43 -7.805 -3.818 1 95.81 350 ILE B CA 1
ATOM 5615 C C . ILE B 1 350 ? -4.258 -6.406 -3.23 1 95.81 350 ILE B C 1
ATOM 5617 O O . ILE B 1 350 ? -3.322 -6.16 -2.461 1 95.81 350 ILE B O 1
ATOM 5621 N N . SER B 1 351 ? -5.148 -5.469 -3.605 1 94.69 351 SER B N 1
ATOM 5622 C CA . SER B 1 351 ? -5.105 -4.113 -3.068 1 94.69 351 SER B CA 1
ATOM 5623 C C . SER B 1 351 ? -5.184 -4.117 -1.545 1 94.69 351 SER B C 1
ATOM 5625 O O . SER B 1 351 ? -4.434 -3.404 -0.877 1 94.69 351 SER B O 1
ATOM 5627 N N . GLU B 1 352 ? -6.07 -4.926 -1.027 1 93.31 352 GLU B N 1
ATOM 5628 C CA . GLU B 1 352 ? -6.234 -5.039 0.418 1 93.31 352 GLU B CA 1
ATOM 5629 C C . GLU B 1 352 ? -4.969 -5.586 1.075 1 93.31 352 GLU B C 1
ATOM 5631 O O . GLU B 1 352 ? -4.527 -5.07 2.104 1 93.31 352 GLU B O 1
ATOM 5636 N N . ASN B 1 353 ? -4.43 -6.625 0.472 1 95.25 353 ASN B N 1
ATOM 5637 C CA . ASN B 1 353 ? -3.279 -7.293 1.071 1 95.25 353 ASN B CA 1
ATOM 5638 C C . ASN B 1 353 ? -2.02 -6.438 0.975 1 95.25 353 ASN B C 1
ATOM 5640 O O . ASN B 1 353 ? -1.1 -6.586 1.782 1 95.25 353 ASN B O 1
ATOM 5644 N N . VAL B 1 354 ? -1.954 -5.609 -0.024 1 95.38 354 VAL B N 1
ATOM 5645 C CA . VAL B 1 354 ? -0.835 -4.676 -0.125 1 95.38 354 VAL B CA 1
ATOM 5646 C C . VAL B 1 354 ? -0.964 -3.596 0.945 1 95.38 354 VAL B C 1
ATOM 5648 O O . VAL B 1 354 ? 0.026 -3.215 1.574 1 95.38 354 VAL B O 1
ATOM 5651 N N . ALA B 1 355 ? -2.16 -3.15 1.206 1 92.62 355 ALA B N 1
ATOM 5652 C CA . ALA B 1 355 ? -2.391 -1.996 2.072 1 92.62 355 ALA B CA 1
ATOM 5653 C C . ALA B 1 355 ? -2.479 -2.418 3.535 1 92.62 355 ALA B C 1
ATOM 5655 O O . ALA B 1 355 ? -2.02 -1.695 4.426 1 92.62 355 ALA B O 1
ATOM 5656 N N . GLU B 1 356 ? -3.088 -3.586 3.746 1 88.62 356 GLU B N 1
ATOM 5657 C CA . GLU B 1 356 ? -3.482 -3.932 5.109 1 88.62 356 GLU B CA 1
ATOM 5658 C C . GLU B 1 356 ? -2.826 -5.234 5.559 1 88.62 356 GLU B C 1
ATOM 5660 O O . GLU B 1 356 ? -2.455 -6.066 4.727 1 88.62 356 GLU B O 1
ATOM 5665 N N . HIS B 1 357 ? -2.693 -5.387 6.852 1 79.75 357 HIS B N 1
ATOM 5666 C CA . HIS B 1 357 ? -2.273 -6.637 7.473 1 79.75 357 HIS B CA 1
ATOM 5667 C C . HIS B 1 357 ? -3.475 -7.5 7.84 1 79.75 357 HIS B C 1
ATOM 5669 O O . HIS B 1 357 ? -3.68 -7.82 9.016 1 79.75 357 HIS B O 1
ATOM 5675 N N . GLY B 1 358 ? -4.211 -7.867 6.816 1 77.56 358 GLY B N 1
ATOM 5676 C CA . GLY B 1 358 ? -5.504 -8.461 7.121 1 77.56 358 GLY B CA 1
ATOM 5677 C C . GLY B 1 358 ? -5.547 -9.953 6.875 1 77.56 358 GLY B C 1
ATOM 5678 O O . GLY B 1 358 ? -6.566 -10.602 7.117 1 77.56 358 GLY B O 1
ATOM 5679 N N . VAL B 1 359 ? -4.398 -10.555 6.465 1 86.31 359 VAL B N 1
ATOM 5680 C CA . VAL B 1 359 ? -4.395 -12 6.246 1 86.31 359 VAL B CA 1
ATOM 5681 C C . VAL B 1 359 ? -4.461 -12.727 7.586 1 86.31 359 VAL B C 1
ATOM 5683 O O . VAL B 1 359 ? -3.67 -12.445 8.492 1 86.31 359 VAL B O 1
ATOM 5686 N N . VAL B 1 360 ? -5.398 -13.633 7.73 1 89.69 360 VAL B N 1
ATOM 5687 C CA . VAL B 1 360 ? -5.57 -14.383 8.969 1 89.69 360 VAL B CA 1
ATOM 5688 C C . VAL B 1 360 ? -4.496 -15.461 9.078 1 89.69 360 VAL B C 1
ATOM 5690 O O . VAL B 1 360 ? -4.289 -16.234 8.141 1 89.69 360 VAL B O 1
ATOM 5693 N N . VAL B 1 361 ? -3.805 -15.484 10.117 1 91.75 361 VAL B N 1
ATOM 5694 C CA . VAL B 1 361 ? -2.83 -16.531 10.406 1 91.75 361 VAL B CA 1
ATOM 5695 C C . VAL B 1 361 ? -3.395 -17.484 11.461 1 91.75 361 VAL B C 1
ATOM 5697 O O . VAL B 1 361 ? -3.535 -17.109 12.625 1 91.75 361 VAL B O 1
ATOM 5700 N N . SER B 1 362 ? -3.736 -18.656 11.031 1 88.19 362 SER B N 1
ATOM 5701 C CA . SER B 1 362 ? -4.402 -19.625 11.891 1 88.19 362 SER B CA 1
ATOM 5702 C C . SER B 1 362 ? -3.422 -20.688 12.383 1 88.19 362 SER B C 1
ATOM 5704 O O . SER B 1 362 ? -2.531 -21.109 11.648 1 88.19 362 SER B O 1
ATOM 5706 N N . VAL B 1 363 ? -3.504 -20.859 13.648 1 77.88 363 VAL B N 1
ATOM 5707 C CA . VAL B 1 363 ? -2.67 -21.906 14.234 1 77.88 363 VAL B CA 1
ATOM 5708 C C . VAL B 1 363 ? -3.518 -23.141 14.539 1 77.88 363 VAL B C 1
ATOM 5710 O O . VAL B 1 363 ? -4.492 -23.062 15.289 1 77.88 363 VAL B O 1
ATOM 5713 N N . ARG B 1 364 ? -3.836 -23.984 13.617 1 63.5 364 ARG B N 1
ATOM 5714 C CA . ARG B 1 364 ? -4.582 -25.172 13.992 1 63.5 364 ARG B CA 1
ATOM 5715 C C . ARG B 1 364 ? -3.695 -26.422 13.93 1 63.5 364 ARG B C 1
ATOM 5717 O O . ARG B 1 364 ? -2.916 -26.578 12.984 1 63.5 364 ARG B O 1
ATOM 5724 N N . ARG B 1 365 ? -3.533 -27 15.039 1 54.34 365 ARG B N 1
ATOM 5725 C CA . ARG B 1 365 ? -2.93 -28.328 15.047 1 54.34 365 ARG B CA 1
ATOM 5726 C C . ARG B 1 365 ? -3.979 -29.406 14.812 1 54.34 365 ARG B C 1
ATOM 5728 O O . ARG B 1 365 ? -5.039 -29.391 15.445 1 54.34 365 ARG B O 1
ATOM 5735 N N . MET B 1 366 ? -4.062 -29.891 13.547 1 48.31 366 MET B N 1
ATOM 5736 C CA . MET B 1 366 ? -4.938 -31.031 13.289 1 48.31 366 MET B CA 1
ATOM 5737 C C . MET B 1 366 ? -4.746 -32.125 14.344 1 48.31 366 MET B C 1
ATOM 5739 O O . MET B 1 366 ? -3.613 -32.469 14.664 1 48.31 366 MET B O 1
ATOM 5743 N N . ILE B 1 367 ? -5.523 -32.219 15.359 1 42.84 367 ILE B N 1
ATOM 5744 C CA . ILE B 1 367 ? -5.539 -33.312 16.297 1 42.84 367 ILE B CA 1
ATOM 5745 C C . ILE B 1 367 ? -5.848 -34.625 15.555 1 42.84 367 ILE B C 1
ATOM 5747 O O . ILE B 1 367 ? -6.699 -34.625 14.656 1 42.84 367 ILE B O 1
#

Nearest PDB structures (foldseek):
  6u1s-assembly1_A  TM=2.648E-01  e=1.973E-01  synthetic construct
  5k7v-assembly1_B  TM=2.321E-01  e=2.957E-01  synthetic construct
  6vfk-assembly1_B  TM=1.908E-01  e=1.426E+00  synthetic construct
  5qsv-assembly1_C  TM=2.068E-01  e=3.061E+00  Homo sapiens
  5qsu-assembly3_B  TM=1.686E-01  e=2.675E+00  Homo sapiens

InterPro domains:
  IPR025359 Shedu protein SduA, C-terminal [PF14082] (206-341)

Organism: NCBI:txid2306993

Radius of gyration: 29.28 Å; Cα contacts (8 Å, |Δi|>4): 1252; chains: 2; bounding box: 83×78×71 Å

Foldseek 3Di:
DLLVVLVVLLVVCLAPVDDLLSLLVSLVSLVVVVDPSSLVSLLCQQLHCSVVDPCSLLRNLLSLLSLLLNQLRSLVSLLVSCVVPVDLSSLLSNLLNLLQLLLLHDPFGNPDDNCVVSVVSSVVSQSSPNSSNVSSLVSNLVSLQSDPDPVSSVSSLVSNVVSLVSGPHSVSSNLSNVLSNCLNVPLLHPVLLVVLVVCCVPPQQPVVVVLVSCVVRVCLVPVQFPDKDAQDDPPHDATQRMWTQGPVGAIEGEHEGGQADDQADPVLHGDPVNVVSQVNQVVVLVSCVVVVVVNCVVRPSYDRHAYEYEYHALVVDDPSNNVSQVVVQVPDDSYHYYYSVVSSVVSVVVSCVVSDPPDDDDDDDPD/DLLVVLVVLLVVCLAPVDDPLSLLVSLVSLVVVVDPSSLVSLLCQQLHCSVVDPCSLLRNLLSLLSLLLNQLRSLVSLLVSCVVPVDLSSLLSNLLNLLQLLLLHDPFGNPDDNCVVSVVSSVVSQSSPNSSNVSSLVSNLVSLQPDPDPVSSVSSLVSNVVSLVVGPHSVSSNLSNVLSNCLNVPLLHPVLLVVLVVCCVPPQQPVVVVLVSCVVRVCLVPVQFPDKDAQDPPPHDATFRMWTQGPVGAIEGEHEGGQADDQADPVLHGDPVNVVSVVNQVVVLVSCVVVVVVNCVVRPSYDRHAYEYEYHAPVVDDPSNNVSQVVVQVPDDSYHYYYSVVSSVVSVVVSCVVSDPPDDDDDDDPD

Sequence (734 aa):
MDNRMLELEVREFLANGASPQGLNSLLQRCMNDGGAEALRHVSCLFEDDYNGMTYKWELKEPAAFALLYWQKAGLEQLARCVAHNPRSSNSSIALDILSSAASGEFSTLLSGPYWGDLKERVTNAGGLAAETQHYARRTLVELVLAAKDEDDLILWLALVFQRHYAKRDGANAAKNLVQAVASRWFAIGDRTLQAYQGLIEAFADDEPRFQRFFEANPQLLDPMAVEVWPQPNLFGSRKPDFVVKRSDGSYLVVEIECPSKVIITKAGHPSADVTHAEHQATDYRKYMLGHIANVKDVFPGFSEPDCLVVVGLEGTLTKGQKAALASLNDARHRLKVVGFDWILDRAKKISENVAEHGVVVSVRRMIMDNRMLELEVREFLANGASPQGLNSLLQRCMNDGGAEALRHVSCLFEDDYNGMTYKWELKEPAAFALLYWQKAGLEQLARCVAHNPRSSNSSIALDILSSAASGEFSTLLSGPYWGDLKERVTNAGGLAAETQHYARRTLVELVLAAKDEDDLILWLALVFQRHYAKRDGANAAKNLVQAVASRWFAIGDRTLQAYQGLIEAFADDEPRFQRFFEANPQLLDPMAVEVWPQPNLFGSRKPDFVVKRSDGSYLVVEIECPSKVIITKAGHPSADVTHAEHQATDYRKYMLGHIANVKDVFPGFSEPDCLVVVGLEGTLTKGQKAALASLNDARHRLKVVGFDWILDRAKKISENVAEHGVVVSVRRMI

Secondary structure (DSSP, 8-state):
-HHHHHHHHHHHHHHHT--HHHHHHHHHHHHHH-SHHHHHHHHHHHH--GGG-TTHHHHHHHHHHHGGGGHHHHHHHHHHHHHH---HHHHHHHHHHHHHHHHT--TTSS-SGGGHHHHHHHHHTTTTSHHHHHHHHHHHHHHHHH---HHHHHHHHHHHHHHHHHSTTHHHHHHHHHHHHHHHHSTTSHHHHHHHHHHHHH-TT-HHHHHHHHHH-GGGT-TTEEEEEES-BBTTTB--SEEEEETTS-EEEEEE--TTS-SB-TTSSB-HHHHHHHHHHHHHHHHHHHTHHHHHHHSTT--S-EEEEE-S-GGG--HHHHHHHHHHHHH-SSEEEE-HHHHHHHHHHHHHHHH----EE------/-HHHHHHHHHHHHHHHT--HHHHHHHHHHHHHH-SHHHHHHHHHHHH--GGG-TTHHHHHHHHHHHGGGGHHHHHHHHHHHHHH---HHHHHHHHHHHHHHHHT--TTSS-SGGGHHHHHHHHHTTTTSHHHHHHHHHHHHHHHHH---HHHHHHHHHHHHHHHHHSTTHHHHHHHHHHHHHHHHSTTSHHHHHHHHHHHHH-TT-HHHHHHHHHH-GGGT-TTEEEEEES--BTTTB--SEEEEETTS-EEEEEE--TTS-SB-TTSSB-HHHHHHHHHHHHHHHHHHHTHHHHHHHSTT--S-EEEEE-S-GGGS-HHHHHHHHHHHHH-SSEEEE-HHHHHHHHHHHHHHHH----EE---B--